Protein AF-0000000084469320 (afdb_homodimer)

Radius of gyration: 23.79 Å; Cα contacts (8 Å, |Δi|>4): 880; chains: 2; bounding box: 52×66×54 Å

InterPro domains:
  IPR006384 HAD hydrolase, subfamily IA, Pyridoxal phosphate phosphatase-like [TIGR01489] (4-195)
  IPR016965 Phosphatase PHOSPHO-type [PF06888] (5-237)
  IPR016965 Phosphatase PHOSPHO-type [PIRSF031051] (2-241)
  IPR016965 Phosphatase PHOSPHO-type [PTHR20889] (2-240)
  IPR023214 HAD superfamily [G3DSA:3.40.50.1000] (1-201)
  IPR036412 HAD-like superfamily [SSF56784] (1-196)

Nearest PDB structures (foldseek):
  2fea-assembly2_B  TM=7.533E-01  e=1.636E-08  Bacillus subtilis
  7zeh-assembly3_C  TM=5.915E-01  e=3.237E-07  Homo sapiens
  4nwi-assembly1_A  TM=4.544E-01  e=6.854E-08  Drosophila melanogaster
  1te2-assembly1_A  TM=5.282E-01  e=1.060E-04  Escherichia coli K-12
  2w43-assembly1_B  TM=5.064E-01  e=2.227E-03  Sulfurisphaera tokodaii

Secondary structure (DSSP, 8-state):
---EEEEE-TBTTTBSS-HHHHHHHHH-HHHHHHHHHHHHTT---HHHHHHHHHHHHHHTT--HHHHHHHHHTS---HHHHHHHHHHHHTS-EEEEEEEEEEHHHHHHHHHHTT-TTS-SEEEEE-EEEETTEEEE--SS-TTSPPP---SS--TT--HHHHHHHHHHHTT-GGG-SEEEEEE-SGGGHHHHHTS-TT-EEEEETTSHHHHHHHHHTTTTT---EEEEESSHHHHHHHHHT-/---EEEEE-TBTTTBSS-HHHHHHHHH-HHHHHHHHHHHHTT-S-HHHHHHHHHHHHHHTT--HHHHHHHHHTS---HHHHHHHHHHHHHS-EEEEEEEEEEHHHHHHHHHHTT-TTS-SEEEEE-EEEETTEEEE--SS-TTSPPP---SS--TT--HHHHHHHHHHHTT-GGG-SEEEEEE-SGGGHHHHHTS-TT-EEEEETTSHHHHHHHHHTTTTT---EEEEESSHHHHHHHHHT-

Structure (mmCIF, N/CA/C/O backbone):
data_AF-0000000084469320-model_v1
#
loop_
_entity.id
_entity.type
_entity.pdbx_description
1 polymer 'Phosphatase phospho-type'
#
loop_
_atom_site.group_PDB
_atom_site.id
_atom_site.type_symbol
_atom_site.label_atom_id
_atom_site.label_alt_id
_atom_site.label_comp_id
_atom_site.label_asym_id
_atom_site.label_entity_id
_atom_site.label_seq_id
_atom_site.pdbx_PDB_ins_code
_atom_site.Cartn_x
_atom_site.Cartn_y
_atom_site.Cartn_z
_atom_site.occupancy
_atom_site.B_iso_or_equiv
_atom_site.auth_seq_id
_atom_site.auth_comp_id
_atom_site.auth_asym_id
_atom_site.auth_atom_id
_atom_site.pdbx_PDB_model_num
ATOM 1 N N . MET A 1 1 ? -26.688 21.953 7.398 1 64.88 1 MET A N 1
ATOM 2 C CA . MET A 1 1 ? -25.906 20.719 7.359 1 64.88 1 MET A CA 1
ATOM 3 C C . MET A 1 1 ? -24.75 20.781 8.359 1 64.88 1 MET A C 1
ATOM 5 O O . MET A 1 1 ? -24.266 21.859 8.688 1 64.88 1 MET A O 1
ATOM 9 N N . PRO A 1 2 ? -24.391 19.562 8.953 1 75.88 2 PRO A N 1
ATOM 10 C CA . PRO A 1 2 ? -23.344 19.625 9.977 1 75.88 2 PRO A CA 1
ATOM 11 C C . PRO A 1 2 ? -22.031 20.188 9.438 1 75.88 2 PRO A C 1
ATOM 13 O O . PRO A 1 2 ? -21.656 19.938 8.281 1 75.88 2 PRO A O 1
ATOM 16 N N . LYS A 1 3 ? -21.547 21.062 10.164 1 92.69 3 LYS A N 1
ATOM 17 C CA . LYS A 1 3 ? -20.234 21.625 9.852 1 92.69 3 LYS A CA 1
ATOM 18 C C . LYS A 1 3 ? -19.109 20.734 10.398 1 92.69 3 LYS A C 1
ATOM 20 O O . LYS A 1 3 ? -18.828 20.75 11.594 1 92.69 3 LYS A O 1
ATOM 25 N N . ASN A 1 4 ? -18.484 19.938 9.469 1 95.88 4 ASN A N 1
ATOM 26 C CA . ASN A 1 4 ? -17.453 19 9.875 1 95.88 4 ASN A CA 1
ATOM 27 C C . ASN A 1 4 ? -16.047 19.516 9.555 1 95.88 4 ASN A C 1
ATOM 29 O O . ASN A 1 4 ? -15.867 20.234 8.57 1 95.88 4 ASN A O 1
ATOM 33 N N . LEU A 1 5 ? -15.141 19.234 10.406 1 98.19 5 LEU A N 1
ATOM 34 C CA . LEU A 1 5 ? -13.719 19.375 10.117 1 98.19 5 LEU A CA 1
ATOM 35 C C . LEU A 1 5 ? -13.047 18.016 10.016 1 98.19 5 LEU A C 1
ATOM 37 O O . LEU A 1 5 ? -13.148 17.203 10.938 1 98.19 5 LEU A O 1
ATOM 41 N N . VAL A 1 6 ? -12.484 17.719 8.875 1 98.69 6 VAL A N 1
ATOM 42 C CA . VAL A 1 6 ? -11.68 16.516 8.727 1 98.69 6 VAL A CA 1
ATOM 43 C C . VAL A 1 6 ? -10.203 16.891 8.672 1 98.69 6 VAL A C 1
ATOM 45 O O . VAL A 1 6 ? -9.773 17.641 7.793 1 98.69 6 VAL A O 1
ATOM 48 N N . VAL A 1 7 ? -9.414 16.375 9.617 1 98.88 7 VAL A N 1
ATOM 49 C CA . VAL A 1 7 ? -7.969 16.562 9.664 1 98.88 7 VAL A CA 1
ATOM 50 C C . VAL A 1 7 ? -7.258 15.297 9.195 1 98.88 7 VAL A C 1
ATOM 52 O O . VAL A 1 7 ? -7.449 14.227 9.773 1 98.88 7 VAL A O 1
ATOM 55 N N . PHE A 1 8 ? -6.418 15.438 8.164 1 98.75 8 PHE A N 1
ATOM 56 C CA . PHE A 1 8 ? -5.684 14.305 7.613 1 98.75 8 PHE A CA 1
ATOM 57 C C . PHE A 1 8 ? -4.191 14.43 7.914 1 98.75 8 PHE A C 1
ATOM 59 O O . PHE A 1 8 ? -3.574 15.445 7.605 1 98.75 8 PHE A O 1
ATOM 66 N N . ASP A 1 9 ? -3.676 13.359 8.594 1 98.69 9 ASP A N 1
ATOM 67 C CA . ASP A 1 9 ? -2.289 13.062 8.242 1 98.69 9 ASP A CA 1
ATOM 68 C C . ASP A 1 9 ? -2.162 12.672 6.777 1 98.69 9 ASP A C 1
ATOM 70 O O . ASP A 1 9 ? -3.158 12.359 6.121 1 98.69 9 ASP A O 1
ATOM 74 N N . PHE A 1 10 ? -0.907 12.844 6.16 1 98.88 10 PHE A N 1
ATOM 75 C CA . PHE A 1 10 ? -0.76 12.578 4.734 1 98.88 10 PHE A CA 1
ATOM 76 C C . PHE A 1 10 ? -0.228 11.172 4.492 1 98.88 10 PHE A C 1
ATOM 78 O O . PHE A 1 10 ? -0.891 10.359 3.854 1 98.88 10 PHE A O 1
ATOM 85 N N . ASP A 1 11 ? 0.967 10.852 5.031 1 98.62 11 ASP A N 1
ATOM 86 C CA . ASP A 1 11 ? 1.644 9.57 4.836 1 98.62 11 ASP A CA 1
ATOM 87 C C . ASP A 1 11 ? 0.939 8.453 5.605 1 98.62 11 ASP A C 1
ATOM 89 O O . ASP A 1 11 ? 0.73 8.562 6.816 1 98.62 11 ASP A O 1
ATOM 93 N N . TRP A 1 12 ? 0.538 7.355 4.863 1 98.12 12 TRP A N 1
ATOM 94 C CA . TRP A 1 12 ? -0.119 6.164 5.387 1 98.12 12 TRP A CA 1
ATOM 95 C C . TRP A 1 12 ? -1.502 6.496 5.934 1 98.12 12 TRP A C 1
ATOM 97 O O . TRP A 1 12 ? -2.156 5.648 6.543 1 98.12 12 TRP A O 1
ATOM 107 N N . SER A 1 13 ? -1.975 7.699 5.742 1 98.75 13 SER A N 1
ATOM 108 C CA . SER A 1 13 ? -3.314 8.148 6.109 1 98.75 13 SER A CA 1
ATOM 109 C C . SER A 1 13 ? -4.109 8.586 4.883 1 98.75 13 SER A C 1
ATOM 111 O O . SER A 1 13 ? -4.938 7.828 4.375 1 98.75 13 SER A O 1
ATOM 113 N N . PHE A 1 14 ? -3.656 9.656 4.281 1 98.88 14 PHE A N 1
ATOM 114 C CA . PHE A 1 14 ? -4.305 10.07 3.043 1 98.88 14 PHE A CA 1
ATOM 115 C C . PHE A 1 14 ? -3.828 9.219 1.872 1 98.88 14 PHE A C 1
ATOM 117 O O . PHE A 1 14 ? -4.621 8.859 1 1 98.88 14 PHE A O 1
ATOM 124 N N . VAL A 1 15 ? -2.523 8.984 1.85 1 98.56 15 VAL A N 1
ATOM 125 C CA . VAL A 1 15 ? -1.936 8.109 0.84 1 98.56 15 VAL A CA 1
ATOM 126 C C . VAL A 1 15 ? -1.373 6.855 1.506 1 98.56 15 VAL A C 1
ATOM 128 O O . VAL A 1 15 ? -1.073 6.859 2.703 1 98.56 15 VAL A O 1
ATOM 131 N N . ASP A 1 16 ? -1.188 5.754 0.749 1 96 16 ASP A N 1
ATOM 132 C CA . ASP A 1 16 ? -0.723 4.477 1.282 1 96 16 ASP A CA 1
ATOM 133 C C . ASP A 1 16 ? 0.782 4.316 1.084 1 96 16 ASP A C 1
ATOM 135 O O . ASP A 1 16 ? 1.244 3.264 0.638 1 96 16 ASP A O 1
ATOM 139 N N . GLN A 1 17 ? 1.515 5.355 1.229 1 97.88 17 GLN A N 1
ATOM 140 C CA . GLN A 1 17 ? 2.973 5.383 1.174 1 97.88 17 GLN A CA 1
ATOM 141 C C . GLN A 1 17 ? 3.541 6.422 2.135 1 97.88 17 GLN A C 1
ATOM 143 O O . GLN A 1 17 ? 2.812 7.289 2.621 1 97.88 17 GLN A O 1
ATOM 148 N N . ASP A 1 18 ? 4.801 6.262 2.508 1 97.94 18 ASP A N 1
ATOM 149 C CA . ASP A 1 18 ? 5.605 7.293 3.15 1 97.94 18 ASP A CA 1
ATOM 150 C C . ASP A 1 18 ? 6.355 8.133 2.113 1 97.94 18 ASP A C 1
ATOM 152 O O . ASP A 1 18 ? 7.293 7.645 1.48 1 97.94 18 ASP A O 1
ATOM 156 N N . THR A 1 19 ? 5.969 9.375 1.956 1 98.75 19 THR A N 1
ATOM 157 C CA . THR A 1 19 ? 6.48 10.203 0.867 1 98.75 19 THR A CA 1
ATOM 158 C C . THR A 1 19 ? 7.988 10.391 0.995 1 98.75 19 THR A C 1
ATOM 160 O O . THR A 1 19 ? 8.703 10.414 -0.009 1 98.75 19 THR A O 1
ATOM 163 N N . ASP A 1 20 ? 8.5 10.531 2.252 1 97.88 20 ASP A N 1
ATOM 164 C CA . ASP A 1 20 ? 9.922 10.695 2.51 1 97.88 20 ASP A CA 1
ATOM 165 C C . ASP A 1 20 ? 10.711 9.484 2.023 1 97.88 20 ASP A C 1
ATOM 167 O O . ASP A 1 20 ? 11.844 9.617 1.547 1 97.88 20 ASP A O 1
ATOM 171 N N . ARG A 1 21 ? 10.172 8.375 2.137 1 98.38 21 ARG A N 1
ATOM 172 C CA . ARG A 1 21 ? 10.82 7.137 1.729 1 98.38 21 ARG A CA 1
ATOM 173 C C . ARG A 1 21 ? 10.594 6.855 0.248 1 98.38 21 ARG A C 1
ATOM 175 O O . ARG A 1 21 ? 11.5 6.383 -0.447 1 98.38 21 ARG A O 1
ATOM 182 N N . TRP A 1 22 ? 9.406 7.168 -0.246 1 98.75 22 TRP A N 1
ATOM 183 C CA . TRP A 1 22 ? 8.93 6.828 -1.581 1 98.75 22 TRP A CA 1
ATOM 184 C C . TRP A 1 22 ? 9.883 7.352 -2.65 1 98.75 22 TRP A C 1
ATOM 186 O O . TRP A 1 22 ? 10.234 6.629 -3.586 1 98.75 22 TRP A O 1
ATOM 196 N N . VAL A 1 23 ? 10.32 8.578 -2.477 1 98.88 23 VAL A N 1
ATOM 197 C CA . VAL A 1 23 ? 11.156 9.203 -3.492 1 98.88 23 VAL A CA 1
ATOM 198 C C . VAL A 1 23 ? 12.422 8.375 -3.705 1 98.88 23 VAL A C 1
ATOM 200 O O . VAL A 1 23 ? 12.836 8.141 -4.844 1 98.88 23 VAL A O 1
ATOM 203 N N . PHE A 1 24 ? 12.938 7.906 -2.613 1 98.88 24 PHE A N 1
ATOM 204 C CA . PHE A 1 24 ? 14.18 7.137 -2.703 1 98.88 24 PHE A CA 1
ATOM 205 C C . PHE A 1 24 ? 13.898 5.711 -3.154 1 98.88 24 PHE A C 1
ATOM 207 O O . PHE A 1 24 ? 14.719 5.102 -3.846 1 98.88 24 PHE A O 1
ATOM 214 N N . GLU A 1 25 ? 12.742 5.191 -2.779 1 98.75 25 GLU A N 1
ATOM 215 C CA . GLU A 1 25 ? 12.367 3.861 -3.25 1 98.75 25 GLU A CA 1
ATOM 216 C C . GLU A 1 25 ? 12.242 3.828 -4.77 1 98.75 25 GLU A C 1
ATOM 218 O O . GLU A 1 25 ? 12.555 2.816 -5.402 1 98.75 25 GLU A O 1
ATOM 223 N N . VAL A 1 26 ? 11.766 4.898 -5.328 1 98.81 26 VAL A N 1
ATOM 224 C CA . VAL A 1 26 ? 11.578 4.988 -6.773 1 98.81 26 VAL A CA 1
ATOM 225 C C . VAL A 1 26 ? 12.922 5.227 -7.461 1 98.81 26 VAL A C 1
ATOM 227 O O . VAL A 1 26 ? 13.227 4.598 -8.477 1 98.81 26 VAL A O 1
ATOM 230 N N . LEU A 1 27 ? 13.766 6.07 -6.895 1 98.81 27 LEU A N 1
ATOM 231 C CA . LEU A 1 27 ? 14.875 6.613 -7.672 1 98.81 27 LEU A CA 1
ATOM 232 C C . LEU A 1 27 ? 16.156 5.844 -7.391 1 98.81 27 LEU A C 1
ATOM 234 O O . LEU A 1 27 ? 17.047 5.762 -8.25 1 98.81 27 LEU A O 1
ATOM 238 N N . SER A 1 28 ? 16.266 5.34 -6.098 1 98.69 28 SER A N 1
ATOM 239 C CA . SER A 1 28 ? 17.547 4.723 -5.758 1 98.69 28 SER A CA 1
ATOM 240 C C . SER A 1 28 ? 17.422 3.83 -4.527 1 98.69 28 SER A C 1
ATOM 242 O O . SER A 1 28 ? 17.375 4.324 -3.396 1 98.69 28 SER A O 1
ATOM 244 N N . THR A 1 29 ? 17.531 2.498 -4.73 1 98.56 29 THR A N 1
ATOM 245 C CA . THR A 1 29 ? 17.516 1.55 -3.621 1 98.56 29 THR A CA 1
ATOM 246 C C . THR A 1 29 ? 18.688 1.802 -2.678 1 98.56 29 THR A C 1
ATOM 248 O O . THR A 1 29 ? 18.547 1.705 -1.457 1 98.56 29 THR A O 1
ATOM 251 N N . LYS A 1 30 ? 19.828 2.141 -3.262 1 98.44 30 LYS A N 1
ATOM 252 C CA . LYS A 1 30 ? 21.016 2.453 -2.465 1 98.44 30 LYS A CA 1
ATOM 253 C C . LYS A 1 30 ? 20.734 3.611 -1.51 1 98.44 30 LYS A C 1
ATOM 255 O O . LYS A 1 30 ? 21.062 3.531 -0.322 1 98.44 30 LYS A O 1
ATOM 260 N N . LEU A 1 31 ? 20.141 4.672 -1.962 1 98.81 31 LEU A N 1
ATOM 261 C CA . LEU A 1 31 ? 19.859 5.84 -1.127 1 98.81 31 LEU A CA 1
ATOM 262 C C . LEU A 1 31 ? 18.719 5.562 -0.164 1 98.81 31 LEU A C 1
ATOM 264 O O . LEU A 1 31 ? 18.688 6.105 0.943 1 98.81 31 LEU A O 1
ATOM 268 N N . ARG A 1 32 ? 17.766 4.676 -0.592 1 98.75 32 ARG A N 1
ATOM 269 C CA . ARG A 1 32 ? 16.75 4.23 0.352 1 98.75 32 ARG A CA 1
ATOM 270 C C . ARG A 1 32 ? 17.375 3.533 1.551 1 98.75 32 ARG A C 1
ATOM 272 O O . ARG A 1 32 ? 16.969 3.752 2.691 1 98.75 32 ARG A O 1
ATOM 279 N N . ARG A 1 33 ? 18.359 2.693 1.33 1 98.31 33 ARG A N 1
ATOM 280 C CA . ARG A 1 33 ? 19.125 2.049 2.396 1 98.31 33 ARG A CA 1
ATOM 281 C C . ARG A 1 33 ? 19.844 3.078 3.25 1 98.31 33 ARG A C 1
ATOM 283 O O . ARG A 1 33 ? 19.828 3.006 4.48 1 98.31 33 ARG A O 1
ATOM 290 N N . THR A 1 34 ? 20.438 4.051 2.613 1 98.06 34 THR A N 1
ATOM 291 C CA . THR A 1 34 ? 21.125 5.117 3.326 1 98.06 34 THR A CA 1
ATOM 292 C C . THR A 1 34 ? 20.188 5.84 4.281 1 98.06 34 THR A C 1
ATOM 294 O O . THR A 1 34 ? 20.531 6.09 5.438 1 98.06 34 THR A O 1
ATOM 297 N N . LEU A 1 35 ? 19 6.168 3.775 1 97.5 35 LEU A N 1
ATOM 298 C CA . LEU A 1 35 ? 17.984 6.828 4.598 1 97.5 35 LEU A CA 1
ATOM 299 C C . LEU A 1 35 ? 17.656 5.988 5.832 1 97.5 35 LEU A C 1
ATOM 301 O O . LEU A 1 35 ? 17.594 6.516 6.945 1 97.5 35 LEU A O 1
ATOM 305 N N . GLN A 1 36 ? 17.484 4.672 5.609 1 96.12 36 GLN A N 1
ATOM 306 C CA . GLN A 1 36 ? 17.172 3.764 6.707 1 96.12 36 GLN A CA 1
ATOM 307 C C . GLN A 1 36 ? 18.297 3.711 7.727 1 96.12 36 GLN A C 1
ATOM 309 O O . GLN A 1 36 ? 18.047 3.721 8.938 1 96.12 36 GLN A O 1
ATOM 314 N N . ASP A 1 37 ? 19.516 3.623 7.246 1 96.12 37 ASP A N 1
ATOM 315 C CA . ASP A 1 37 ? 20.688 3.561 8.117 1 96.12 37 ASP A CA 1
ATOM 316 C C . ASP A 1 37 ? 20.828 4.84 8.938 1 96.12 37 ASP A C 1
ATOM 318 O O . ASP A 1 37 ? 21.141 4.785 10.133 1 96.12 37 ASP A O 1
ATOM 322 N N . ARG A 1 38 ? 20.594 5.988 8.398 1 95.06 38 ARG A N 1
ATOM 323 C CA . ARG A 1 38 ? 20.656 7.27 9.102 1 95.06 38 ARG A CA 1
ATOM 324 C C . ARG A 1 38 ? 19.594 7.344 10.195 1 95.06 38 ARG A C 1
ATOM 326 O O . ARG A 1 38 ? 19.875 7.777 11.312 1 95.06 38 ARG A O 1
ATOM 333 N N . LYS A 1 39 ? 18.406 6.91 9.82 1 91.12 39 LYS A N 1
ATOM 334 C CA . LYS A 1 39 ? 17.312 6.934 10.789 1 91.12 39 LYS A CA 1
ATOM 335 C C . LYS A 1 39 ? 17.625 6.035 11.984 1 91.12 39 LYS A C 1
ATOM 337 O O . LYS A 1 39 ? 17.344 6.402 13.133 1 91.12 39 LYS A O 1
ATOM 342 N N . SER A 1 40 ? 18.219 4.875 11.789 1 89.19 40 SER A N 1
ATOM 343 C CA . SER A 1 40 ? 18.484 3.879 12.82 1 89.19 40 SER A CA 1
ATOM 344 C C . SER A 1 40 ? 19.641 4.305 13.711 1 89.19 40 SER A C 1
ATOM 346 O O . SER A 1 40 ? 19.781 3.812 14.836 1 89.19 40 SER A O 1
ATOM 348 N N . ALA A 1 41 ? 20.656 4.953 13.352 1 84 41 ALA A N 1
ATOM 349 C CA . ALA A 1 41 ? 21.844 5.363 14.094 1 84 41 ALA A CA 1
ATOM 350 C C . ALA A 1 41 ? 21.516 6.445 15.117 1 84 41 ALA A C 1
ATOM 352 O O . ALA A 1 41 ? 22.359 6.844 15.914 1 84 41 ALA A O 1
ATOM 353 N N . GLY A 1 42 ? 20.188 6.578 15.617 1 69.19 42 GLY A N 1
ATOM 354 C CA . GLY A 1 42 ? 19.797 7.477 16.688 1 69.19 42 GLY A CA 1
ATOM 355 C C . GLY A 1 42 ? 19.594 8.906 16.219 1 69.19 42 GLY A C 1
ATOM 356 O O . GLY A 1 42 ? 19.469 9.82 17.047 1 69.19 42 GLY A O 1
ATOM 357 N N . SER A 1 43 ? 19.859 9.156 15.219 1 56.47 43 SER A N 1
ATOM 358 C CA . SER A 1 43 ? 20.047 10.555 14.875 1 56.47 43 SER A CA 1
ATOM 359 C C . SER A 1 43 ? 18.812 11.383 15.195 1 56.47 43 SER A C 1
ATOM 361 O O . SER A 1 43 ? 17.766 10.836 15.547 1 56.47 43 SER A O 1
ATOM 363 N N . GLN A 1 44 ? 18.156 12.18 14.117 1 68.06 44 GLN A N 1
ATOM 364 C CA . GLN A 1 44 ? 17.766 13.508 13.656 1 68.06 44 GLN A CA 1
ATOM 365 C C . GLN A 1 44 ? 16.266 13.586 13.375 1 68.06 44 GLN A C 1
ATOM 367 O O . GLN A 1 44 ? 15.594 12.555 13.281 1 68.06 44 GLN A O 1
ATOM 372 N N . CYS A 1 45 ? 15.836 14.57 13.727 1 88.19 45 CYS A N 1
ATOM 373 C CA . CYS A 1 45 ? 14.562 15.023 13.188 1 88.19 45 CYS A CA 1
ATOM 374 C C . CYS A 1 45 ? 14.398 14.602 11.734 1 88.19 45 CYS A C 1
ATOM 376 O O . CYS A 1 45 ? 15.281 14.844 10.906 1 88.19 45 CYS A O 1
ATOM 378 N N . MET A 1 46 ? 13.305 13.781 11.477 1 91.81 46 MET A N 1
ATOM 379 C CA . MET A 1 46 ? 13.117 13.125 10.188 1 91.81 46 MET A CA 1
ATOM 380 C C . MET A 1 46 ? 13.352 14.102 9.039 1 91.81 46 MET A C 1
ATOM 382 O O . MET A 1 46 ? 14.062 13.781 8.086 1 91.81 46 MET A O 1
ATOM 386 N N . PRO A 1 47 ? 12.812 15.359 9.117 1 95.75 47 PRO A N 1
ATOM 387 C CA . PRO A 1 47 ? 13.07 16.281 8.008 1 95.75 47 PRO A CA 1
ATOM 388 C C . PRO A 1 47 ? 14.555 16.516 7.766 1 95.75 47 PRO A C 1
ATOM 390 O O . PRO A 1 47 ? 14.984 16.703 6.625 1 95.75 47 PRO A O 1
ATOM 393 N N . AS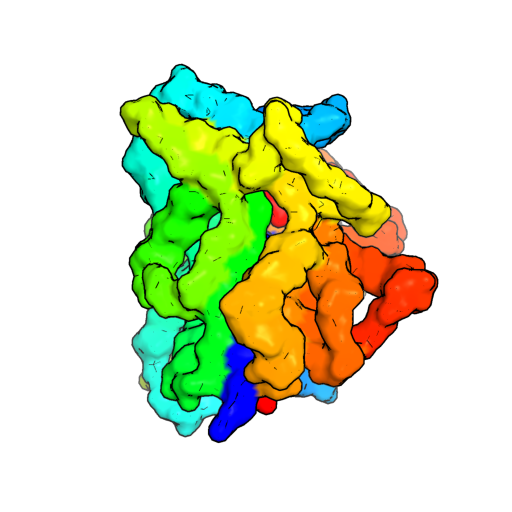P A 1 48 ? 15.367 16.5 8.828 1 95.62 48 ASP A N 1
ATOM 394 C CA . ASP A 1 48 ? 16.812 16.672 8.68 1 95.62 48 ASP A CA 1
ATOM 395 C C . ASP A 1 48 ? 17.438 15.492 7.941 1 95.62 48 ASP A C 1
ATOM 397 O O . ASP A 1 48 ? 18.281 15.68 7.062 1 95.62 48 ASP A O 1
ATOM 401 N N . VAL A 1 49 ? 17 14.336 8.32 1 96.19 49 VAL A N 1
ATOM 402 C CA . VAL A 1 49 ? 17.531 13.109 7.723 1 96.19 49 VAL A CA 1
ATOM 403 C C . VAL A 1 49 ? 17.156 13.055 6.242 1 96.19 49 VAL A C 1
ATOM 405 O O . VAL A 1 49 ? 17.984 12.695 5.402 1 96.19 49 VAL A O 1
ATOM 408 N N . VAL A 1 50 ? 15.945 13.398 5.898 1 97.81 50 VAL A N 1
ATOM 409 C CA . VAL A 1 50 ? 15.477 13.383 4.516 1 97.81 50 VAL A CA 1
ATOM 410 C C . VAL A 1 50 ? 16.234 14.445 3.709 1 97.81 50 VAL A C 1
ATOM 412 O O . VAL A 1 50 ? 16.641 14.195 2.574 1 97.81 50 VAL A O 1
ATOM 415 N N . ASP A 1 51 ? 16.422 15.625 4.328 1 97.62 51 ASP A N 1
ATOM 416 C CA . ASP A 1 51 ? 17.156 16.688 3.656 1 97.62 51 ASP A CA 1
ATOM 417 C C . ASP A 1 51 ? 18.578 16.25 3.305 1 97.62 51 ASP A C 1
ATOM 419 O O . ASP A 1 51 ? 19.047 16.469 2.188 1 97.62 51 ASP A O 1
ATOM 423 N N . GLN A 1 52 ? 19.25 15.648 4.25 1 97.5 52 GLN A N 1
ATOM 424 C CA . GLN A 1 52 ? 20.594 15.148 4.027 1 97.5 52 GLN A CA 1
ATOM 425 C C . GLN A 1 52 ? 20.625 14.102 2.912 1 97.5 52 GLN A C 1
ATOM 427 O O . GLN A 1 52 ? 21.516 14.117 2.062 1 97.5 52 GLN A O 1
ATOM 432 N N . THR A 1 53 ? 19.672 13.219 2.881 1 98.38 53 THR A N 1
ATOM 433 C CA . THR A 1 53 ? 19.609 12.172 1.869 1 98.38 53 THR A CA 1
ATOM 434 C C . THR A 1 53 ? 19.266 12.758 0.502 1 98.38 53 THR A C 1
ATOM 436 O O . THR A 1 53 ? 19.75 12.273 -0.525 1 98.38 53 THR A O 1
ATOM 439 N N . MET A 1 54 ? 18.469 13.844 0.47 1 98.81 54 MET A N 1
ATOM 440 C CA . MET A 1 54 ? 18.172 14.539 -0.777 1 98.81 54 MET A CA 1
ATOM 441 C C . MET A 1 54 ? 19.422 15.188 -1.36 1 98.81 54 MET A C 1
ATOM 443 O O . MET A 1 54 ? 19.578 15.266 -2.58 1 98.81 54 MET A O 1
ATOM 447 N N . GLU A 1 55 ? 20.281 15.648 -0.435 1 98.75 55 GLU A N 1
ATOM 448 C CA . GLU A 1 55 ? 21.578 16.141 -0.914 1 98.75 55 GLU A CA 1
ATOM 449 C C . GLU A 1 55 ? 22.359 15.031 -1.615 1 98.75 55 GLU A C 1
ATOM 451 O O . GLU A 1 55 ? 22.953 15.258 -2.67 1 98.75 55 GLU A O 1
ATOM 456 N N . ASP A 1 56 ? 22.375 13.852 -1.01 1 98.81 56 ASP A N 1
ATOM 457 C CA . ASP A 1 56 ? 23.031 12.711 -1.629 1 98.81 56 ASP A CA 1
ATOM 458 C C . ASP A 1 56 ? 22.438 12.398 -2.996 1 98.81 56 ASP A C 1
ATOM 460 O O . ASP A 1 56 ? 23.156 12.07 -3.939 1 98.81 56 ASP A O 1
ATOM 464 N N . LEU A 1 57 ? 21.125 12.477 -3.102 1 98.88 57 LEU A N 1
ATOM 465 C CA . LEU A 1 57 ? 20.422 12.227 -4.355 1 98.88 57 LEU A CA 1
ATOM 466 C C . LEU A 1 57 ? 20.875 13.211 -5.434 1 98.88 57 LEU A C 1
ATOM 468 O O . LEU A 1 57 ? 21.156 12.805 -6.566 1 98.88 57 LEU A O 1
ATOM 472 N N . PHE A 1 58 ? 20.953 14.516 -5.02 1 98.88 58 PHE A N 1
ATOM 473 C CA . PHE A 1 58 ? 21.422 15.562 -5.918 1 98.88 58 PHE A CA 1
ATOM 474 C C . PHE A 1 58 ? 22.859 15.281 -6.371 1 98.88 58 PHE A C 1
ATOM 476 O O . PHE A 1 58 ? 23.156 15.359 -7.566 1 98.88 58 PHE A O 1
ATOM 483 N N . ASN A 1 59 ? 23.688 14.898 -5.43 1 98.75 59 ASN A N 1
ATOM 484 C CA . ASN A 1 59 ? 25.094 14.641 -5.727 1 98.75 59 ASN A CA 1
ATOM 485 C C . ASN A 1 59 ? 25.266 13.414 -6.625 1 98.75 59 ASN A C 1
ATOM 487 O O . ASN A 1 59 ? 26.25 13.312 -7.367 1 98.75 59 ASN A O 1
ATOM 491 N N . ALA A 1 60 ? 24.328 12.516 -6.613 1 98.69 60 ALA A N 1
ATOM 492 C CA . ALA A 1 60 ? 24.359 11.312 -7.441 1 98.69 60 ALA A CA 1
ATOM 493 C C . ALA A 1 60 ? 23.922 11.625 -8.867 1 98.69 60 ALA A C 1
ATOM 495 O O . ALA A 1 60 ? 23.953 10.75 -9.742 1 98.69 60 ALA A O 1
ATOM 496 N N . GLY A 1 61 ? 23.375 12.836 -9.078 1 98.69 61 GLY A N 1
ATOM 497 C CA . GLY A 1 61 ? 23.125 13.281 -10.445 1 98.69 61 GLY A CA 1
ATOM 498 C C . GLY A 1 61 ? 21.656 13.352 -10.781 1 98.69 61 GLY A C 1
ATOM 499 O O . GLY A 1 61 ? 21.281 13.68 -11.914 1 98.69 61 GLY A O 1
ATOM 500 N N . TYR A 1 62 ? 20.797 13.078 -9.859 1 98.75 62 TYR A N 1
ATOM 501 C CA . TYR A 1 62 ? 19.359 13.109 -10.125 1 98.75 62 TYR A CA 1
ATOM 502 C C . TYR A 1 62 ? 18.875 14.547 -10.266 1 98.75 62 TYR A C 1
ATOM 504 O O . TYR A 1 62 ? 19.297 15.43 -9.523 1 98.75 62 TYR A O 1
ATOM 512 N N . LYS A 1 63 ? 17.922 14.781 -11.156 1 98.69 63 LYS A N 1
ATOM 513 C CA . LYS A 1 63 ? 17.375 16.094 -11.469 1 98.69 63 LYS A CA 1
ATOM 514 C C . LYS A 1 63 ? 16.031 16.312 -10.797 1 98.69 63 LYS A C 1
ATOM 516 O O . LYS A 1 63 ? 15.367 15.359 -10.406 1 98.69 63 LYS A O 1
ATOM 521 N N . LYS A 1 64 ? 15.68 17.594 -10.695 1 98.81 64 LYS A N 1
ATOM 522 C CA . LYS A 1 64 ? 14.391 18.031 -10.148 1 98.81 64 LYS A CA 1
ATOM 523 C C . LYS A 1 64 ? 13.242 17.266 -10.781 1 98.81 64 LYS A C 1
ATOM 525 O O . LYS A 1 64 ? 12.375 16.734 -10.07 1 98.81 64 LYS A O 1
ATOM 530 N N . GLU A 1 65 ? 13.242 17.125 -12.055 1 98.81 65 GLU A N 1
ATOM 531 C CA . GLU A 1 65 ? 12.125 16.516 -12.758 1 98.81 65 GLU A CA 1
ATOM 532 C C . GLU A 1 65 ? 11.992 15.039 -12.406 1 98.81 65 GLU A C 1
ATOM 534 O O . GLU A 1 65 ? 10.883 14.508 -12.352 1 98.81 65 GLU A O 1
ATOM 539 N N . GLN A 1 66 ? 13.078 14.328 -12.156 1 98.88 66 GLN A N 1
ATOM 540 C CA . GLN A 1 66 ? 13.016 12.922 -11.758 1 98.88 66 GLN A CA 1
ATOM 541 C C . GLN A 1 66 ? 12.359 12.773 -10.391 1 98.88 66 GLN A C 1
ATOM 543 O O . GLN A 1 66 ? 11.602 11.828 -10.156 1 98.88 66 GLN A O 1
ATOM 548 N N . VAL A 1 67 ? 12.68 13.695 -9.484 1 98.94 67 VAL A N 1
ATOM 549 C CA . VAL A 1 67 ? 12.062 13.688 -8.164 1 98.94 67 VAL A CA 1
ATOM 550 C C . VAL A 1 67 ? 10.562 13.945 -8.289 1 98.94 67 VAL A C 1
ATOM 552 O O . VAL A 1 67 ? 9.75 13.219 -7.715 1 98.94 67 VAL A O 1
ATOM 555 N N . LEU A 1 68 ? 10.211 14.977 -9.086 1 98.94 68 LEU A N 1
ATOM 556 C CA . LEU A 1 68 ? 8.805 15.305 -9.289 1 98.94 68 LEU A CA 1
ATOM 557 C C . LEU A 1 68 ? 8.062 14.148 -9.945 1 98.94 68 LEU A C 1
ATOM 559 O O . LEU A 1 68 ? 6.934 13.836 -9.57 1 98.94 68 LEU A O 1
ATOM 563 N N . ASP A 1 69 ? 8.695 13.5 -10.906 1 98.88 69 ASP A N 1
ATOM 564 C CA . ASP A 1 69 ? 8.086 12.359 -11.578 1 98.88 69 ASP A CA 1
ATOM 565 C C . ASP A 1 69 ? 7.859 11.203 -10.609 1 98.88 69 ASP A C 1
ATOM 567 O O . ASP A 1 69 ? 6.852 10.5 -10.688 1 98.88 69 ASP A O 1
ATOM 571 N N . ALA A 1 70 ? 8.836 10.961 -9.742 1 98.88 70 ALA A N 1
ATOM 572 C CA . ALA A 1 70 ? 8.664 9.945 -8.711 1 98.88 70 ALA A CA 1
ATOM 573 C C . ALA A 1 70 ? 7.438 10.234 -7.855 1 98.88 70 ALA A C 1
ATOM 575 O O . ALA A 1 70 ? 6.648 9.336 -7.566 1 98.88 70 ALA A O 1
ATOM 576 N N . LEU A 1 71 ? 7.258 11.469 -7.461 1 98.88 71 LEU A N 1
ATOM 577 C CA . LEU A 1 71 ? 6.133 11.867 -6.621 1 98.88 71 LEU A CA 1
ATOM 578 C C . LEU A 1 71 ? 4.816 11.703 -7.371 1 98.88 71 LEU A C 1
ATOM 580 O O . LEU A 1 71 ? 3.805 11.32 -6.781 1 98.88 71 LEU A O 1
ATOM 584 N N . ARG A 1 72 ? 4.812 12 -8.68 1 98.75 72 ARG A N 1
ATOM 585 C CA . ARG A 1 72 ? 3.604 11.859 -9.492 1 98.75 72 ARG A CA 1
ATOM 586 C C . ARG A 1 72 ? 3.186 10.398 -9.609 1 98.75 72 ARG A C 1
ATOM 588 O O . ARG A 1 72 ? 2.016 10.102 -9.859 1 98.75 72 ARG A O 1
ATOM 595 N N . GLN A 1 73 ? 4.113 9.484 -9.359 1 98.12 73 GLN A N 1
ATOM 596 C CA . GLN A 1 73 ? 3.822 8.062 -9.453 1 98.12 73 GLN A CA 1
ATOM 597 C C . GLN A 1 73 ? 3.215 7.531 -8.156 1 98.12 73 GLN A C 1
ATOM 599 O O . GLN A 1 73 ? 2.707 6.41 -8.109 1 98.12 73 GLN A O 1
ATOM 604 N N . LEU A 1 74 ? 3.326 8.297 -7.082 1 98.56 74 LEU A N 1
ATOM 605 C CA . LEU A 1 74 ? 2.771 7.859 -5.805 1 98.56 74 LEU A CA 1
ATOM 606 C C . LEU A 1 74 ? 1.255 7.73 -5.887 1 98.56 74 LEU A C 1
ATOM 608 O O . LEU A 1 74 ? 0.563 8.695 -6.227 1 98.56 74 LEU A O 1
ATOM 612 N N . PRO A 1 75 ? 0.723 6.551 -5.645 1 97.06 75 PRO A N 1
ATOM 613 C CA . PRO A 1 75 ? -0.713 6.34 -5.848 1 97.06 75 PRO A CA 1
ATOM 614 C C . PRO A 1 75 ? -1.562 6.945 -4.73 1 97.06 75 PRO A C 1
ATOM 616 O O . PRO A 1 75 ? -1.119 7.012 -3.582 1 97.06 75 PRO A O 1
ATOM 619 N N . VAL A 1 76 ? -2.654 7.453 -5.07 1 98.31 76 VAL A N 1
ATOM 620 C CA . VAL A 1 76 ? -3.771 7.707 -4.168 1 98.31 76 VAL A CA 1
ATOM 621 C C . VAL A 1 76 ? -4.891 6.699 -4.434 1 98.31 76 VAL A C 1
ATOM 623 O O . VAL A 1 76 ? -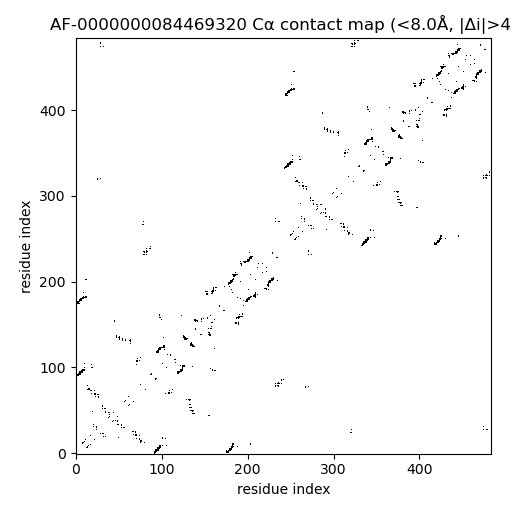5.367 6.582 -5.566 1 98.31 76 VAL A O 1
ATOM 626 N N . HIS A 1 77 ? -5.227 5.949 -3.439 1 98.62 77 HIS A N 1
ATOM 627 C CA . HIS A 1 77 ? -6.215 4.895 -3.623 1 98.62 77 HIS A CA 1
ATOM 628 C C . HIS A 1 77 ? -7.539 5.461 -4.133 1 98.62 77 HIS A C 1
ATOM 630 O O . HIS A 1 77 ? -8.039 6.449 -3.596 1 98.62 77 HIS A O 1
ATOM 636 N N . PRO A 1 78 ? -8.156 4.852 -5.105 1 98.31 78 PRO A N 1
ATOM 637 C CA . PRO A 1 78 ? -9.398 5.387 -5.68 1 98.31 78 PRO A CA 1
ATOM 638 C C . PRO A 1 78 ? -10.516 5.52 -4.648 1 98.31 78 PRO A C 1
ATOM 640 O O . PRO A 1 78 ? -11.312 6.453 -4.719 1 98.31 78 PRO A O 1
ATOM 643 N N . ALA A 1 79 ? -10.578 4.629 -3.701 1 98.69 79 ALA A N 1
ATOM 644 C CA . ALA A 1 79 ? -11.617 4.719 -2.676 1 98.69 79 ALA A CA 1
ATOM 645 C C . ALA A 1 79 ? -11.391 5.926 -1.771 1 98.69 79 ALA A C 1
ATOM 647 O O . ALA A 1 79 ? -12.344 6.52 -1.269 1 98.69 79 ALA A O 1
ATOM 648 N N . MET A 1 80 ? -10.125 6.25 -1.494 1 98.81 80 MET A N 1
ATOM 649 C CA . MET A 1 80 ? -9.82 7.457 -0.733 1 98.81 80 MET A CA 1
ATOM 650 C C . MET A 1 80 ? -10.242 8.703 -1.501 1 98.81 80 MET A C 1
ATOM 652 O O . MET A 1 80 ? -10.867 9.609 -0.935 1 98.81 80 MET A O 1
ATOM 656 N N . LYS A 1 81 ? -9.93 8.758 -2.785 1 98.5 81 LYS A N 1
ATOM 657 C CA . LYS A 1 81 ? -10.359 9.867 -3.627 1 98.5 81 LYS A CA 1
ATOM 658 C C . LYS A 1 81 ? -11.875 10.008 -3.617 1 98.5 81 LYS A C 1
ATOM 660 O O . LYS A 1 81 ? -12.398 11.117 -3.494 1 98.5 81 LYS A O 1
ATOM 665 N N . ARG A 1 82 ? -12.547 8.867 -3.746 1 98.38 82 ARG A N 1
ATOM 666 C CA . ARG A 1 82 ? -14.008 8.867 -3.707 1 98.38 82 ARG A CA 1
ATOM 667 C C . ARG A 1 82 ? -14.516 9.406 -2.379 1 98.38 82 ARG A C 1
ATOM 669 O O . ARG A 1 82 ? -15.445 10.219 -2.35 1 98.38 82 ARG A O 1
ATOM 676 N N . ALA A 1 83 ? -13.898 8.984 -1.297 1 98.5 83 ALA A N 1
ATOM 677 C CA . ALA A 1 83 ? -14.312 9.398 0.042 1 98.5 83 ALA A CA 1
ATOM 678 C C . ALA A 1 83 ? -14.203 10.906 0.21 1 98.5 83 ALA A C 1
ATOM 680 O O . ALA A 1 83 ? -15.172 11.57 0.6 1 98.5 83 ALA A O 1
ATOM 681 N N . VAL A 1 84 ? -13.078 11.477 -0.139 1 98.44 84 VAL A N 1
ATOM 682 C CA . VAL A 1 84 ? -12.812 12.883 0.169 1 98.44 84 VAL A CA 1
ATOM 683 C C . VAL A 1 84 ? -13.57 13.773 -0.808 1 98.44 84 VAL A C 1
ATOM 685 O O . VAL A 1 84 ? -14.094 14.82 -0.421 1 98.44 84 VAL A O 1
ATOM 688 N N . THR A 1 85 ? -13.633 13.383 -2.088 1 97.56 85 THR A N 1
ATOM 689 C CA . THR A 1 85 ? -14.352 14.211 -3.057 1 97.56 85 THR A CA 1
ATOM 690 C C . THR A 1 85 ? -15.852 14.156 -2.805 1 97.56 85 THR A C 1
ATOM 692 O O . THR A 1 85 ? -16.547 15.164 -2.928 1 97.56 85 THR A O 1
ATOM 695 N N . GLY A 1 86 ? -16.344 12.945 -2.447 1 96.56 86 GLY A N 1
ATOM 696 C CA . GLY A 1 86 ? -17.75 12.82 -2.092 1 96.56 86 GLY A CA 1
ATOM 697 C C . GLY A 1 86 ? -18.141 13.688 -0.915 1 96.56 86 GLY A C 1
ATOM 698 O O . GLY A 1 86 ? -19.156 14.391 -0.967 1 96.56 86 GLY A O 1
ATOM 699 N N . LEU A 1 87 ? -17.375 13.625 0.096 1 96.75 87 LEU A N 1
ATOM 700 C CA . LEU A 1 87 ? -17.672 14.406 1.292 1 96.75 87 LEU A CA 1
ATOM 701 C C . LEU A 1 87 ? -17.562 15.898 1.005 1 96.75 87 LEU A C 1
ATOM 703 O O . LEU A 1 87 ? -18.406 16.688 1.446 1 96.75 87 LEU A O 1
ATOM 707 N N . LYS A 1 88 ? -16.547 16.312 0.257 1 95.31 88 LYS A N 1
ATOM 708 C CA . LYS A 1 88 ? -16.344 17.719 -0.098 1 95.31 88 LYS A CA 1
ATOM 709 C C . LYS A 1 88 ? -17.531 18.25 -0.898 1 95.31 88 LYS A C 1
ATOM 711 O O . LYS A 1 88 ? -18 19.359 -0.665 1 95.31 88 LYS A O 1
ATOM 716 N N . ASN A 1 89 ? -18.062 17.5 -1.779 1 94.38 89 ASN A N 1
ATOM 717 C CA . ASN A 1 89 ? -19.141 17.906 -2.68 1 94.38 89 ASN A CA 1
ATOM 718 C C . ASN A 1 89 ? -20.453 18.078 -1.934 1 94.38 89 ASN A C 1
ATOM 720 O O . ASN A 1 89 ? -21.344 18.797 -2.396 1 94.38 89 ASN A O 1
ATOM 724 N N . ARG A 1 90 ? -20.562 17.531 -0.858 1 92.69 90 ARG A N 1
ATOM 725 C CA . ARG A 1 90 ? -21.781 17.688 -0.056 1 92.69 90 ARG A CA 1
ATOM 726 C C . ARG A 1 90 ? -21.812 19.047 0.63 1 92.69 90 ARG A C 1
ATOM 728 O O . ARG A 1 90 ? -22.875 19.516 1.062 1 92.69 90 ARG A O 1
ATOM 735 N N . GLY A 1 91 ? -20.703 19.984 0.676 1 83.81 91 GLY A N 1
ATOM 736 C CA . GLY A 1 91 ? -20.625 21.391 0.997 1 83.81 91 GLY A CA 1
ATOM 737 C C . GLY A 1 91 ? -20.531 21.672 2.486 1 83.81 91 GLY A C 1
ATOM 738 O O . GLY A 1 91 ? -20.469 22.828 2.912 1 83.81 91 GLY A O 1
ATOM 739 N N . ASP A 1 92 ? -20.219 20.906 3.428 1 87.56 92 ASP A N 1
ATOM 740 C CA . ASP A 1 92 ? -20.234 21.156 4.867 1 87.56 92 ASP A CA 1
ATOM 741 C C . ASP A 1 92 ? -19.016 20.578 5.551 1 87.56 92 ASP A C 1
ATOM 743 O O . ASP A 1 92 ? -19.016 20.344 6.762 1 87.56 92 ASP A O 1
ATOM 747 N N . THR A 1 93 ? -18.016 20.469 4.742 1 96.19 93 THR A N 1
ATOM 748 C CA . THR A 1 93 ? -16.844 19.844 5.344 1 96.19 93 THR A CA 1
ATOM 749 C C . THR A 1 93 ? -15.578 20.641 5.012 1 96.19 93 THR A C 1
ATOM 751 O O . THR A 1 93 ? -15.367 21.031 3.861 1 96.19 93 THR A O 1
ATOM 754 N N . THR A 1 94 ? -14.867 21.078 6.004 1 97.69 94 THR A N 1
ATOM 755 C CA . THR A 1 94 ? -13.531 21.641 5.875 1 97.69 94 THR A CA 1
ATOM 756 C C . THR A 1 94 ? -12.461 20.562 6.016 1 97.69 94 THR A C 1
ATOM 758 O O . THR A 1 94 ? -12.547 19.703 6.906 1 97.69 94 THR A O 1
ATOM 761 N N . PHE A 1 95 ? -11.508 20.562 5.047 1 98.56 95 PHE A N 1
ATOM 762 C CA . PHE A 1 95 ? -10.414 19.609 5.102 1 98.56 95 PHE A CA 1
ATOM 763 C C . PHE A 1 95 ? -9.109 20.297 5.48 1 98.56 95 PHE A C 1
ATOM 765 O O . PHE A 1 95 ? -8.727 21.281 4.863 1 98.56 95 PHE A O 1
ATOM 772 N N . LEU A 1 96 ? -8.477 19.812 6.508 1 98.81 96 LEU A N 1
ATOM 773 C CA . LEU A 1 96 ? -7.168 20.266 6.953 1 98.81 96 LEU A CA 1
ATOM 774 C C . LEU A 1 96 ? -6.133 19.156 6.84 1 98.81 96 LEU A C 1
ATOM 776 O O . LEU A 1 96 ? -6.367 18.031 7.301 1 98.81 96 LEU A O 1
ATOM 780 N N . CYS A 1 97 ? -5.02 19.391 6.129 1 98.88 97 CYS A N 1
ATOM 781 C CA . CYS A 1 97 ? -3.904 18.453 6.109 1 98.88 97 CYS A CA 1
ATOM 782 C C . CYS A 1 97 ? -2.84 18.844 7.125 1 98.88 97 CYS A C 1
ATOM 784 O O . CYS A 1 97 ? -2.338 19.969 7.098 1 98.88 97 CYS A O 1
ATOM 786 N N . LEU A 1 98 ? -2.572 18.031 8.039 1 98.56 98 LEU A N 1
ATOM 787 C CA . LEU A 1 98 ? -1.542 18.188 9.062 1 98.56 98 LEU A CA 1
ATOM 788 C C . LEU A 1 98 ? -0.503 17.078 8.977 1 98.56 98 LEU A C 1
ATOM 790 O O . LEU A 1 98 ? -0.729 15.977 9.469 1 98.56 98 LEU A O 1
ATOM 794 N N . SER A 1 99 ? 0.686 17.359 8.391 1 98.31 99 SER A N 1
ATOM 795 C CA . SER A 1 99 ? 1.593 16.297 7.996 1 98.31 99 SER A CA 1
ATOM 796 C C . SER A 1 99 ? 3.047 16.688 8.242 1 98.31 99 SER A C 1
ATOM 798 O O . SER A 1 99 ? 3.434 17.828 8.016 1 98.31 99 SER A O 1
ATOM 800 N N . ASN A 1 100 ? 3.875 15.727 8.648 1 97 100 ASN A N 1
ATOM 801 C CA . ASN A 1 100 ? 5.312 15.906 8.805 1 97 100 ASN A CA 1
ATOM 802 C C . ASN A 1 100 ? 6.055 15.703 7.488 1 97 100 ASN A C 1
ATOM 804 O O . ASN A 1 100 ? 7.285 15.664 7.461 1 97 100 ASN A O 1
ATOM 808 N N . SER A 1 101 ? 5.312 15.508 6.387 1 98.19 101 SER A N 1
ATOM 809 C CA . SER A 1 101 ? 5.941 15.547 5.07 1 98.19 101 SER A CA 1
ATOM 810 C C . SER A 1 101 ? 6.41 16.953 4.715 1 98.19 101 SER A C 1
ATOM 812 O O . SER A 1 101 ? 6.949 17.656 5.566 1 98.19 101 SER A O 1
ATOM 814 N N . ASN A 1 102 ? 6.297 17.359 3.492 1 98.81 102 ASN A N 1
ATOM 815 C CA . ASN A 1 102 ? 6.699 18.719 3.148 1 98.81 102 ASN A CA 1
ATOM 816 C C . ASN A 1 102 ? 5.863 19.266 1.998 1 98.81 102 ASN A C 1
ATOM 81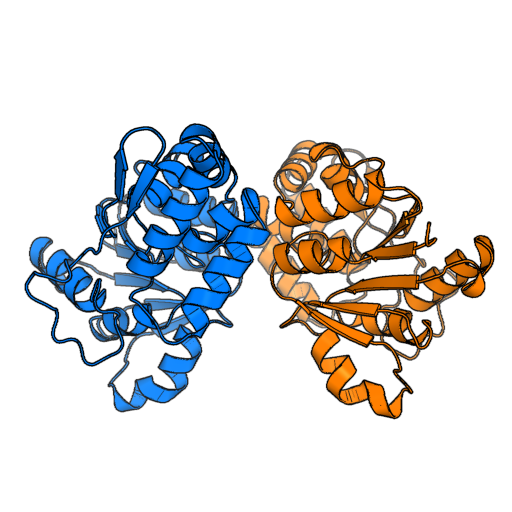8 O O . ASN A 1 102 ? 5.133 18.531 1.34 1 98.81 102 ASN A O 1
ATOM 822 N N . GLU A 1 103 ? 5.992 20.516 1.784 1 98.69 103 GLU A N 1
ATOM 823 C CA . GLU A 1 103 ? 5.105 21.25 0.888 1 98.69 103 GLU A CA 1
ATOM 824 C C . GLU A 1 103 ? 5.285 20.812 -0.559 1 98.69 103 GLU A C 1
ATOM 826 O O . GLU A 1 103 ? 4.32 20.734 -1.319 1 98.69 103 GLU A O 1
ATOM 831 N N . VAL A 1 104 ? 6.492 20.5 -0.97 1 98.88 104 VAL A N 1
ATOM 832 C CA . VAL A 1 104 ? 6.754 20.109 -2.354 1 98.88 104 VAL A CA 1
ATOM 833 C C . VAL A 1 104 ? 6.16 18.734 -2.631 1 98.88 104 VAL A C 1
ATOM 835 O O . VAL A 1 104 ? 5.492 18.531 -3.648 1 98.88 104 VAL A O 1
ATOM 838 N N . TYR A 1 105 ? 6.391 17.75 -1.743 1 98.94 105 TYR A N 1
ATOM 839 C CA . TYR A 1 105 ? 5.863 16.406 -1.908 1 98.94 105 TYR A CA 1
ATOM 840 C C . TYR A 1 105 ? 4.34 16.422 -1.992 1 98.94 105 TYR A C 1
ATOM 842 O O . TYR A 1 105 ? 3.764 15.984 -2.99 1 98.94 105 TYR A O 1
ATOM 850 N N . ILE A 1 106 ? 3.709 17.062 -0.984 1 98.94 106 ILE A N 1
ATOM 851 C CA . ILE A 1 106 ? 2.256 17.047 -0.868 1 98.94 106 ILE A CA 1
ATOM 852 C C . ILE A 1 106 ? 1.635 17.797 -2.043 1 98.94 106 ILE A C 1
ATOM 854 O O . ILE A 1 106 ? 0.707 17.297 -2.686 1 98.94 106 ILE A O 1
ATOM 858 N N . GLY A 1 107 ? 2.184 18.969 -2.322 1 98.88 107 GLY A N 1
ATOM 859 C CA . GLY A 1 107 ? 1.654 19.766 -3.422 1 98.88 107 GLY A CA 1
ATOM 860 C C . GLY A 1 107 ? 1.715 19.047 -4.758 1 98.88 107 GLY A C 1
ATOM 861 O O . GLY A 1 107 ? 0.743 19.047 -5.516 1 98.88 107 GLY A O 1
ATOM 862 N N . THR A 1 108 ? 2.865 18.391 -5.062 1 98.94 108 THR A N 1
ATOM 863 C CA . THR A 1 108 ? 3.064 17.672 -6.32 1 98.94 108 THR A CA 1
ATOM 864 C C . THR A 1 108 ? 2.084 16.516 -6.449 1 98.94 108 THR A C 1
ATOM 866 O O . THR A 1 108 ? 1.468 16.328 -7.5 1 98.94 108 THR A O 1
ATOM 869 N N . ILE A 1 109 ? 1.879 15.75 -5.395 1 98.88 109 ILE A N 1
ATOM 870 C CA . ILE A 1 109 ? 1.018 14.57 -5.398 1 98.88 109 ILE A CA 1
ATOM 871 C C . ILE A 1 109 ? -0.439 15 -5.562 1 98.88 109 ILE A C 1
ATOM 873 O O . ILE A 1 109 ? -1.163 14.453 -6.398 1 98.88 109 ILE A O 1
ATOM 877 N N . LEU A 1 110 ? -0.844 16.047 -4.789 1 98.88 110 LEU A N 1
ATOM 878 C CA . LEU A 1 110 ? -2.223 16.516 -4.871 1 98.88 110 LEU A CA 1
ATOM 879 C C . LEU A 1 110 ? -2.531 17.062 -6.262 1 98.88 110 LEU A C 1
ATOM 881 O O . LEU A 1 110 ? -3.586 16.766 -6.828 1 98.88 110 LEU A O 1
ATOM 885 N N . GLU A 1 111 ? -1.614 17.828 -6.785 1 98.88 111 GLU A N 1
ATOM 886 C CA . GLU A 1 111 ? -1.814 18.406 -8.117 1 98.88 111 GLU A CA 1
ATOM 887 C C . GLU A 1 111 ? -1.968 17.297 -9.164 1 98.88 111 GLU A C 1
ATOM 889 O O . GLU A 1 111 ? -2.889 17.344 -9.984 1 98.88 111 GLU A O 1
ATOM 894 N N . HIS A 1 112 ? -1.095 16.328 -9.125 1 98.75 112 HIS A N 1
ATOM 895 C CA . HIS A 1 112 ? -1.113 15.25 -10.109 1 98.75 112 HIS A CA 1
ATOM 896 C C . HIS A 1 112 ? -2.443 14.508 -10.078 1 98.75 112 HIS A C 1
ATOM 898 O O . HIS A 1 112 ? -2.945 14.086 -11.125 1 98.75 112 HIS A O 1
ATOM 904 N N . HIS A 1 113 ? -3.01 14.359 -8.922 1 98.44 113 HIS A N 1
ATOM 905 C CA . HIS A 1 113 ? -4.219 13.555 -8.773 1 98.44 113 HIS A CA 1
ATOM 906 C C . HIS A 1 113 ? -5.469 14.422 -8.875 1 98.44 113 HIS A C 1
ATOM 908 O O . HIS A 1 113 ? -6.578 13.961 -8.594 1 98.44 113 HIS A O 1
ATOM 914 N N . GLY A 1 114 ? -5.32 15.734 -9.242 1 98.25 114 GLY A N 1
ATOM 915 C CA . GLY A 1 114 ? -6.457 16.625 -9.414 1 98.25 114 GLY A CA 1
ATOM 916 C C . GLY A 1 114 ? -7.109 17.016 -8.102 1 98.25 114 GLY A C 1
ATOM 917 O O . GLY A 1 114 ? -8.32 17.219 -8.039 1 98.25 114 GLY A O 1
ATOM 918 N N . LEU A 1 115 ? -6.305 17.047 -7.027 1 98.56 115 LEU A N 1
ATOM 919 C CA . LEU A 1 115 ? -6.848 17.312 -5.699 1 98.56 115 LEU A CA 1
ATOM 920 C C . LEU A 1 115 ? -6.23 18.562 -5.09 1 98.56 115 LEU A C 1
ATOM 922 O O . LEU A 1 115 ? -6.156 18.688 -3.867 1 98.56 115 LEU A O 1
ATOM 926 N N . THR A 1 116 ? -5.781 19.469 -5.898 1 97.94 116 THR A N 1
ATOM 927 C CA . THR A 1 116 ? -5.082 20.672 -5.477 1 97.94 116 THR A CA 1
ATOM 928 C C . THR A 1 116 ? -5.922 21.469 -4.48 1 97.94 116 THR A C 1
ATOM 930 O O . THR A 1 116 ? -5.387 22.062 -3.539 1 97.94 116 THR A O 1
ATOM 933 N N . HIS A 1 117 ? -7.219 21.453 -4.66 1 96.69 117 HIS A N 1
ATOM 934 C CA . HIS A 1 117 ? -8.078 22.328 -3.873 1 96.69 117 HIS A CA 1
ATOM 935 C C . HIS A 1 117 ? -8.852 21.547 -2.82 1 96.69 117 HIS A C 1
ATOM 937 O O . HIS A 1 117 ? -9.836 22.031 -2.271 1 96.69 117 HIS A O 1
ATOM 943 N N . LEU A 1 118 ? -8.445 20.359 -2.58 1 98.19 118 LEU A N 1
ATOM 944 C CA . LEU A 1 118 ? -9.148 19.516 -1.612 1 98.19 118 LEU A CA 1
ATOM 945 C C . LEU A 1 118 ? -9.016 20.094 -0.205 1 98.19 118 LEU A C 1
ATOM 947 O O . LEU A 1 118 ? -10.023 20.266 0.49 1 98.19 118 LEU A O 1
ATOM 951 N N . PHE A 1 119 ? -7.773 20.391 0.156 1 98.56 119 PHE A N 1
ATOM 952 C CA . PHE A 1 119 ? -7.512 20.859 1.509 1 98.56 119 PHE A CA 1
ATOM 953 C C . PHE A 1 119 ? -7.641 22.375 1.582 1 98.56 119 PHE A C 1
ATOM 955 O O . PHE A 1 119 ? -7.078 23.094 0.751 1 98.56 119 PHE A O 1
ATOM 962 N N . ASP A 1 120 ? -8.344 22.797 2.555 1 97.69 120 ASP A N 1
ATOM 963 C CA . ASP A 1 120 ? -8.438 24.234 2.803 1 97.69 120 ASP A CA 1
ATOM 964 C C . ASP A 1 120 ? -7.098 24.797 3.266 1 97.69 120 ASP A C 1
ATOM 966 O O . ASP A 1 120 ? -6.777 25.953 2.996 1 97.69 120 ASP A O 1
ATOM 970 N N . LYS A 1 121 ? -6.402 23.984 3.975 1 98.56 121 LYS A N 1
ATOM 971 C CA . LYS A 1 121 ? -5.051 24.312 4.426 1 98.56 121 LYS A CA 1
ATOM 972 C C . LYS A 1 121 ? -4.191 23.062 4.551 1 98.56 121 LYS A C 1
ATOM 974 O O . LYS A 1 121 ? -4.676 22.016 4.992 1 98.56 121 LYS A O 1
ATOM 979 N N . VAL A 1 122 ? -2.99 23.172 4.074 1 98.81 122 VAL A N 1
ATOM 980 C CA . VAL A 1 122 ? -1.968 22.172 4.32 1 98.81 122 VAL A CA 1
ATOM 981 C C . VAL A 1 122 ? -0.911 22.719 5.273 1 98.81 122 VAL A C 1
ATOM 983 O O . VAL A 1 122 ? -0.232 23.703 4.957 1 98.81 122 VAL A O 1
ATOM 986 N N . ILE A 1 123 ? -0.829 22.156 6.465 1 98.88 123 ILE A N 1
ATOM 987 C CA . ILE A 1 123 ? 0.193 22.5 7.445 1 98.88 123 ILE A CA 1
ATOM 988 C C . ILE A 1 123 ? 1.285 21.422 7.449 1 98.88 123 ILE A C 1
ATOM 990 O O . ILE A 1 123 ? 1.042 20.281 7.844 1 98.88 123 ILE A O 1
ATOM 994 N N . THR A 1 124 ? 2.445 21.734 6.953 1 98.75 124 THR A N 1
ATOM 995 C CA . THR A 1 124 ? 3.523 20.781 6.773 1 98.75 124 THR A CA 1
ATOM 996 C C . THR A 1 124 ? 4.883 21.469 6.785 1 98.75 124 THR A C 1
ATOM 998 O O . THR A 1 124 ? 4.961 22.688 7.012 1 98.75 124 THR A O 1
ATOM 1001 N N . ASN A 1 125 ? 6.008 20.703 6.684 1 98.69 125 ASN A N 1
ATOM 1002 C CA . ASN A 1 125 ? 7.352 21.266 6.637 1 98.69 125 ASN A CA 1
ATOM 1003 C C . ASN A 1 125 ? 7.594 22.031 5.34 1 98.69 125 ASN A C 1
ATOM 1005 O O . ASN A 1 125 ? 7.117 21.641 4.277 1 98.69 125 ASN A O 1
ATOM 1009 N N . PRO A 1 126 ? 8.336 23.125 5.43 1 98.62 126 PRO A N 1
ATOM 1010 C CA . PRO A 1 126 ? 8.688 23.844 4.203 1 98.62 126 PRO A CA 1
ATOM 1011 C C . PRO A 1 126 ? 9.703 23.094 3.348 1 98.62 126 PRO A C 1
ATOM 1013 O O . PRO A 1 126 ? 10.453 22.25 3.863 1 98.62 126 PRO A O 1
ATOM 1016 N N . ALA A 1 127 ? 9.695 23.297 2.049 1 98.81 127 ALA A N 1
ATOM 1017 C CA . ALA A 1 127 ? 10.672 22.766 1.105 1 98.81 127 ALA A CA 1
ATOM 1018 C C . ALA A 1 127 ? 10.859 23.703 -0.084 1 98.81 127 ALA A C 1
ATOM 1020 O O . ALA A 1 127 ? 9.898 24.344 -0.531 1 98.81 127 ALA A O 1
ATOM 1021 N N . ARG A 1 128 ? 12.109 23.75 -0.612 1 98.5 128 ARG A N 1
ATOM 1022 C CA . ARG A 1 128 ? 12.375 24.641 -1.737 1 98.5 128 ARG A CA 1
ATOM 1023 C C . ARG A 1 128 ? 13.469 24.078 -2.637 1 98.5 128 ARG A C 1
ATOM 1025 O O . ARG A 1 128 ? 14.398 23.422 -2.158 1 98.5 128 ARG A O 1
ATOM 1032 N N . TRP A 1 129 ? 13.391 24.453 -3.881 1 98.75 129 TRP A N 1
ATOM 1033 C CA . TRP A 1 129 ? 14.375 24.016 -4.867 1 98.75 129 TRP A CA 1
ATOM 1034 C C . TRP A 1 129 ? 15.508 25.047 -4.984 1 98.75 129 TRP A C 1
ATOM 1036 O O . TRP A 1 129 ? 15.266 26.25 -4.98 1 98.75 129 TRP A O 1
ATOM 1046 N N . ASP A 1 130 ? 16.672 24.688 -4.961 1 98.62 130 ASP A N 1
ATOM 1047 C CA . ASP A 1 130 ? 17.859 25.375 -5.465 1 98.62 130 ASP A CA 1
ATOM 1048 C C . ASP A 1 130 ? 18.438 24.641 -6.668 1 98.62 130 ASP A C 1
ATOM 1050 O O . ASP A 1 130 ? 19.281 23.75 -6.516 1 98.62 130 ASP A O 1
ATOM 1054 N N . GLY A 1 131 ? 18 25.094 -7.883 1 98.19 131 GLY A N 1
ATOM 1055 C CA . GLY A 1 131 ? 18.266 24.266 -9.047 1 98.19 131 GLY A CA 1
ATOM 1056 C C . GLY A 1 131 ? 17.641 22.875 -8.945 1 98.19 131 GLY A C 1
ATOM 1057 O O . GLY A 1 131 ? 16.438 22.75 -8.734 1 98.19 131 GLY A O 1
ATOM 1058 N N . ASP A 1 132 ? 18.531 21.812 -9.016 1 98.56 132 ASP A N 1
ATOM 1059 C CA . ASP A 1 132 ? 18.047 20.438 -8.969 1 98.56 132 ASP A CA 1
ATOM 1060 C C . ASP A 1 132 ? 18.062 19.891 -7.539 1 98.56 132 ASP A C 1
ATOM 1062 O O . ASP A 1 132 ? 17.625 18.766 -7.285 1 98.56 132 ASP A O 1
ATOM 1066 N N . ARG A 1 133 ? 18.531 20.719 -6.621 1 98.69 133 ARG A N 1
ATOM 1067 C CA . ARG A 1 133 ? 18.625 20.312 -5.227 1 98.69 133 ARG A CA 1
ATOM 1068 C C . ARG A 1 133 ? 17.391 20.734 -4.438 1 98.69 133 ARG A C 1
ATOM 1070 O O . ARG A 1 133 ? 17.062 21.922 -4.371 1 98.69 133 ARG A O 1
ATOM 1077 N N . LEU A 1 134 ? 16.688 19.75 -3.84 1 98.88 134 LEU A N 1
ATOM 1078 C CA . LEU A 1 134 ? 15.562 20.047 -2.957 1 98.88 134 LEU A CA 1
ATOM 1079 C C . LEU A 1 134 ? 16.031 20.203 -1.515 1 98.88 134 LEU A C 1
ATOM 1081 O O . LEU A 1 134 ? 16.688 19.312 -0.974 1 98.88 134 LEU A O 1
ATOM 1085 N N . HIS A 1 135 ? 15.711 21.344 -0.899 1 98.81 135 HIS A N 1
ATOM 1086 C CA . HIS A 1 135 ? 15.961 21.594 0.517 1 98.81 135 HIS A CA 1
ATOM 1087 C C . HIS A 1 135 ? 14.68 21.422 1.338 1 98.81 135 HIS A C 1
ATOM 1089 O O . HIS A 1 135 ? 13.656 22.031 1.028 1 98.81 135 HIS A O 1
ATOM 1095 N N . ILE A 1 136 ? 14.75 20.594 2.32 1 98.5 136 ILE A N 1
ATOM 1096 C CA . ILE A 1 136 ? 13.633 20.344 3.223 1 98.5 136 ILE A CA 1
ATOM 1097 C C . ILE A 1 136 ? 13.953 20.906 4.605 1 98.5 136 ILE A C 1
ATOM 1099 O O . ILE A 1 136 ? 15.023 20.641 5.16 1 98.5 136 ILE A O 1
ATOM 1103 N N . GLY A 1 137 ? 13.07 21.75 5.125 1 97.25 137 GLY A N 1
ATOM 1104 C CA . GLY A 1 137 ? 13.258 22.344 6.438 1 97.25 137 GLY A CA 1
ATOM 1105 C C . GLY A 1 137 ? 12.266 21.844 7.469 1 97.25 137 GLY A C 1
ATOM 1106 O O . GLY A 1 137 ? 11.391 21.031 7.148 1 97.25 137 GLY A O 1
ATOM 1107 N N . ARG A 1 138 ? 12.438 22.359 8.688 1 97 138 ARG A N 1
ATOM 1108 C CA . ARG A 1 138 ? 11.516 22.094 9.789 1 97 138 ARG A CA 1
ATOM 1109 C C . ARG A 1 138 ? 10.414 23.141 9.836 1 97 138 ARG A C 1
ATOM 1111 O O . ARG A 1 138 ? 10.664 24.328 9.602 1 97 138 ARG A O 1
ATOM 1118 N N . ARG A 1 139 ? 9.234 22.672 10.141 1 97.75 139 ARG A N 1
ATOM 1119 C CA . ARG A 1 139 ? 8.172 23.641 10.398 1 97.75 139 ARG A CA 1
ATOM 1120 C C . ARG A 1 139 ? 8.578 24.609 11.5 1 97.75 139 ARG A C 1
ATOM 1122 O O . ARG A 1 139 ? 8.367 25.828 11.383 1 97.75 139 ARG A O 1
ATOM 1129 N N . LEU A 1 140 ? 9.094 24.047 12.562 1 97.19 140 LEU A N 1
ATOM 1130 C CA . LEU A 1 140 ? 9.758 24.828 13.602 1 97.19 140 LEU A CA 1
ATOM 1131 C C . LEU A 1 140 ? 11.273 24.75 13.461 1 97.19 140 LEU A C 1
ATOM 1133 O O . LEU A 1 140 ? 11.883 23.734 13.82 1 97.19 140 LEU A O 1
ATOM 1137 N N . PRO A 1 141 ? 11.844 25.828 12.977 1 95.81 141 PRO A N 1
ATOM 1138 C CA . PRO A 1 141 ? 13.289 25.781 12.75 1 95.81 141 PRO A CA 1
ATOM 1139 C C . PRO A 1 141 ? 14.07 25.453 14.023 1 95.81 141 PRO A C 1
ATOM 1141 O O . PRO A 1 141 ? 13.688 25.875 15.117 1 95.81 141 PRO A O 1
ATOM 1144 N N . ALA A 1 142 ? 15.188 24.766 13.797 1 91.81 142 ALA A N 1
ATOM 1145 C CA . ALA A 1 142 ? 15.992 24.312 14.922 1 91.81 142 ALA A CA 1
ATOM 1146 C C . ALA A 1 142 ? 16.531 25.484 15.727 1 91.81 142 ALA A C 1
ATOM 1148 O O . ALA A 1 142 ? 16.75 25.375 16.938 1 91.81 142 ALA A O 1
ATOM 1149 N N . ASP A 1 143 ? 16.766 26.609 15.07 1 94.12 143 ASP A N 1
ATOM 1150 C CA . ASP A 1 143 ? 17.359 27.766 15.719 1 94.12 143 ASP A CA 1
ATOM 1151 C C . ASP A 1 143 ? 16.281 28.734 16.219 1 94.12 143 ASP A C 1
ATOM 1153 O O . ASP A 1 143 ? 16.594 29.844 16.656 1 94.12 143 ASP A O 1
ATOM 1157 N N . GLY A 1 144 ? 15.016 28.391 16.078 1 94.75 144 GLY A N 1
ATOM 1158 C CA . GLY A 1 144 ? 13.906 29.188 16.562 1 94.75 144 GLY A CA 1
ATOM 1159 C C . GLY A 1 144 ? 13.297 28.656 17.844 1 94.75 144 GLY A C 1
ATOM 1160 O O . GLY A 1 144 ? 13.812 27.688 18.422 1 94.75 144 GLY A O 1
ATOM 1161 N N . PRO A 1 145 ? 12.266 29.328 18.312 1 95 145 PRO A N 1
ATOM 1162 C CA . PRO A 1 145 ? 11.562 28.797 19.484 1 95 145 PRO A CA 1
ATOM 1163 C C . PRO A 1 145 ? 11.031 27.391 19.281 1 95 145 PRO A C 1
ATOM 1165 O O . PRO A 1 145 ? 10.469 27.078 18.234 1 95 145 PRO A O 1
ATOM 1168 N N . GLN A 1 146 ? 11.273 26.516 20.188 1 94.69 146 GLN A N 1
ATOM 1169 C CA . GLN A 1 146 ? 10.844 25.125 20.141 1 94.69 146 GLN A CA 1
ATOM 1170 C C . GLN A 1 146 ? 9.484 24.938 20.812 1 94.69 146 GLN A C 1
ATOM 1172 O O . GLN A 1 146 ? 9.094 25.75 21.656 1 94.69 146 GLN A O 1
ATOM 1177 N N . HIS A 1 147 ? 8.828 23.906 20.344 1 94.75 147 HIS A N 1
ATOM 1178 C CA . HIS A 1 147 ? 7.59 23.609 21.047 1 94.75 147 HIS A CA 1
ATOM 1179 C C . HIS A 1 147 ? 7.867 22.844 22.344 1 94.75 147 HIS A C 1
ATOM 1181 O O . HIS A 1 147 ? 8.961 22.312 22.531 1 94.75 147 HIS A O 1
ATOM 1187 N N . GLY A 1 148 ? 7.059 22.922 23.391 1 93.62 148 GLY A N 1
ATOM 1188 C CA . GLY A 1 148 ? 7.238 22.297 24.688 1 93.62 148 GLY A CA 1
ATOM 1189 C C . GLY A 1 148 ? 6.441 21.016 24.859 1 93.62 148 GLY A C 1
ATOM 1190 O O . GLY A 1 148 ? 6.211 20.562 25.984 1 93.62 148 GLY A O 1
ATOM 1191 N N . CYS A 1 149 ? 6.145 20.375 23.703 1 95.56 149 CYS A N 1
ATOM 1192 C CA . CYS A 1 149 ? 5.309 19.172 23.75 1 95.56 149 CYS A CA 1
ATOM 1193 C C . CYS A 1 149 ? 6.016 18.047 24.5 1 95.56 149 CYS A C 1
ATOM 1195 O O . CYS A 1 149 ? 7.195 17.781 24.25 1 95.56 149 CYS A O 1
ATOM 1197 N N . THR A 1 150 ? 5.262 17.406 25.406 1 93.5 150 THR A N 1
ATOM 1198 C CA . THR A 1 150 ? 5.805 16.266 26.156 1 93.5 150 THR A CA 1
ATOM 1199 C C . THR A 1 150 ? 5.078 14.984 25.781 1 93.5 150 THR A C 1
ATOM 1201 O O . THR A 1 150 ? 5.273 13.945 26.422 1 93.5 150 THR A O 1
ATOM 1204 N N . VAL A 1 151 ? 4.234 15.07 24.812 1 93.94 151 VAL A N 1
ATOM 1205 C CA . VAL A 1 151 ? 3.379 13.945 24.438 1 93.94 151 VAL A CA 1
ATOM 1206 C C . VAL A 1 151 ? 4.133 13.008 23.5 1 93.94 151 VAL A C 1
ATOM 1208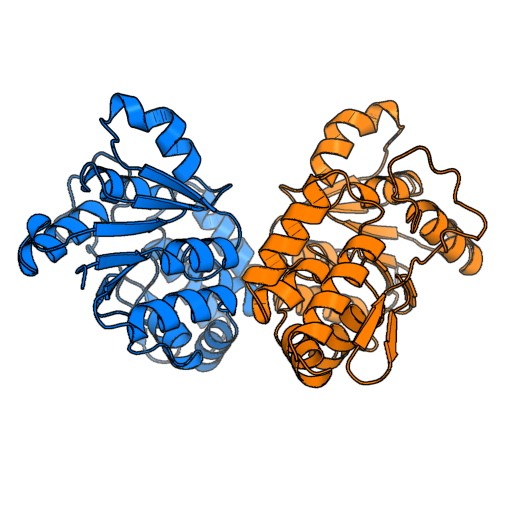 O O . VAL A 1 151 ? 3.99 11.781 23.594 1 93.94 151 VAL A O 1
ATOM 1211 N N . GLY A 1 152 ? 4.98 13.523 22.578 1 87.44 152 GLY A N 1
ATOM 1212 C CA . GLY A 1 152 ? 5.73 12.633 21.703 1 87.44 152 GLY A CA 1
ATOM 1213 C C . GLY A 1 152 ? 5.914 13.18 20.297 1 87.44 152 GLY A C 1
ATOM 1214 O O . GLY A 1 152 ? 6.309 12.445 19.391 1 87.44 152 GLY A O 1
ATOM 1215 N N . CYS A 1 153 ? 5.672 14.438 20.109 1 92.5 153 CYS A N 1
ATOM 1216 C CA . CYS A 1 153 ? 5.91 15.039 18.812 1 92.5 153 CYS A CA 1
ATOM 1217 C C . CYS A 1 153 ? 7.398 15.281 18.578 1 92.5 153 CYS A C 1
ATOM 1219 O O . CYS A 1 153 ? 8.156 15.438 19.547 1 92.5 153 CYS A O 1
ATOM 1221 N N . LEU A 1 154 ? 7.762 15.273 17.328 1 89 154 LEU A N 1
ATOM 1222 C CA . LEU A 1 154 ? 9.141 15.57 16.953 1 89 154 LEU A CA 1
ATOM 1223 C C . LEU A 1 154 ? 9.406 17.062 17.016 1 89 154 LEU A C 1
ATOM 1225 O O . LEU A 1 154 ? 8.477 17.875 16.984 1 89 154 LEU A O 1
ATOM 1229 N N . PRO A 1 155 ? 10.703 17.438 17.125 1 93.06 155 PRO A N 1
ATOM 1230 C CA . PRO A 1 155 ? 11.039 18.844 17.312 1 93.06 155 PRO A CA 1
ATOM 1231 C C . PRO A 1 155 ? 10.562 19.719 16.156 1 93.06 155 PRO A C 1
ATOM 1233 O O . PRO A 1 155 ? 10.273 20.906 16.344 1 93.06 155 PRO A O 1
ATOM 1236 N N . ASN A 1 156 ? 10.438 19.141 15.047 1 95.81 156 ASN A N 1
ATOM 1237 C CA . ASN A 1 156 ? 10.141 19.938 13.859 1 95.81 156 ASN A CA 1
ATOM 1238 C C . ASN A 1 156 ? 8.711 20.469 13.891 1 95.81 156 ASN A C 1
ATOM 1240 O O . ASN A 1 156 ? 8.383 21.438 13.188 1 95.81 156 ASN A O 1
ATOM 1244 N N . MET A 1 157 ? 7.844 19.844 14.664 1 97.12 157 MET A N 1
ATOM 1245 C CA . MET A 1 157 ? 6.438 20.234 14.648 1 97.12 157 MET A CA 1
ATOM 1246 C C . MET A 1 157 ? 5.66 19.531 15.758 1 97.12 157 MET A C 1
ATOM 1248 O O . MET A 1 157 ? 5.812 18.328 15.961 1 97.12 157 MET A O 1
ATOM 1252 N N . CYS A 1 158 ? 4.934 20.219 16.5 1 97.56 158 CYS A N 1
ATOM 1253 C CA . CYS A 1 158 ? 3.898 19.641 17.359 1 97.56 158 CYS A CA 1
ATOM 1254 C C . CYS A 1 158 ? 2.537 19.703 16.672 1 97.56 158 CYS A C 1
ATOM 1256 O O . CYS A 1 158 ? 1.909 20.766 16.625 1 97.56 158 CYS A O 1
ATOM 1258 N N . LYS A 1 159 ? 2.025 18.578 16.141 1 98.12 159 LYS A N 1
ATOM 1259 C CA . LYS A 1 159 ? 0.77 18.562 15.391 1 98.12 159 LYS A CA 1
ATOM 1260 C C . LYS A 1 159 ? -0.397 19 16.266 1 98.12 159 LYS A C 1
ATOM 1262 O O . LYS A 1 159 ? -1.362 19.594 15.773 1 98.12 159 LYS A O 1
ATOM 1267 N N . GLY A 1 160 ? -0.275 18.75 17.594 1 98.25 160 GLY A N 1
ATOM 1268 C CA . GLY A 1 160 ? -1.283 19.25 18.516 1 98.25 160 GLY A CA 1
ATOM 1269 C C . GLY A 1 160 ? -1.324 20.766 18.562 1 98.25 160 GLY A C 1
ATOM 1270 O O . GLY A 1 160 ? -2.398 21.375 18.484 1 98.25 160 GLY A O 1
ATOM 1271 N N . ASP A 1 161 ? -0.181 21.391 18.672 1 98.38 161 ASP A N 1
ATOM 1272 C CA . ASP A 1 161 ? -0.099 22.844 18.688 1 98.38 161 ASP A CA 1
ATOM 1273 C C . ASP A 1 161 ? -0.659 23.438 17.406 1 98.38 161 ASP A C 1
ATOM 1275 O O . ASP A 1 161 ? -1.36 24.453 17.422 1 98.38 161 ASP A O 1
ATOM 1279 N N . GLU A 1 162 ? -0.293 22.812 16.312 1 98.5 162 GLU A N 1
ATOM 1280 C CA . GLU A 1 162 ? -0.767 23.281 15.016 1 98.5 162 GLU A CA 1
ATOM 1281 C C . GLU A 1 162 ? -2.287 23.203 14.922 1 98.5 162 GLU A C 1
ATOM 1283 O O . GLU A 1 162 ? -2.934 24.125 14.422 1 98.5 162 GLU A O 1
ATOM 1288 N N . LEU A 1 163 ? -2.859 22.078 15.367 1 98.69 163 LEU A N 1
ATOM 1289 C CA . LEU A 1 163 ? -4.309 21.922 15.336 1 98.69 163 LEU A CA 1
ATOM 1290 C C . LEU A 1 163 ? -4.988 22.969 16.219 1 98.69 163 LEU A C 1
ATOM 1292 O O . LEU A 1 163 ? -5.949 23.609 15.797 1 98.69 163 LEU A O 1
ATOM 1296 N N . ASP A 1 164 ? -4.457 23.156 17.438 1 98.25 164 ASP A N 1
ATOM 1297 C CA . ASP A 1 164 ? -5.012 24.141 18.359 1 98.25 164 ASP A CA 1
ATOM 1298 C C . ASP A 1 164 ? -5.012 25.531 17.719 1 98.25 164 ASP A C 1
ATOM 1300 O O . ASP A 1 164 ? -6.023 26.234 17.75 1 98.25 164 ASP A O 1
ATOM 1304 N N . ALA A 1 165 ? -3.863 25.875 17.188 1 98.25 165 ALA A N 1
ATOM 1305 C CA . ALA A 1 165 ? -3.725 27.203 16.594 1 98.25 165 ALA A CA 1
ATOM 1306 C C . ALA A 1 165 ? -4.715 27.391 15.445 1 98.25 165 ALA A C 1
ATOM 1308 O O . ALA A 1 165 ? -5.324 28.453 15.312 1 98.25 165 ALA A O 1
ATOM 1309 N N . TRP A 1 166 ? -4.848 26.391 14.617 1 98.31 166 TRP A N 1
ATOM 1310 C CA . TRP A 1 166 ? -5.766 26.469 13.484 1 98.31 166 TRP A CA 1
ATOM 1311 C C . TRP A 1 166 ? -7.207 26.594 13.961 1 98.31 166 TRP A C 1
ATOM 1313 O O . TRP A 1 166 ? -7.98 27.391 13.43 1 98.31 166 TRP A O 1
ATOM 1323 N N . LEU A 1 167 ? -7.586 25.812 14.953 1 98.06 167 LEU A N 1
ATOM 1324 C CA . LEU A 1 167 ? -8.945 25.859 15.484 1 98.06 167 LEU A CA 1
ATOM 1325 C C . LEU A 1 167 ? -9.258 27.219 16.094 1 98.06 167 LEU A C 1
ATOM 1327 O O . LEU A 1 167 ? -10.328 27.781 15.859 1 98.06 167 LEU A O 1
ATOM 1331 N N . VAL A 1 168 ? -8.305 27.75 16.859 1 98.06 168 VAL A N 1
ATOM 1332 C CA . VAL A 1 168 ? -8.484 29.062 17.469 1 98.06 168 VAL A CA 1
ATOM 1333 C C . VAL A 1 168 ? -8.727 30.109 16.375 1 98.06 168 VAL A C 1
ATOM 1335 O O . VAL A 1 168 ? -9.641 30.922 16.484 1 98.06 168 VAL A O 1
ATOM 1338 N N . ALA A 1 169 ? -7.965 30.031 15.328 1 98 169 ALA A N 1
ATOM 1339 C CA . ALA A 1 169 ? -8.047 30.984 14.234 1 98 169 ALA A CA 1
ATOM 1340 C C . ALA A 1 169 ? -9.344 30.828 13.453 1 98 169 ALA A C 1
ATOM 1342 O O . ALA A 1 169 ? -9.727 31.703 12.672 1 98 169 ALA A O 1
ATOM 1343 N N . HIS A 1 170 ? -10.039 29.734 13.625 1 97.31 170 HIS A N 1
ATOM 1344 C CA . HIS A 1 170 ? -11.234 29.453 12.836 1 97.31 170 HIS A CA 1
ATOM 1345 C C . HIS A 1 170 ? -12.453 29.266 13.727 1 97.31 170 HIS A C 1
ATOM 1347 O O . HIS A 1 170 ? -13.305 28.422 13.453 1 97.31 170 HIS A O 1
ATOM 1353 N N . GLY A 1 171 ? -12.5 29.938 14.867 1 96.25 171 GLY A N 1
ATOM 1354 C CA . GLY A 1 171 ? -13.703 30.031 15.68 1 96.25 171 GLY A CA 1
ATOM 1355 C C . GLY A 1 171 ? -13.727 29.031 16.828 1 96.25 171 GLY A C 1
ATOM 1356 O O . GLY A 1 171 ? -14.727 28.938 17.547 1 96.25 171 GLY A O 1
ATOM 1357 N N . GLY A 1 172 ? -12.625 28.297 16.984 1 96.44 172 GLY A N 1
ATOM 1358 C CA . GLY A 1 172 ? -12.555 27.344 18.078 1 96.44 172 GLY A CA 1
ATOM 1359 C C . GLY A 1 172 ? -13.219 26.016 17.766 1 96.44 172 GLY A C 1
ATOM 1360 O O . GLY A 1 172 ? -13.82 25.859 16.703 1 96.44 172 GLY A O 1
ATOM 1361 N N . LYS A 1 173 ? -13.094 25.047 18.672 1 95.75 173 LYS A N 1
ATOM 1362 C CA . LYS A 1 173 ? -13.648 23.703 18.5 1 95.75 173 LYS A CA 1
ATOM 1363 C C . LYS A 1 173 ? -15.172 23.75 18.406 1 95.75 173 LYS A C 1
ATOM 1365 O O . LYS A 1 173 ? -15.773 22.953 17.688 1 95.75 173 LYS A O 1
ATOM 1370 N N . GLU A 1 174 ? -15.695 24.703 19.047 1 94.44 174 GLU A N 1
ATOM 1371 C CA . GLU A 1 174 ? -17.156 24.797 19.141 1 94.44 174 GLU A CA 1
ATOM 1372 C C . GLU A 1 174 ? -17.766 25.219 17.812 1 94.44 174 GLU A C 1
ATOM 1374 O O . GLU A 1 174 ? -18.984 25.094 17.625 1 94.44 174 GLU A O 1
ATOM 1379 N N . SER A 1 175 ? -16.938 25.625 16.953 1 95.19 175 SER A N 1
ATOM 1380 C CA . SER A 1 175 ? -17.422 26.047 15.648 1 95.19 175 SER A CA 1
ATOM 1381 C C . SER A 1 175 ? -17.719 24.844 14.75 1 95.19 175 SER A C 1
ATOM 1383 O O . SER A 1 175 ? -18.312 24.984 13.68 1 95.19 175 SER A O 1
ATOM 1385 N N . TRP A 1 176 ? -17.422 23.672 15.141 1 96.06 176 TRP A N 1
ATOM 1386 C CA . TRP A 1 176 ? -17.594 22.453 14.367 1 96.06 176 TRP A CA 1
ATOM 1387 C C . TRP A 1 176 ? -18.547 21.484 15.07 1 96.06 176 TRP A C 1
ATOM 1389 O O . TRP A 1 176 ? -18.453 21.297 16.297 1 96.06 176 TRP A O 1
ATOM 1399 N N . ASP A 1 177 ? -19.422 20.938 14.328 1 95.38 177 ASP A N 1
ATOM 1400 C CA . ASP A 1 177 ? -20.281 19.906 14.883 1 95.38 177 ASP A CA 1
ATOM 1401 C C . ASP A 1 177 ? -19.5 18.625 15.188 1 95.38 177 ASP A C 1
ATOM 1403 O O . ASP A 1 177 ? -19.766 17.953 16.188 1 95.38 177 ASP A O 1
ATOM 1407 N N . LYS A 1 178 ? -18.594 18.344 14.297 1 95.81 178 LYS A N 1
ATOM 1408 C CA . LYS A 1 178 ? -17.766 17.141 14.438 1 95.81 178 LYS A CA 1
ATOM 1409 C C . LYS A 1 178 ? -16.359 17.375 13.883 1 95.81 178 LYS A C 1
ATOM 1411 O O . LYS A 1 178 ? -16.203 18 12.828 1 95.81 178 LYS A O 1
ATOM 1416 N N . ILE A 1 179 ? -15.391 16.906 14.562 1 97.94 179 ILE A N 1
ATOM 1417 C CA . ILE A 1 179 ? -14.016 16.859 14.078 1 97.94 179 ILE A CA 1
ATOM 1418 C C . ILE A 1 179 ? -13.578 15.398 13.906 1 97.94 179 ILE A C 1
ATOM 1420 O O . ILE A 1 179 ? -13.734 14.586 14.828 1 97.94 179 ILE A O 1
ATOM 1424 N N . VAL A 1 180 ? -13.133 15.07 12.719 1 98.56 180 VAL A N 1
ATOM 1425 C CA . VAL A 1 180 ? -12.617 13.742 12.398 1 98.56 180 VAL A CA 1
ATOM 1426 C C . VAL A 1 180 ? -11.125 13.828 12.094 1 98.56 180 VAL A C 1
ATOM 1428 O O . VAL A 1 180 ? -10.695 14.672 11.305 1 98.56 180 VAL A O 1
ATOM 1431 N N . TYR A 1 181 ? -10.336 13.031 12.789 1 98.88 181 TYR A N 1
ATOM 1432 C CA . TYR A 1 181 ? -8.898 12.969 12.547 1 98.88 181 TYR A CA 1
ATOM 1433 C C . TYR A 1 181 ? -8.5 11.617 11.969 1 98.88 181 TYR A C 1
ATOM 1435 O O . TYR A 1 181 ? -8.836 10.57 12.531 1 98.88 181 TYR A O 1
ATOM 1443 N N . VAL A 1 182 ? -7.82 11.648 10.781 1 98.94 182 VAL A N 1
ATOM 1444 C CA . VAL A 1 182 ? -7.312 10.43 10.156 1 98.94 182 VAL A CA 1
ATOM 1445 C C . VAL A 1 182 ? -5.793 10.375 10.289 1 98.94 182 VAL A C 1
ATOM 1447 O O . VAL A 1 182 ? -5.082 11.203 9.711 1 98.94 182 VAL A O 1
ATOM 1450 N N . GLY A 1 183 ? -5.293 9.414 11.078 1 98.75 183 GLY A N 1
ATOM 1451 C CA . GLY A 1 183 ? -3.861 9.359 11.336 1 98.75 183 GLY A CA 1
ATOM 1452 C C . GLY A 1 183 ? -3.338 7.941 11.484 1 98.75 183 GLY A C 1
ATOM 1453 O O . GLY A 1 183 ? -4.117 6.996 11.602 1 98.75 183 GLY A O 1
ATOM 1454 N N . ASP A 1 184 ? -1.955 7.793 11.508 1 98.31 184 ASP A N 1
ATOM 1455 C CA . ASP A 1 184 ? -1.342 6.469 11.578 1 98.31 184 ASP A CA 1
ATOM 1456 C C . ASP A 1 184 ? -0.197 6.449 12.586 1 98.31 184 ASP A C 1
ATOM 1458 O O . ASP A 1 184 ? -0.013 5.465 13.305 1 98.31 184 ASP A O 1
ATOM 1462 N N . GLY A 1 185 ? 0.546 7.457 12.609 1 96.31 185 GLY A N 1
ATOM 1463 C CA . GLY A 1 185 ? 1.819 7.441 13.312 1 96.31 185 GLY A CA 1
ATOM 1464 C C . GLY A 1 185 ? 1.724 7.969 14.734 1 96.31 185 GLY A C 1
ATOM 1465 O O . GLY A 1 185 ? 0.722 8.586 15.109 1 96.31 185 GLY A O 1
ATOM 1466 N N . GLY A 1 186 ? 2.83 7.762 15.469 1 95.25 186 GLY A N 1
ATOM 1467 C CA . GLY A 1 186 ? 2.885 8.234 16.844 1 95.25 186 GLY A CA 1
ATOM 1468 C C . GLY A 1 186 ? 2.713 9.734 16.969 1 95.25 186 GLY A C 1
ATOM 1469 O O . GLY A 1 186 ? 2.143 10.219 17.953 1 95.25 186 GLY A O 1
ATOM 1470 N N . ASN A 1 187 ? 3.174 10.484 16.016 1 94.75 187 ASN A N 1
ATOM 1471 C CA . ASN A 1 187 ? 3.096 11.938 16.062 1 94.75 187 ASN A CA 1
ATOM 1472 C C . ASN A 1 187 ? 1.669 12.43 15.836 1 94.75 187 ASN A C 1
ATOM 1474 O O . ASN A 1 187 ? 1.4 13.633 15.922 1 94.75 187 ASN A O 1
ATOM 1478 N N . ASP A 1 188 ? 0.728 11.516 15.547 1 98 188 ASP A N 1
ATOM 1479 C CA . ASP A 1 188 ? -0.681 11.867 15.406 1 98 188 ASP A CA 1
ATOM 1480 C C . ASP A 1 188 ? -1.413 11.75 16.734 1 98 188 ASP A C 1
ATOM 1482 O O . ASP A 1 188 ? -2.58 12.133 16.859 1 98 188 ASP A O 1
ATOM 1486 N N . TYR A 1 189 ? -0.728 11.242 17.734 1 98.5 189 TYR A N 1
ATOM 1487 C CA . TYR A 1 189 ? -1.341 11.023 19.047 1 98.5 189 TYR A CA 1
ATOM 1488 C C . TYR A 1 189 ? -1.63 12.352 19.734 1 98.5 189 TYR A C 1
ATOM 1490 O O . TYR A 1 189 ? -2.705 12.539 20.312 1 98.5 189 TYR A O 1
ATOM 1498 N N . CYS A 1 190 ? -0.741 13.266 19.625 1 97.94 190 CYS A N 1
ATOM 1499 C CA . CYS A 1 190 ? -0.81 14.555 20.312 1 97.94 190 CYS A CA 1
ATOM 1500 C C . CYS A 1 190 ? -2.045 15.336 19.891 1 97.94 190 CYS A C 1
ATOM 1502 O O . CYS A 1 190 ? -2.807 15.812 20.734 1 97.94 190 CYS A O 1
ATOM 1504 N N . PRO A 1 191 ? -2.344 15.469 18.625 1 98.25 191 PRO A N 1
ATOM 1505 C CA . PRO A 1 191 ? -3.553 16.203 18.234 1 98.25 191 PRO A CA 1
ATOM 1506 C C . PRO A 1 191 ? -4.836 15.508 18.688 1 98.25 191 PRO A C 1
ATOM 1508 O O . PRO A 1 191 ? -5.84 16.156 18.953 1 98.25 191 PRO A O 1
ATOM 1511 N N . LEU A 1 192 ? -4.84 14.234 18.719 1 98.44 192 LEU A N 1
ATOM 1512 C CA . LEU A 1 192 ? -6.023 13.523 19.203 1 98.44 192 LEU A CA 1
ATOM 1513 C C . LEU A 1 192 ? -6.359 13.93 20.625 1 98.44 192 LEU A C 1
ATOM 1515 O O . LEU A 1 192 ? -7.531 14.07 20.984 1 98.44 192 LEU A O 1
ATOM 1519 N N . LEU A 1 193 ? -5.316 14.172 21.438 1 97.44 193 LEU A N 1
ATOM 1520 C CA . LEU A 1 193 ? -5.512 14.562 22.828 1 97.44 193 LEU A CA 1
ATOM 1521 C C . LEU A 1 193 ? -6.094 15.969 22.922 1 97.44 193 LEU A C 1
ATOM 1523 O O . LEU A 1 193 ? -6.578 16.375 23.984 1 97.44 193 LEU A O 1
ATOM 1527 N N . ARG A 1 194 ? -6.008 16.703 21.781 1 96.31 194 ARG A N 1
ATOM 1528 C CA . ARG A 1 194 ? -6.496 18.078 21.766 1 96.31 194 ARG A CA 1
ATOM 1529 C C . ARG A 1 194 ? -7.957 18.141 21.328 1 96.31 194 ARG A C 1
ATOM 1531 O O . ARG A 1 194 ? -8.57 19.203 21.344 1 96.31 194 ARG A O 1
ATOM 1538 N N . MET A 1 195 ? -8.562 17.062 20.938 1 97.19 195 MET A N 1
ATOM 1539 C CA . MET A 1 195 ? -9.938 17 20.453 1 97.19 195 MET A CA 1
ATOM 1540 C C . MET A 1 195 ? -10.906 16.734 21.609 1 97.19 195 MET A C 1
ATOM 1542 O O . MET A 1 195 ? -10.516 16.766 22.766 1 97.19 195 MET A O 1
ATOM 1546 N N . ARG A 1 196 ? -12.203 16.672 21.328 1 94.44 196 ARG A N 1
ATOM 1547 C CA . ARG A 1 196 ? -13.211 16.609 22.375 1 94.44 196 ARG A CA 1
ATOM 1548 C C . ARG A 1 196 ? -13.977 15.297 22.328 1 94.44 196 ARG A C 1
ATOM 1550 O O . ARG A 1 196 ? -13.969 14.602 21.312 1 94.44 196 ARG A O 1
ATOM 1557 N N . LYS A 1 197 ? -14.578 15.047 23.469 1 94.88 197 LYS A N 1
ATOM 1558 C CA . LYS A 1 197 ? -15.539 13.945 23.484 1 94.88 197 LYS A CA 1
ATOM 1559 C C . LYS A 1 197 ? -16.594 14.117 22.391 1 94.88 197 LYS A C 1
ATOM 1561 O O . LYS A 1 197 ? -17.094 15.227 22.172 1 94.88 197 LYS A O 1
ATOM 1566 N N . GLY A 1 198 ? -16.891 13.062 21.656 1 95.31 198 GLY A N 1
ATOM 1567 C CA . GLY A 1 198 ? -17.844 13.141 20.562 1 95.31 198 GLY A CA 1
ATOM 1568 C C . GLY A 1 198 ? -17.172 13.227 19.203 1 95.31 198 GLY A C 1
ATOM 1569 O O . GLY A 1 198 ? -17.797 12.961 18.172 1 95.31 198 GLY A O 1
ATOM 1570 N N . ASP A 1 199 ? -15.922 13.648 19.172 1 97.69 199 ASP A N 1
ATOM 1571 C CA . ASP A 1 199 ? -15.141 13.633 17.938 1 97.69 199 ASP A CA 1
ATOM 1572 C C . ASP A 1 199 ? -14.688 12.219 17.594 1 97.69 199 ASP A C 1
ATOM 1574 O O . ASP A 1 199 ? -14.922 11.281 18.359 1 97.69 199 ASP A O 1
ATOM 1578 N N . LEU A 1 200 ? -14.133 12.094 16.344 1 98.56 200 LEU A N 1
ATOM 1579 C CA . LEU A 1 200 ? -13.82 10.766 15.844 1 98.56 200 LEU A CA 1
ATOM 1580 C C . LEU A 1 200 ? -12.359 10.68 15.391 1 98.56 200 LEU A C 1
ATOM 1582 O O . LEU A 1 200 ? -11.891 11.547 14.648 1 98.56 200 LEU A O 1
ATOM 1586 N N . ALA A 1 201 ? -11.68 9.695 15.906 1 98.81 201 ALA A N 1
ATOM 1587 C CA . ALA A 1 201 ? -10.352 9.352 15.406 1 98.81 201 ALA A CA 1
ATOM 1588 C C . ALA A 1 201 ? -10.414 8.141 14.477 1 98.81 201 ALA A C 1
ATOM 1590 O O . ALA A 1 201 ? -10.852 7.059 14.891 1 98.81 201 ALA A O 1
ATOM 1591 N N . CYS A 1 202 ? -10.047 8.281 13.219 1 98.94 202 CYS A N 1
ATOM 1592 C CA . CYS A 1 202 ? -9.82 7.168 12.297 1 98.94 202 CYS A CA 1
ATOM 1593 C C . CYS A 1 202 ? -8.359 6.742 12.305 1 98.94 202 CYS A C 1
ATOM 1595 O O . CYS A 1 202 ? -7.504 7.434 11.75 1 98.94 202 CYS A O 1
ATOM 1597 N N . VAL A 1 203 ? -8.094 5.582 12.875 1 98.88 203 VAL A N 1
ATOM 1598 C CA . VAL A 1 203 ? -6.738 5.156 13.195 1 98.88 203 VAL A CA 1
ATOM 1599 C C . VAL A 1 203 ? -6.328 3.998 12.289 1 98.88 203 VAL A C 1
ATOM 1601 O O . VAL A 1 203 ? -6.988 2.959 12.258 1 98.88 203 VAL A O 1
ATOM 1604 N N . ARG A 1 204 ? -5.262 4.199 11.547 1 98.5 204 ARG A N 1
ATOM 1605 C CA . ARG A 1 204 ? -4.777 3.148 10.656 1 98.5 204 ARG A CA 1
ATOM 1606 C C . ARG A 1 204 ? -4.277 1.945 11.445 1 98.5 204 ARG A C 1
ATOM 1608 O O . ARG A 1 204 ? -3.416 2.082 12.32 1 98.5 204 ARG A O 1
ATOM 1615 N N . LYS A 1 205 ? -4.77 0.793 11.086 1 97.25 205 LYS A N 1
ATOM 1616 C CA . LYS A 1 205 ? -4.387 -0.436 11.773 1 97.25 205 LYS A CA 1
ATOM 1617 C C . LYS A 1 205 ? -2.941 -0.812 11.461 1 97.25 205 LYS A C 1
ATOM 1619 O O . LYS A 1 205 ? -2.49 -0.679 10.32 1 97.25 205 LYS A O 1
ATOM 1624 N N . GLY A 1 206 ? -2.295 -1.273 12.461 1 95.12 206 GLY A N 1
ATOM 1625 C CA . GLY A 1 206 ? -0.969 -1.834 12.258 1 95.12 206 GLY A CA 1
ATOM 1626 C C . GLY A 1 206 ? 0.139 -0.804 12.375 1 95.12 206 GLY A C 1
ATOM 1627 O O . GLY A 1 206 ? 1.314 -1.125 12.188 1 95.12 206 GLY A O 1
ATOM 1628 N N . TYR A 1 207 ? -0.154 0.432 12.656 1 96.88 207 TYR A N 1
ATOM 1629 C CA . TYR A 1 207 ? 0.835 1.489 12.836 1 96.88 207 TYR A CA 1
ATOM 1630 C C . TYR A 1 207 ? 0.881 1.955 14.289 1 96.88 207 TYR A C 1
ATOM 1632 O O . TYR A 1 207 ? 0.146 1.441 15.133 1 96.88 207 TYR A O 1
ATOM 1640 N N . GLU A 1 208 ? 1.725 2.83 14.539 1 96.75 208 GLU A N 1
ATOM 1641 C CA . GLU A 1 208 ? 2.104 3.131 15.922 1 96.75 208 GLU A CA 1
ATOM 1642 C C . GLU A 1 208 ? 0.954 3.791 16.672 1 96.75 208 GLU A C 1
ATOM 1644 O O . GLU A 1 208 ? 0.811 3.604 17.891 1 96.75 208 GLU A O 1
ATOM 1649 N N . LEU A 1 209 ? 0.144 4.547 16 1 98.25 209 LEU A N 1
ATOM 1650 C CA . LEU A 1 209 ? -0.882 5.355 16.656 1 98.25 209 LEU A CA 1
ATOM 1651 C C . LEU A 1 209 ? -1.84 4.477 17.453 1 98.25 209 LEU A C 1
ATOM 1653 O O . LEU A 1 209 ? -2.154 4.781 18.609 1 98.25 209 LEU A O 1
ATOM 1657 N N . GLY A 1 210 ? -2.309 3.389 16.828 1 98.06 210 GLY A N 1
ATOM 1658 C CA . GLY A 1 210 ? -3.203 2.479 17.531 1 98.06 210 GLY A CA 1
ATOM 1659 C C . GLY A 1 210 ? -2.615 1.942 18.812 1 98.06 210 GLY A C 1
ATOM 1660 O O . GLY A 1 210 ? -3.291 1.916 19.844 1 98.06 210 GLY A O 1
ATOM 1661 N N . GLY A 1 211 ? -1.357 1.508 18.75 1 97.62 211 GLY A N 1
ATOM 1662 C CA . GLY A 1 211 ? -0.68 1.005 19.938 1 97.62 211 GLY A CA 1
ATOM 1663 C C . GLY A 1 211 ? -0.555 2.041 21.031 1 97.62 211 GLY A C 1
ATOM 1664 O O . GLY A 1 211 ? -0.72 1.725 22.219 1 97.62 211 GLY A O 1
ATOM 1665 N N . ARG A 1 212 ? -0.294 3.26 20.672 1 97.38 212 ARG A N 1
ATOM 1666 C CA . ARG A 1 212 ? -0.161 4.332 21.656 1 97.38 212 ARG A CA 1
ATOM 1667 C C . ARG A 1 212 ? -1.486 4.59 22.359 1 97.38 212 ARG A C 1
ATOM 1669 O O . ARG A 1 212 ? -1.521 4.762 23.578 1 97.38 212 ARG A O 1
ATOM 1676 N N . ILE A 1 213 ? -2.559 4.648 21.594 1 98.06 213 ILE A N 1
ATOM 1677 C CA . ILE A 1 213 ? -3.877 4.875 22.172 1 98.06 213 ILE A CA 1
ATOM 1678 C C . ILE A 1 213 ? -4.195 3.771 23.172 1 98.06 213 ILE A C 1
ATOM 1680 O O . ILE A 1 213 ? -4.691 4.047 24.266 1 98.06 213 ILE A O 1
ATOM 1684 N N . GLU A 1 214 ? -3.916 2.541 22.812 1 97.69 214 GLU A N 1
ATOM 1685 C CA . GLU A 1 214 ? -4.176 1.397 23.672 1 97.69 214 GLU A CA 1
ATOM 1686 C C . GLU A 1 214 ? -3.361 1.481 24.953 1 97.69 214 GLU A C 1
ATOM 1688 O O . GLU A 1 214 ? -3.875 1.212 26.047 1 97.69 214 GLU A O 1
ATOM 1693 N N . ARG A 1 215 ? -2.145 1.847 24.859 1 97.56 215 ARG A N 1
ATOM 1694 C CA . ARG A 1 215 ? -1.218 1.804 25.984 1 97.56 215 ARG A CA 1
ATOM 1695 C C . ARG A 1 215 ? -1.378 3.033 26.859 1 97.56 215 ARG A C 1
ATOM 1697 O O . ARG A 1 215 ? -1.266 2.939 28.094 1 97.56 215 ARG A O 1
ATOM 1704 N N . GLU A 1 216 ? -1.614 4.195 26.188 1 97.62 216 GLU A N 1
ATOM 1705 C CA . GLU A 1 216 ? -1.463 5.453 26.906 1 97.62 216 GLU A CA 1
ATOM 1706 C C . GLU A 1 216 ? -2.797 6.188 27.031 1 97.62 216 GLU A C 1
ATOM 1708 O O . GLU A 1 216 ? -2.938 7.105 27.844 1 97.62 216 GLU A O 1
ATOM 1713 N N . GLY A 1 217 ? -3.742 5.859 26.281 1 96.88 217 GLY A N 1
ATOM 1714 C CA . GLY A 1 217 ? -4.973 6.621 26.141 1 96.88 217 GLY A CA 1
ATOM 1715 C C . GLY A 1 217 ? -5.684 6.863 27.453 1 96.88 217 GLY A C 1
ATOM 1716 O O . GLY A 1 217 ? -6.074 7.992 27.766 1 96.88 217 GLY A O 1
ATOM 1717 N N . GLU A 1 218 ? -5.906 5.801 28.219 1 95.38 218 GLU A N 1
ATOM 1718 C CA . GLU A 1 218 ? -6.625 5.914 29.484 1 95.38 218 GLU A CA 1
ATOM 1719 C C . GLU A 1 218 ? -5.93 6.887 30.438 1 95.38 218 GLU A C 1
ATOM 1721 O O . GLU A 1 218 ? -6.562 7.797 30.969 1 95.38 218 GLU A O 1
ATOM 1726 N N . LYS A 1 219 ? -4.668 6.684 30.562 1 96.38 219 LYS A N 1
ATOM 1727 C CA . LYS A 1 219 ? -3.891 7.523 31.469 1 96.38 219 LYS A CA 1
ATOM 1728 C C . LYS A 1 219 ? -3.92 8.984 31.031 1 96.38 219 LYS A C 1
ATOM 1730 O O . LYS A 1 219 ? -3.938 9.891 31.859 1 96.38 219 LYS A O 1
ATOM 1735 N N . ASP A 1 220 ? -4.008 9.203 29.688 1 96.44 220 ASP A N 1
ATOM 1736 C CA . ASP A 1 220 ? -3.9 10.555 29.141 1 96.44 220 ASP A CA 1
ATOM 1737 C C . ASP A 1 220 ? -5.277 11.188 28.969 1 96.44 220 ASP A C 1
ATOM 1739 O O . ASP A 1 220 ? -5.395 12.297 28.438 1 96.44 220 ASP A O 1
ATOM 1743 N N . GLY A 1 221 ? -6.297 10.516 29.359 1 94 221 GLY A N 1
ATOM 1744 C CA . GLY A 1 221 ? -7.645 11.055 29.266 1 94 221 GLY A CA 1
ATOM 1745 C C . GLY A 1 221 ? -8.195 11.07 27.859 1 94 221 GLY A C 1
ATOM 1746 O O . GLY A 1 221 ? -8.969 11.961 27.5 1 94 221 GLY A O 1
ATOM 1747 N N . PHE A 1 222 ? -7.684 10.164 27.047 1 94.44 222 PHE A N 1
ATOM 1748 C CA . PHE A 1 222 ? -8.188 10 25.688 1 94.44 222 PHE A CA 1
ATOM 1749 C C . PHE A 1 222 ? -9.672 9.68 25.703 1 94.44 222 PHE A C 1
ATOM 1751 O O . PHE A 1 222 ? -10.102 8.719 26.344 1 94.44 222 PHE A O 1
ATOM 1758 N N . ALA A 1 223 ? -10.539 10.508 24.969 1 90.94 223 ALA A N 1
ATOM 1759 C CA . ALA A 1 223 ? -11.977 10.352 25.125 1 90.94 223 ALA A CA 1
ATOM 1760 C C . ALA A 1 223 ? -12.68 10.281 23.766 1 90.94 223 ALA A C 1
ATOM 1762 O O . ALA A 1 223 ? -13.906 10.328 23.703 1 90.94 223 ALA A O 1
ATOM 1763 N N . LEU A 1 224 ? -11.93 10.148 22.734 1 96.69 224 LEU A N 1
ATOM 1764 C CA . LEU A 1 224 ? -12.516 10.156 21.391 1 96.69 224 LEU A CA 1
ATOM 1765 C C . LEU A 1 224 ? -13.094 8.789 21.047 1 96.69 224 LEU A C 1
ATOM 1767 O O . LEU A 1 224 ? -12.617 7.762 21.547 1 96.69 224 LEU A O 1
ATOM 1771 N N . ASP A 1 225 ? -14.141 8.836 20.203 1 96.94 225 ASP A N 1
ATOM 1772 C CA . ASP A 1 225 ? -14.484 7.613 19.484 1 96.94 225 ASP A CA 1
ATOM 1773 C C . ASP A 1 225 ? -13.375 7.211 18.516 1 96.94 225 ASP A C 1
ATOM 1775 O O . ASP A 1 225 ? -12.758 8.07 17.875 1 96.94 225 ASP A O 1
ATOM 1779 N N . VAL A 1 226 ? -13.102 5.906 18.5 1 98.38 226 VAL A N 1
ATOM 1780 C CA . VAL A 1 226 ? -12.039 5.426 17.625 1 98.38 226 VAL A CA 1
ATOM 1781 C C . VAL A 1 226 ? -12.609 4.438 16.609 1 98.38 226 VAL A C 1
ATOM 1783 O O . VAL A 1 226 ? -13.344 3.518 16.969 1 98.38 226 VAL A O 1
ATOM 1786 N N . GLU A 1 227 ? -12.367 4.648 15.352 1 98.5 227 GLU A N 1
ATOM 1787 C CA . GLU A 1 227 ? -12.586 3.67 14.289 1 98.5 227 GLU A CA 1
ATOM 1788 C C . GLU A 1 227 ? -11.266 3.23 13.664 1 98.5 227 GLU A C 1
ATOM 1790 O O . GLU A 1 227 ? -10.547 4.043 13.078 1 98.5 227 GLU A O 1
ATOM 1795 N N . MET A 1 228 ? -10.977 2.002 13.844 1 98.25 228 MET A N 1
ATOM 1796 C CA . MET A 1 228 ? -9.781 1.434 13.219 1 98.25 228 MET A CA 1
ATOM 1797 C C . MET A 1 228 ? -10.039 1.1 11.75 1 98.25 228 MET A C 1
ATOM 1799 O O . MET A 1 228 ? -11.117 0.616 11.398 1 98.25 228 MET A O 1
ATOM 1803 N N . TRP A 1 229 ? -9.047 1.371 10.914 1 98.44 229 TRP A N 1
ATOM 1804 C CA . TRP A 1 229 ? -9.203 1.041 9.5 1 98.44 229 TRP A CA 1
ATOM 1805 C C . TRP A 1 229 ? -7.883 0.562 8.906 1 98.44 229 TRP A C 1
ATOM 1807 O O . TRP A 1 229 ? -6.809 0.843 9.445 1 98.44 229 TRP A O 1
ATOM 1817 N N . ASP A 1 230 ? -7.926 -0.228 7.812 1 96.81 230 ASP A N 1
ATOM 1818 C CA . ASP A 1 230 ? -6.711 -0.722 7.172 1 96.81 230 ASP A CA 1
ATOM 1819 C C . ASP A 1 230 ? -6.75 -0.475 5.664 1 96.81 230 ASP A C 1
ATOM 1821 O O . ASP A 1 230 ? -5.719 -0.557 4.992 1 96.81 230 ASP A O 1
ATOM 1825 N N . GLN A 1 231 ? -7.949 -0.245 5.168 1 97.44 231 GLN A N 1
ATOM 1826 C CA . GLN A 1 231 ? -8.102 -0.014 3.734 1 97.44 231 GLN A CA 1
ATOM 1827 C C . GLN A 1 231 ? -9 1.187 3.465 1 97.44 231 GLN A C 1
ATOM 1829 O O . GLN A 1 231 ? -9.977 1.413 4.188 1 97.44 231 GLN A O 1
ATOM 1834 N N . ALA A 1 232 ? -8.781 1.859 2.346 1 98.5 232 ALA A N 1
ATOM 1835 C CA . ALA A 1 232 ? -9.375 3.166 2.057 1 98.5 232 ALA A CA 1
ATOM 1836 C C . ALA A 1 232 ? -10.891 3.07 1.939 1 98.5 232 ALA A C 1
ATOM 1838 O O . ALA A 1 232 ? -11.602 4.035 2.219 1 98.5 232 ALA A O 1
ATOM 1839 N N . TRP A 1 233 ? -11.391 1.908 1.544 1 98.62 233 TRP A N 1
ATOM 1840 C CA . TRP A 1 233 ? -12.836 1.787 1.367 1 98.62 233 TRP A CA 1
ATOM 1841 C C . TRP A 1 233 ? -13.562 1.932 2.701 1 98.62 233 TRP A C 1
ATOM 1843 O O . TRP A 1 233 ? -14.719 2.35 2.742 1 98.62 233 TRP A O 1
ATOM 1853 N N . ILE A 1 234 ? -12.891 1.632 3.803 1 98.75 234 ILE A N 1
ATOM 1854 C CA . ILE A 1 234 ? -13.477 1.797 5.129 1 98.75 234 ILE A CA 1
ATOM 1855 C C . ILE A 1 234 ? -13.641 3.283 5.441 1 98.75 234 ILE A C 1
ATOM 1857 O O . ILE A 1 234 ? -14.648 3.697 6.012 1 98.75 234 ILE A O 1
ATOM 1861 N N . ILE A 1 235 ? -12.664 4.117 5.059 1 98.81 235 ILE A N 1
ATOM 1862 C CA . ILE A 1 235 ? -12.773 5.562 5.203 1 98.81 235 ILE A CA 1
ATOM 1863 C C . ILE A 1 235 ? -13.953 6.078 4.371 1 98.81 235 ILE A C 1
ATOM 1865 O O . ILE A 1 235 ? -14.695 6.953 4.816 1 98.81 235 ILE A O 1
ATOM 1869 N N . ASP A 1 236 ? -14.07 5.52 3.154 1 98.75 236 ASP A N 1
ATOM 1870 C CA . ASP A 1 236 ? -15.203 5.887 2.303 1 98.75 236 ASP A CA 1
ATOM 1871 C C . ASP A 1 236 ? -16.531 5.602 3 1 98.75 236 ASP A C 1
ATOM 1873 O O . ASP A 1 236 ? -17.453 6.422 2.947 1 98.75 236 ASP A O 1
ATOM 1877 N N . GLU A 1 237 ? -16.594 4.469 3.715 1 98.44 237 GLU A N 1
ATOM 1878 C CA . GLU A 1 237 ? -17.797 4.141 4.48 1 98.44 237 GLU A CA 1
ATOM 1879 C C . GLU A 1 237 ? -18.016 5.121 5.629 1 98.44 237 GLU A C 1
ATOM 1881 O O . GLU A 1 237 ? -19.125 5.594 5.855 1 98.44 237 GLU A O 1
ATOM 1886 N N . ILE A 1 238 ? -16.969 5.402 6.348 1 98.06 238 ILE A N 1
ATOM 1887 C CA . ILE A 1 238 ? -17.047 6.309 7.488 1 98.06 238 ILE A CA 1
ATOM 1888 C C . ILE A 1 238 ? -17.516 7.684 7.027 1 98.06 238 ILE A C 1
ATOM 1890 O O . ILE A 1 238 ? -18.422 8.273 7.629 1 98.06 238 ILE A O 1
ATOM 1894 N N . PHE A 1 239 ? -16.938 8.203 5.918 1 97.81 239 PHE A N 1
ATOM 1895 C CA . PHE A 1 239 ? -17.234 9.547 5.43 1 97.81 239 PHE A CA 1
ATOM 1896 C C . PHE A 1 239 ? -18.656 9.609 4.891 1 97.81 239 PHE A C 1
ATOM 1898 O O . PHE A 1 239 ? -19.297 10.664 4.938 1 97.81 239 PHE A O 1
ATOM 1905 N N . SER A 1 240 ? -19.203 8.453 4.414 1 95.69 240 SER A N 1
ATOM 1906 C CA . SER A 1 240 ? -20.562 8.43 3.885 1 95.69 240 SER A CA 1
ATOM 1907 C C . SER A 1 240 ? -21.594 8.656 4.988 1 95.69 240 SER A C 1
ATOM 1909 O O . SER A 1 240 ? -22.734 9.023 4.711 1 95.69 240 SER A O 1
ATOM 1911 N N . LYS A 1 241 ? -21.188 8.523 6.262 1 93.5 241 LYS A N 1
ATOM 1912 C CA . LYS A 1 241 ? -22.094 8.648 7.398 1 93.5 241 LYS A CA 1
ATOM 1913 C C . LYS A 1 241 ? -21.953 10.016 8.07 1 93.5 241 LYS A C 1
ATOM 1915 O O . LYS A 1 241 ? -22.656 10.312 9.031 1 93.5 241 LYS A O 1
ATOM 1920 N N . LEU A 1 242 ? -21 10.75 7.645 1 92.5 242 LEU A N 1
ATOM 1921 C CA . LEU A 1 242 ? -20.797 12.07 8.227 1 92.5 242 LEU A CA 1
ATOM 1922 C C . LEU A 1 242 ? -21.828 13.062 7.688 1 92.5 242 LEU A C 1
ATOM 1924 O O . LEU A 1 242 ? -22.219 12.977 6.523 1 92.5 242 LEU A O 1
ATOM 1928 N N . MET B 1 1 ? 26.234 -18.656 -15.547 1 64.25 1 MET B N 1
ATOM 1929 C CA . MET B 1 1 ? 25.516 -17.906 -14.523 1 64.25 1 MET B CA 1
ATOM 1930 C C . MET B 1 1 ? 24.5 -18.797 -13.812 1 64.25 1 MET B C 1
ATOM 1932 O O . MET B 1 1 ? 24 -19.766 -14.391 1 64.25 1 MET B O 1
ATOM 1936 N N . PRO B 1 2 ? 24.266 -18.516 -12.453 1 75.75 2 PRO B N 1
ATOM 1937 C CA . PRO B 1 2 ? 23.359 -19.422 -11.75 1 75.75 2 PRO B CA 1
ATOM 1938 C C . PRO B 1 2 ? 21.953 -19.438 -12.359 1 75.75 2 PRO B C 1
ATOM 1940 O O . PRO B 1 2 ? 21.469 -18.406 -12.828 1 75.75 2 PRO B O 1
ATOM 1943 N N . LYS B 1 3 ? 21.531 -20.578 -12.516 1 92.81 3 LYS B N 1
ATOM 1944 C CA . LYS B 1 3 ? 20.156 -20.781 -12.984 1 92.81 3 LYS B CA 1
ATOM 1945 C C . LYS B 1 3 ? 19.156 -20.688 -11.828 1 92.81 3 LYS B C 1
ATOM 1947 O O . LYS B 1 3 ? 19.031 -21.625 -11.039 1 92.81 3 LYS B O 1
ATOM 1952 N N . ASN B 1 4 ? 18.469 -19.5 -11.734 1 95.94 4 ASN B N 1
ATOM 1953 C CA . ASN B 1 4 ? 17.547 -19.25 -10.625 1 95.94 4 ASN B CA 1
ATOM 1954 C C . ASN B 1 4 ? 16.094 -19.422 -11.055 1 95.94 4 ASN B C 1
ATOM 1956 O O . ASN B 1 4 ? 15.75 -19.125 -12.203 1 95.94 4 ASN B O 1
ATOM 1960 N N . LEU B 1 5 ? 15.32 -19.938 -10.195 1 98.25 5 LEU B N 1
ATOM 1961 C CA . LEU B 1 5 ? 13.867 -19.891 -10.312 1 98.25 5 LEU B CA 1
ATOM 1962 C C . LEU B 1 5 ? 13.273 -18.984 -9.242 1 98.25 5 LEU B C 1
ATOM 1964 O O . LEU B 1 5 ? 13.531 -19.156 -8.055 1 98.25 5 LEU B O 1
ATOM 1968 N N . VAL B 1 6 ? 12.594 -17.953 -9.68 1 98.69 6 VAL B N 1
ATOM 1969 C CA . VAL B 1 6 ? 11.844 -17.109 -8.75 1 98.69 6 VAL B CA 1
ATOM 1970 C C . VAL B 1 6 ? 10.352 -17.391 -8.898 1 98.69 6 VAL B C 1
ATOM 1972 O O . VAL B 1 6 ? 9.781 -17.219 -9.977 1 98.69 6 VAL B O 1
ATOM 1975 N N . VAL B 1 7 ? 9.719 -17.828 -7.809 1 98.88 7 VAL B N 1
ATOM 1976 C CA . VAL B 1 7 ? 8.281 -18.062 -7.75 1 98.88 7 VAL B CA 1
ATOM 1977 C C . VAL B 1 7 ? 7.594 -16.938 -6.988 1 98.88 7 VAL B C 1
ATOM 1979 O O . VAL B 1 7 ? 7.91 -16.688 -5.824 1 98.88 7 VAL B O 1
ATOM 1982 N N . PHE B 1 8 ? 6.633 -16.281 -7.645 1 98.75 8 PHE B N 1
ATOM 1983 C CA . PHE B 1 8 ? 5.91 -15.164 -7.035 1 98.75 8 PHE B CA 1
ATOM 1984 C C . PHE B 1 8 ? 4.461 -15.547 -6.762 1 98.75 8 PHE B C 1
ATOM 1986 O O . PHE B 1 8 ? 3.748 -15.992 -7.664 1 98.75 8 PHE B O 1
ATOM 1993 N N . ASP B 1 9 ? 4.082 -15.406 -5.461 1 98.69 9 ASP B N 1
ATOM 1994 C CA . ASP B 1 9 ? 2.684 -15.031 -5.285 1 98.69 9 ASP B CA 1
ATOM 1995 C C . ASP B 1 9 ? 2.404 -13.656 -5.891 1 98.69 9 ASP B C 1
ATOM 1997 O O . ASP B 1 9 ? 3.332 -12.898 -6.172 1 98.69 9 ASP B O 1
ATOM 2001 N N . PHE B 1 10 ? 1.079 -13.367 -6.254 1 98.88 10 PHE B N 1
ATOM 2002 C CA . PHE B 1 10 ? 0.777 -12.117 -6.941 1 98.88 10 PHE B CA 1
ATOM 2003 C C . PHE B 1 10 ? 0.299 -11.055 -5.953 1 98.88 10 PHE B C 1
ATOM 2005 O O . PHE B 1 10 ? 0.928 -10.008 -5.809 1 98.88 10 PHE B O 1
ATOM 2012 N N . ASP B 1 11 ? -0.803 -11.328 -5.219 1 98.62 11 ASP B N 1
ATOM 2013 C CA . ASP B 1 11 ? -1.423 -10.398 -4.281 1 98.62 11 ASP B CA 1
ATOM 2014 C C . ASP B 1 11 ? -0.57 -10.227 -3.027 1 98.62 11 ASP B C 1
ATOM 2016 O O . ASP B 1 11 ? -0.221 -11.219 -2.373 1 98.62 11 ASP B O 1
ATOM 2020 N N . TRP B 1 12 ? -0.196 -8.938 -2.699 1 98.12 12 TRP B N 1
ATOM 2021 C CA . TRP B 1 12 ? 0.583 -8.539 -1.531 1 98.12 12 TRP B CA 1
ATOM 2022 C C . TRP B 1 12 ? 2 -9.102 -1.606 1 98.12 12 TRP B C 1
ATOM 2024 O O . TRP B 1 12 ? 2.77 -8.992 -0.649 1 98.12 12 TRP B O 1
ATOM 2034 N N . SER B 1 13 ? 2.377 -9.695 -2.707 1 98.75 13 SER B N 1
ATOM 2035 C CA . SER B 1 13 ? 3.723 -10.188 -2.977 1 98.75 13 SER B CA 1
ATOM 2036 C C . SER B 1 13 ? 4.34 -9.484 -4.18 1 98.75 13 SER B C 1
ATOM 2038 O O . SER B 1 13 ? 5.148 -8.57 -4.023 1 98.75 13 SER B O 1
ATOM 2040 N N . PHE B 1 14 ? 3.762 -9.734 -5.336 1 98.81 14 PHE B N 1
ATOM 2041 C CA . PHE B 1 14 ? 4.234 -9.016 -6.512 1 98.81 14 PHE B CA 1
ATOM 2042 C C . PHE B 1 14 ? 3.668 -7.602 -6.547 1 98.81 14 PHE B C 1
ATOM 2044 O O . PHE B 1 14 ? 4.367 -6.656 -6.914 1 98.81 14 PHE B O 1
ATOM 2051 N N . VAL B 1 15 ? 2.389 -7.5 -6.203 1 98.5 15 VAL B N 1
ATOM 2052 C CA . VAL B 1 15 ? 1.732 -6.203 -6.105 1 98.5 15 VAL B CA 1
ATOM 2053 C C . VAL B 1 15 ? 1.324 -5.938 -4.656 1 98.5 15 VAL B C 1
ATOM 2055 O O . VAL B 1 15 ? 1.184 -6.871 -3.865 1 98.5 15 VAL B O 1
ATOM 2058 N N . ASP B 1 16 ? 1.097 -4.664 -4.27 1 95.94 16 ASP B N 1
ATOM 2059 C CA . ASP B 1 16 ? 0.773 -4.281 -2.898 1 95.94 16 ASP B CA 1
ATOM 2060 C C . ASP B 1 16 ? -0.733 -4.113 -2.717 1 95.94 16 ASP B C 1
ATOM 2062 O O . ASP B 1 16 ? -1.186 -3.135 -2.119 1 95.94 16 ASP B O 1
ATOM 2066 N N . GLN B 1 17 ? -1.508 -4.91 -3.361 1 97.88 17 GLN B N 1
ATOM 2067 C CA . GLN B 1 17 ? -2.961 -4.969 -3.238 1 97.88 17 GLN B CA 1
ATOM 2068 C C . GLN B 1 17 ? -3.465 -6.406 -3.367 1 97.88 17 GLN B C 1
ATOM 2070 O O . GLN B 1 17 ? -2.734 -7.285 -3.83 1 97.88 17 GLN B O 1
ATOM 2075 N N . ASP B 1 18 ? -4.648 -6.672 -2.846 1 97.94 18 ASP B N 1
ATOM 2076 C CA . ASP B 1 18 ? -5.426 -7.871 -3.141 1 97.94 18 ASP B CA 1
ATOM 2077 C C . ASP B 1 18 ? -6.336 -7.656 -4.348 1 97.94 18 ASP B C 1
ATOM 2079 O O . ASP B 1 18 ? -7.312 -6.91 -4.273 1 97.94 18 ASP B O 1
ATOM 2083 N N . THR B 1 19 ? -6.039 -8.312 -5.445 1 98.75 19 THR B N 1
ATOM 2084 C CA . THR B 1 19 ? -6.715 -8.039 -6.703 1 98.75 19 THR B CA 1
ATOM 2085 C C . THR B 1 19 ? -8.211 -8.328 -6.594 1 98.75 19 THR B C 1
ATOM 2087 O O . THR B 1 19 ? -9.031 -7.613 -7.164 1 98.75 19 THR B O 1
ATOM 2090 N N . ASP B 1 20 ? -8.578 -9.406 -5.84 1 97.94 20 ASP B N 1
ATOM 2091 C CA . ASP B 1 20 ? -9.969 -9.789 -5.641 1 97.94 20 ASP B CA 1
ATOM 2092 C C . ASP B 1 20 ? -10.742 -8.68 -4.922 1 97.94 20 ASP B C 1
ATOM 2094 O O . ASP B 1 20 ? -11.922 -8.461 -5.199 1 97.94 20 ASP B O 1
ATOM 2098 N N . ARG B 1 21 ? -10.133 -8.023 -4.066 1 98.38 21 ARG B N 1
ATOM 2099 C CA . ARG B 1 21 ? -10.766 -6.953 -3.297 1 98.38 21 ARG B CA 1
ATOM 2100 C C . ARG B 1 21 ? -10.695 -5.629 -4.047 1 98.38 21 ARG B C 1
ATOM 2102 O O . ARG B 1 21 ? -11.641 -4.844 -4.02 1 98.38 21 ARG B O 1
ATOM 2109 N N . TRP B 1 22 ? -9.586 -5.391 -4.742 1 98.75 22 TRP B N 1
ATOM 2110 C CA . TRP B 1 22 ? -9.25 -4.125 -5.383 1 98.75 22 TRP B CA 1
ATOM 2111 C C . TRP B 1 22 ? -10.352 -3.697 -6.352 1 98.75 22 TRP B C 1
ATOM 2113 O O . TRP B 1 22 ? -10.773 -2.537 -6.348 1 98.75 22 TRP B O 1
ATOM 2123 N N . VAL B 1 23 ? -10.836 -4.641 -7.125 1 98.88 23 VAL B N 1
ATOM 2124 C CA . VAL B 1 23 ? -11.82 -4.312 -8.148 1 98.88 23 VAL B CA 1
ATOM 2125 C C . VAL B 1 23 ? -13.055 -3.684 -7.496 1 98.88 23 VAL B C 1
ATOM 2127 O O . VAL B 1 23 ? -13.586 -2.688 -7.996 1 98.88 23 VAL B O 1
ATOM 2130 N N . PHE B 1 24 ? -13.406 -4.25 -6.391 1 98.88 24 PHE B N 1
ATOM 2131 C CA . PHE B 1 24 ? -14.602 -3.76 -5.715 1 98.88 24 PHE B CA 1
ATOM 2132 C C . PHE B 1 24 ? -14.297 -2.484 -4.934 1 98.88 24 PHE B C 1
ATOM 2134 O O . PHE B 1 24 ? -15.156 -1.608 -4.809 1 98.88 24 PHE B O 1
ATOM 2141 N N . GLU B 1 25 ? -13.086 -2.379 -4.441 1 98.75 25 GLU B N 1
ATOM 2142 C CA . GLU B 1 25 ? -12.695 -1.146 -3.762 1 98.75 25 GLU B CA 1
ATOM 2143 C C . GLU B 1 25 ? -12.75 0.047 -4.711 1 98.75 25 GLU B C 1
ATOM 2145 O O . GLU B 1 25 ? -13.07 1.163 -4.301 1 98.75 25 GLU B O 1
ATOM 2150 N N . VAL B 1 26 ? -12.398 -0.184 -5.945 1 98.81 26 VAL B N 1
ATOM 2151 C CA . VAL B 1 26 ? -12.383 0.877 -6.945 1 98.81 26 VAL B CA 1
ATOM 2152 C C . VAL B 1 26 ? -13.805 1.177 -7.406 1 98.81 26 VAL B C 1
ATOM 2154 O O . VAL B 1 26 ? -14.195 2.34 -7.531 1 98.81 26 VAL B O 1
ATOM 2157 N N . LEU B 1 27 ? -14.633 0.164 -7.602 1 98.81 27 LEU B N 1
ATOM 2158 C CA . LEU B 1 27 ? -15.852 0.351 -8.375 1 98.81 27 LEU B CA 1
ATOM 2159 C C . LEU B 1 27 ? -17.047 0.556 -7.461 1 98.81 27 LEU B C 1
ATOM 2161 O O . LEU B 1 27 ? -18.031 1.214 -7.844 1 98.81 27 LEU B O 1
ATOM 2165 N N . SER B 1 28 ? -16.984 -0.117 -6.242 1 98.69 28 SER B N 1
ATOM 2166 C CA . SER B 1 28 ? -18.172 -0.051 -5.402 1 98.69 28 SER B CA 1
ATOM 2167 C C . SER B 1 28 ? -17.859 -0.416 -3.957 1 98.69 28 SER B C 1
ATOM 2169 O O . SER B 1 28 ? -17.703 -1.594 -3.629 1 98.69 28 SER B O 1
ATOM 2171 N N . THR B 1 29 ? -17.906 0.587 -3.057 1 98.56 29 THR B N 1
ATOM 2172 C CA . THR B 1 29 ? -17.719 0.346 -1.632 1 98.56 29 THR B CA 1
ATOM 2173 C C . THR B 1 29 ? -18.781 -0.604 -1.093 1 98.56 29 THR B C 1
ATOM 2175 O O . THR B 1 29 ? -18.484 -1.469 -0.264 1 98.56 29 THR B O 1
ATOM 2178 N N . LYS B 1 30 ? -20 -0.433 -1.591 1 98.44 30 LYS B N 1
ATOM 2179 C CA . LYS B 1 30 ? -21.094 -1.308 -1.189 1 98.44 30 LYS B CA 1
ATOM 2180 C C . LYS B 1 30 ? -20.781 -2.768 -1.504 1 98.44 30 LYS B C 1
ATOM 2182 O O . LYS B 1 30 ? -20.969 -3.643 -0.656 1 98.44 30 LYS B O 1
ATOM 2187 N N . LEU B 1 31 ? -20.297 -3.07 -2.666 1 98.81 31 LEU B N 1
ATOM 2188 C CA . LEU B 1 31 ? -20 -4.441 -3.062 1 98.81 31 LEU B CA 1
ATOM 2189 C C . LEU B 1 31 ? -18.734 -4.941 -2.375 1 98.81 31 LEU B C 1
ATOM 2191 O O . LEU B 1 31 ? -18.594 -6.137 -2.096 1 98.81 31 LEU B O 1
ATOM 2195 N N . ARG B 1 32 ? -17.781 -3.996 -2.082 1 98.75 32 ARG B N 1
ATOM 2196 C CA . ARG B 1 32 ? -16.641 -4.379 -1.26 1 98.75 32 ARG B CA 1
ATOM 2197 C C . ARG B 1 32 ? -17.094 -4.887 0.105 1 98.75 32 ARG B C 1
ATOM 2199 O O . ARG B 1 32 ? -16.562 -5.879 0.609 1 98.75 32 ARG B O 1
ATOM 2206 N N . ARG B 1 33 ? -18.047 -4.227 0.723 1 98.38 33 ARG B N 1
ATOM 2207 C CA . ARG B 1 33 ? -18.641 -4.672 1.979 1 98.38 33 ARG B CA 1
ATOM 2208 C C . ARG B 1 33 ? -19.328 -6.027 1.813 1 98.38 33 ARG B C 1
ATOM 2210 O O . ARG B 1 33 ? -19.156 -6.918 2.645 1 98.38 33 ARG B O 1
ATOM 2217 N N . THR B 1 34 ? -20.031 -6.195 0.733 1 98.06 34 THR B N 1
ATOM 2218 C CA . THR B 1 34 ? -20.703 -7.461 0.45 1 98.06 34 THR B CA 1
ATOM 2219 C C . THR B 1 34 ? -19.688 -8.602 0.392 1 98.06 34 THR B C 1
ATOM 2221 O O . THR B 1 34 ? -19.922 -9.664 0.971 1 98.06 34 THR B O 1
ATOM 2224 N N . LEU B 1 35 ? -18.578 -8.367 -0.319 1 97.75 35 LEU B N 1
ATOM 2225 C CA . LEU B 1 35 ? -17.516 -9.359 -0.42 1 97.75 35 LEU B CA 1
ATOM 2226 C C . LEU B 1 35 ? -17.016 -9.75 0.962 1 97.75 35 LEU B C 1
ATOM 2228 O O . LEU B 1 35 ? -16.844 -10.938 1.257 1 97.75 35 LEU B O 1
ATOM 2232 N N . GLN B 1 36 ? -16.781 -8.727 1.804 1 96.25 36 GLN B N 1
ATOM 2233 C CA . GLN B 1 36 ? -16.281 -8.969 3.154 1 96.25 36 GLN B CA 1
ATOM 2234 C C . GLN B 1 36 ? -17.297 -9.773 3.973 1 96.25 36 GLN B C 1
ATOM 2236 O O . GLN B 1 36 ? -16.906 -10.695 4.699 1 96.25 36 GLN B O 1
ATOM 2241 N N . ASP B 1 37 ? -18.547 -9.406 3.873 1 96.31 37 ASP B N 1
ATOM 2242 C CA . ASP B 1 37 ? -19.609 -10.102 4.605 1 96.31 37 ASP B CA 1
ATOM 2243 C C . ASP B 1 37 ? -19.719 -11.555 4.164 1 96.31 37 ASP B C 1
ATOM 2245 O O . ASP B 1 37 ? -19.891 -12.453 4.996 1 96.31 37 ASP B O 1
ATOM 2249 N N . ARG B 1 38 ? -19.609 -11.867 2.914 1 95.44 38 ARG B N 1
ATOM 2250 C CA . ARG B 1 38 ? -19.656 -13.227 2.385 1 95.44 38 ARG B CA 1
ATOM 2251 C C . ARG B 1 38 ? -18.484 -14.055 2.9 1 95.44 38 ARG B C 1
ATOM 2253 O O . ARG B 1 38 ? -18.672 -15.203 3.311 1 95.44 38 ARG B O 1
ATOM 2260 N N . LYS B 1 39 ? -17.344 -13.422 2.859 1 91.31 39 LYS B N 1
ATOM 2261 C CA . LYS B 1 39 ? -16.141 -14.117 3.336 1 91.31 39 LYS B CA 1
ATOM 2262 C C . LYS B 1 39 ? -16.266 -14.469 4.816 1 91.31 39 LYS B C 1
ATOM 2264 O O . LYS B 1 39 ? -15.883 -15.57 5.23 1 91.31 39 LYS B O 1
ATOM 2269 N N . SER B 1 40 ? -16.859 -13.578 5.605 1 89.5 40 SER B N 1
ATOM 2270 C CA . SER B 1 40 ? -16.953 -13.75 7.055 1 89.5 40 SER B CA 1
ATOM 2271 C C . SER B 1 40 ? -18.047 -14.75 7.422 1 89.5 40 SER B C 1
ATOM 2273 O O . SER B 1 40 ? -18.031 -15.312 8.516 1 89.5 40 SER B O 1
ATOM 2275 N N . ALA B 1 41 ? -19.125 -14.906 6.719 1 86.69 41 ALA B N 1
ATOM 2276 C CA . ALA B 1 41 ? -20.266 -15.781 7.004 1 86.69 41 ALA B CA 1
ATOM 2277 C C . ALA B 1 41 ? -19.906 -17.234 6.738 1 86.69 41 ALA B C 1
ATOM 2279 O O . ALA B 1 41 ? -20.719 -18.141 6.996 1 86.69 41 ALA B O 1
ATOM 2280 N N . GLY B 1 42 ? -18.703 -17.484 6.625 1 72.62 42 GLY B N 1
ATOM 2281 C CA . GLY B 1 42 ? -18.297 -18.875 6.465 1 72.62 42 GLY B CA 1
ATOM 2282 C C . GLY B 1 42 ? -18.297 -19.328 5.016 1 72.62 42 GLY B C 1
ATOM 2283 O 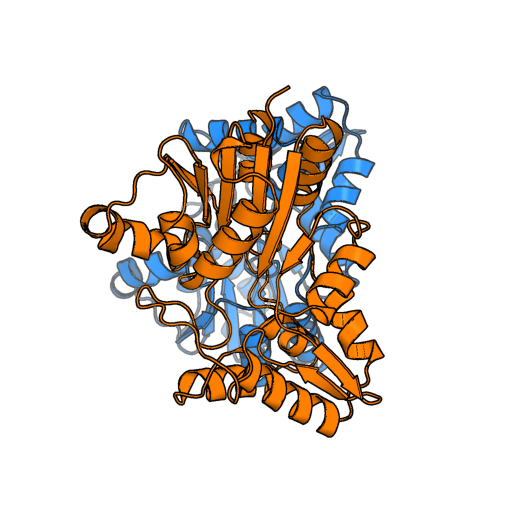O . GLY B 1 42 ? -18.281 -20.531 4.738 1 72.62 42 GLY B O 1
ATOM 2284 N N . SER B 1 43 ? -18.641 -18.328 4.195 1 60.06 43 SER B N 1
ATOM 2285 C CA . SER B 1 43 ? -18.641 -18.797 2.816 1 60.06 43 SER B CA 1
ATOM 2286 C C . SER B 1 43 ? -17.359 -19.547 2.484 1 60.06 43 SER B C 1
ATOM 2288 O O . SER B 1 43 ? -16.375 -19.469 3.223 1 60.06 43 SER B O 1
ATOM 2290 N N . GLN B 1 44 ? -17.25 -20.297 1.114 1 70.5 44 GLN B N 1
ATOM 2291 C CA . GLN B 1 44 ? -16.562 -21.266 0.271 1 70.5 44 GLN B CA 1
ATOM 2292 C C . GLN B 1 44 ? -15.195 -20.75 -0.169 1 70.5 44 GLN B C 1
ATOM 2294 O O . GLN B 1 44 ? -14.773 -19.672 0.247 1 70.5 44 GLN B O 1
ATOM 2299 N N . CYS B 1 45 ? -14.641 -21.312 -0.824 1 88.12 45 CYS B N 1
ATOM 2300 C CA . CYS B 1 45 ? -13.461 -21.094 -1.66 1 88.12 45 CYS B CA 1
ATOM 2301 C C . CYS B 1 45 ? -13.461 -19.703 -2.264 1 88.12 45 CYS B C 1
ATOM 2303 O O . CYS B 1 45 ? -14.461 -19.281 -2.859 1 88.12 45 CYS B O 1
ATOM 2305 N N . MET B 1 46 ? -12.422 -18.859 -1.938 1 91.94 46 MET B N 1
ATOM 2306 C CA . MET B 1 46 ? -12.352 -17.438 -2.266 1 91.94 46 MET B CA 1
ATOM 2307 C C . MET B 1 46 ? -12.773 -17.188 -3.711 1 91.94 46 MET B C 1
ATOM 2309 O O . MET B 1 46 ? -13.57 -16.297 -3.988 1 91.94 46 MET B O 1
ATOM 2313 N N . PRO B 1 47 ? -12.305 -18.016 -4.699 1 95.94 47 PRO B N 1
ATOM 2314 C CA . PRO B 1 47 ? -12.742 -17.766 -6.074 1 95.94 47 PRO B CA 1
ATOM 2315 C C . PRO B 1 47 ? -14.258 -17.812 -6.234 1 95.94 47 PRO B C 1
ATOM 2317 O O . PRO B 1 47 ? -14.82 -17.062 -7.047 1 95.94 47 PRO B O 1
ATOM 2320 N N . ASP B 1 48 ? -14.938 -18.656 -5.449 1 95.81 48 ASP B N 1
ATOM 2321 C CA . ASP B 1 48 ? -16.391 -18.734 -5.512 1 95.81 48 ASP B CA 1
ATOM 2322 C C . ASP B 1 48 ? -17.031 -17.438 -5 1 95.81 48 ASP B C 1
ATOM 23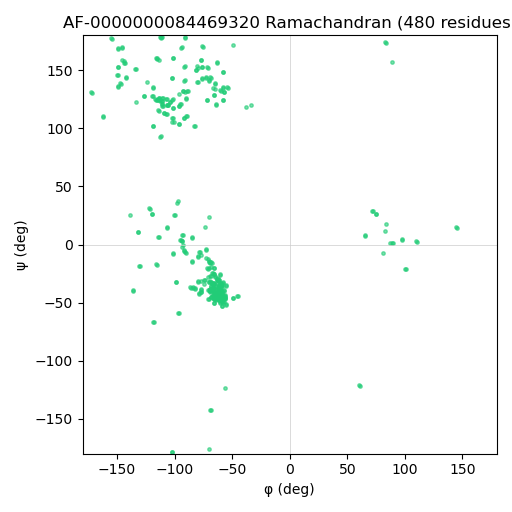24 O O . ASP B 1 48 ? -17.984 -16.938 -5.602 1 95.81 48 ASP B O 1
ATOM 2328 N N . VAL B 1 49 ? -16.516 -16.969 -3.924 1 96.44 49 VAL B N 1
ATOM 2329 C CA . VAL B 1 49 ? -17.031 -15.75 -3.299 1 96.44 49 VAL B CA 1
ATOM 2330 C C . VAL B 1 49 ? -16.828 -14.562 -4.238 1 96.44 49 VAL B C 1
ATOM 2332 O O . VAL B 1 49 ? -17.734 -13.734 -4.391 1 96.44 49 VAL B O 1
ATOM 2335 N N . VAL B 1 50 ? -15.688 -14.453 -4.863 1 98 50 VAL B N 1
ATOM 2336 C CA . VAL B 1 50 ? -15.391 -13.367 -5.785 1 98 50 VAL B CA 1
ATOM 2337 C C . VAL B 1 50 ? -16.281 -13.461 -7.012 1 98 50 VAL B C 1
ATOM 2339 O O . VAL B 1 50 ? -16.828 -12.453 -7.484 1 98 50 VAL B O 1
ATOM 2342 N N . ASP B 1 51 ? -16.484 -14.703 -7.496 1 97.88 51 ASP B N 1
ATOM 2343 C CA . ASP B 1 51 ? -17.344 -14.914 -8.656 1 97.88 51 ASP B CA 1
ATOM 2344 C C . ASP B 1 51 ? -18.766 -14.43 -8.367 1 97.88 51 ASP B C 1
ATOM 2346 O O . ASP B 1 51 ? -19.375 -13.742 -9.188 1 97.88 51 ASP B O 1
ATOM 2350 N N . GLN B 1 52 ? -19.281 -14.812 -7.238 1 97.69 52 GLN B N 1
ATOM 2351 C CA . GLN B 1 52 ? -20.625 -14.391 -6.836 1 97.69 52 GLN B CA 1
ATOM 2352 C C . GLN B 1 52 ? -20.719 -12.875 -6.742 1 97.69 52 GLN B C 1
ATOM 2354 O O . GLN B 1 52 ? -21.703 -12.281 -7.184 1 97.69 52 GLN B O 1
ATOM 2359 N N . THR B 1 53 ? -19.734 -12.227 -6.191 1 98.5 53 THR B N 1
ATOM 2360 C CA . THR B 1 53 ? -19.734 -10.781 -6.035 1 98.5 53 THR B CA 1
ATOM 2361 C C . THR B 1 53 ? -19.594 -10.086 -7.391 1 98.5 53 THR B C 1
ATOM 2363 O O . THR B 1 53 ? -20.156 -9.016 -7.613 1 98.5 53 THR B O 1
ATOM 2366 N N . MET B 1 54 ? -18.859 -10.727 -8.344 1 98.81 54 MET B N 1
ATOM 2367 C CA . MET B 1 54 ? -18.75 -10.195 -9.703 1 98.81 54 MET B CA 1
ATOM 2368 C C . MET B 1 54 ? -20.094 -10.234 -10.414 1 98.81 54 MET B C 1
ATOM 2370 O O . MET B 1 54 ? -20.391 -9.359 -11.234 1 98.81 54 MET B O 1
ATOM 2374 N N . GLU B 1 55 ? -20.859 -11.273 -10.078 1 98.75 55 GLU B N 1
ATOM 2375 C CA . GLU B 1 55 ? -22.219 -11.297 -10.602 1 98.75 55 GLU B CA 1
ATOM 2376 C C . GLU B 1 55 ? -23.031 -10.094 -10.109 1 98.75 55 GLU B C 1
ATOM 2378 O O . GLU B 1 55 ? -23.75 -9.461 -10.875 1 98.75 55 GLU B O 1
ATOM 2383 N N . ASP B 1 56 ? -22.906 -9.805 -8.828 1 98.81 56 ASP B N 1
ATOM 2384 C CA . ASP B 1 56 ? -23.578 -8.633 -8.266 1 98.81 56 ASP B CA 1
ATOM 2385 C C . ASP B 1 56 ? -23.109 -7.355 -8.961 1 98.81 56 ASP B C 1
ATOM 2387 O O . ASP B 1 56 ? -23.922 -6.465 -9.219 1 98.81 56 ASP B O 1
ATOM 2391 N N . LEU B 1 57 ? -21.844 -7.262 -9.242 1 98.88 57 LEU B N 1
ATOM 2392 C CA . LEU B 1 57 ? -21.281 -6.098 -9.93 1 98.88 57 LEU B CA 1
ATOM 2393 C C . LEU B 1 57 ? -21.906 -5.926 -11.312 1 98.88 57 LEU B C 1
ATOM 2395 O O . LEU B 1 57 ? -22.297 -4.82 -11.68 1 98.88 57 LEU B O 1
ATOM 2399 N N . PHE B 1 58 ? -22 -7.066 -12.039 1 98.81 58 PHE B N 1
ATOM 2400 C CA . PHE B 1 58 ? -22.625 -7.078 -13.352 1 98.81 58 PHE B CA 1
ATOM 2401 C C . PHE B 1 58 ? -24.078 -6.629 -13.258 1 98.81 58 PHE B C 1
ATOM 2403 O O . PHE B 1 58 ? -24.516 -5.777 -14.031 1 98.81 58 PHE B O 1
ATOM 2410 N N . ASN B 1 59 ? -24.797 -7.16 -12.273 1 98.75 59 ASN B N 1
ATOM 2411 C CA . ASN B 1 59 ? -26.203 -6.844 -12.094 1 98.75 59 ASN B CA 1
ATOM 2412 C C . ASN B 1 59 ? -26.406 -5.379 -11.711 1 98.75 59 ASN B C 1
ATOM 2414 O O . ASN B 1 59 ? -27.453 -4.801 -11.984 1 98.75 59 ASN B O 1
ATOM 2418 N N . ALA B 1 60 ? -25.438 -4.758 -11.117 1 98.69 60 ALA B N 1
ATOM 2419 C CA . ALA B 1 60 ? -25.5 -3.355 -10.719 1 98.69 60 ALA B CA 1
ATOM 2420 C C . ALA B 1 60 ? -25.234 -2.436 -11.914 1 98.69 60 ALA B C 1
ATOM 2422 O O . ALA B 1 60 ? -25.328 -1.212 -11.789 1 98.69 60 ALA B O 1
ATOM 2423 N N . GLY B 1 61 ? -24.797 -3.025 -13.039 1 98.69 61 GLY B N 1
ATOM 2424 C CA . GLY B 1 61 ? -24.734 -2.256 -14.273 1 98.69 61 GLY B CA 1
ATOM 2425 C C . GLY B 1 61 ? -23.312 -1.952 -14.711 1 98.69 61 GLY B C 1
ATOM 2426 O O . GLY B 1 61 ? -23.109 -1.275 -15.719 1 98.69 61 GLY B O 1
ATOM 2427 N N . TYR B 1 62 ? -22.344 -2.443 -14.016 1 98.75 62 TYR B N 1
ATOM 2428 C CA . TYR B 1 62 ? -20.953 -2.182 -14.375 1 98.75 62 TYR B CA 1
ATOM 2429 C C . TYR B 1 62 ? -20.562 -2.965 -15.625 1 98.75 62 TYR B C 1
ATOM 2431 O O . TYR B 1 62 ? -20.953 -4.121 -15.789 1 98.75 62 TYR B O 1
ATOM 2439 N N . LYS B 1 63 ? -19.734 -2.369 -16.484 1 98.69 63 LYS B N 1
ATOM 2440 C CA . LYS B 1 63 ? -19.312 -2.945 -17.75 1 98.69 63 LYS B CA 1
ATOM 2441 C C . LYS B 1 63 ? -17.906 -3.533 -17.656 1 98.69 63 LYS B C 1
ATOM 2443 O O . LYS B 1 63 ? -17.156 -3.189 -16.75 1 98.69 63 LYS B O 1
ATOM 2448 N N . LYS B 1 64 ? -17.609 -4.422 -18.609 1 98.81 64 LYS B N 1
ATOM 2449 C CA . LYS B 1 64 ? -16.297 -5.051 -18.734 1 98.81 64 LYS B CA 1
ATOM 2450 C C . LYS B 1 64 ? -15.188 -4.012 -18.688 1 98.81 64 LYS B C 1
ATOM 2452 O O . LYS B 1 64 ? -14.219 -4.172 -17.938 1 98.81 64 LYS B O 1
ATOM 2457 N N . GLU B 1 65 ? -15.32 -2.947 -19.391 1 98.81 65 GLU B N 1
ATOM 2458 C CA . GLU B 1 65 ? -14.258 -1.955 -19.5 1 98.81 65 GLU B CA 1
ATOM 2459 C C . GLU B 1 65 ? -14.008 -1.269 -18.156 1 98.81 65 GLU B C 1
ATOM 2461 O O . GLU B 1 65 ? -12.867 -0.907 -17.844 1 98.81 65 GLU B O 1
ATOM 2466 N N . GLN B 1 66 ? -15.023 -1.057 -17.328 1 98.88 66 GLN B N 1
ATOM 2467 C CA . GLN B 1 66 ? -14.828 -0.461 -16.016 1 98.88 66 GLN B CA 1
ATOM 2468 C C . GLN B 1 66 ? -14.016 -1.379 -15.102 1 98.88 66 GLN B C 1
ATOM 2470 O O . GLN B 1 66 ? -13.18 -0.911 -14.328 1 98.88 66 GLN B O 1
ATOM 2475 N N . VAL B 1 67 ? -14.281 -2.686 -15.195 1 98.94 67 VAL B N 1
ATOM 2476 C CA . VAL B 1 67 ? -13.508 -3.66 -14.43 1 98.94 67 VAL B CA 1
ATOM 2477 C C . VAL B 1 67 ? -12.055 -3.641 -14.883 1 98.94 67 VAL B C 1
ATOM 2479 O O . VAL B 1 67 ? -11.141 -3.576 -14.062 1 98.94 67 VAL B O 1
ATOM 2482 N N . LEU B 1 68 ? -11.859 -3.672 -16.219 1 98.94 68 LEU B N 1
ATOM 2483 C CA . LEU B 1 68 ? -10.508 -3.654 -16.766 1 98.94 68 LEU B CA 1
ATOM 2484 C C . LEU B 1 68 ? -9.781 -2.367 -16.391 1 98.94 68 LEU B C 1
ATOM 2486 O O . LEU B 1 68 ? -8.602 -2.395 -16.047 1 98.94 68 LEU B O 1
ATOM 2490 N N . ASP B 1 69 ? -10.477 -1.249 -16.422 1 98.88 69 ASP B N 1
ATOM 2491 C CA . ASP B 1 69 ? -9.883 0.031 -16.047 1 98.88 69 ASP B CA 1
ATOM 2492 C C . ASP B 1 69 ? -9.484 0.039 -14.57 1 98.88 69 ASP B C 1
ATOM 2494 O O . ASP B 1 69 ? -8.461 0.608 -14.203 1 98.88 69 ASP B O 1
ATOM 2498 N N . ALA B 1 70 ? -10.344 -0.519 -13.727 1 98.88 70 ALA B N 1
ATOM 2499 C CA . ALA B 1 70 ? -10 -0.646 -12.312 1 98.88 70 ALA B CA 1
ATOM 2500 C C . ALA B 1 70 ? -8.695 -1.422 -12.141 1 98.88 70 ALA B C 1
ATOM 2502 O O . ALA B 1 70 ? -7.828 -1.019 -11.359 1 98.88 70 ALA B O 1
ATOM 2503 N N . LEU B 1 71 ? -8.547 -2.502 -12.844 1 98.88 71 LEU B N 1
ATOM 2504 C CA . LEU B 1 71 ? -7.355 -3.342 -12.75 1 98.88 71 LEU B CA 1
ATOM 2505 C C . LEU B 1 71 ? -6.121 -2.598 -13.258 1 98.88 71 LEU B C 1
ATOM 2507 O O . LEU B 1 71 ? -5.031 -2.744 -12.703 1 98.88 71 LEU B O 1
ATOM 2511 N N . ARG B 1 72 ? -6.289 -1.783 -14.32 1 98.75 72 ARG B N 1
ATOM 2512 C CA . ARG B 1 72 ? -5.176 -1.014 -14.867 1 98.75 72 ARG B CA 1
ATOM 2513 C C . ARG B 1 72 ? -4.691 0.036 -13.875 1 98.75 72 ARG B C 1
ATOM 2515 O O . ARG B 1 72 ? -3.547 0.483 -13.945 1 98.75 72 ARG B O 1
ATOM 2522 N N . GLN B 1 73 ? -5.527 0.388 -12.906 1 98.12 73 GLN B N 1
ATOM 2523 C CA . GLN B 1 73 ? -5.172 1.393 -11.906 1 98.12 73 GLN B CA 1
ATOM 2524 C C . GLN B 1 73 ? -4.395 0.768 -10.75 1 98.12 73 GLN B C 1
ATOM 2526 O O . GLN B 1 73 ? -3.836 1.481 -9.914 1 98.12 73 GLN B O 1
ATOM 2531 N N . LEU B 1 74 ? -4.418 -0.557 -10.656 1 98.56 74 LEU B N 1
ATOM 2532 C CA . LEU B 1 74 ? -3.697 -1.223 -9.57 1 98.56 74 LEU B CA 1
ATOM 2533 C C . LEU B 1 74 ? -2.195 -0.994 -9.695 1 98.56 74 LEU B C 1
ATOM 2535 O O . LEU B 1 74 ? -1.598 -1.313 -10.727 1 98.56 74 LEU B O 1
ATOM 2539 N N . PRO B 1 75 ? -1.568 -0.394 -8.695 1 96.94 75 PRO B N 1
ATOM 2540 C CA . PRO B 1 75 ? -0.157 -0.022 -8.828 1 96.94 75 PRO B CA 1
ATOM 2541 C C . PRO B 1 75 ? 0.783 -1.217 -8.688 1 96.94 75 PRO B C 1
ATOM 2543 O O . PRO B 1 75 ? 0.483 -2.16 -7.949 1 96.94 75 PRO B O 1
ATOM 2546 N N . VAL B 1 76 ? 1.786 -1.222 -9.43 1 98.31 76 VAL B N 1
ATOM 2547 C CA . VAL B 1 76 ? 2.988 -2.014 -9.188 1 98.31 76 VAL B CA 1
ATOM 2548 C C . VAL B 1 76 ? 4.121 -1.103 -8.719 1 98.31 76 VAL B C 1
ATOM 2550 O O . VAL B 1 76 ? 4.465 -0.132 -9.398 1 98.31 76 VAL B O 1
ATOM 2553 N N . HIS B 1 77 ? 4.613 -1.364 -7.559 1 98.62 77 HIS B N 1
ATOM 2554 C CA . HIS B 1 77 ? 5.629 -0.491 -6.984 1 98.62 77 HIS B CA 1
ATOM 2555 C C . HIS B 1 77 ? 6.848 -0.39 -7.895 1 98.62 77 HIS B C 1
ATOM 2557 O O . HIS B 1 77 ? 7.359 -1.406 -8.375 1 98.62 77 HIS B O 1
ATOM 2563 N N . PRO B 1 78 ? 7.375 0.785 -8.117 1 98.25 78 PRO B N 1
ATOM 2564 C CA . PRO B 1 78 ? 8.508 0.952 -9.039 1 98.25 78 PRO B CA 1
ATOM 2565 C C . PRO B 1 78 ? 9.727 0.141 -8.617 1 98.25 78 PRO B C 1
ATOM 2567 O O . PRO B 1 78 ? 10.469 -0.36 -9.477 1 98.25 78 PRO B O 1
ATOM 2570 N N . ALA B 1 79 ? 9.961 -0.008 -7.352 1 98.69 79 ALA B N 1
ATOM 2571 C CA . ALA B 1 79 ? 11.102 -0.792 -6.895 1 98.69 79 ALA B CA 1
ATOM 2572 C C . ALA B 1 79 ? 10.914 -2.271 -7.219 1 98.69 79 ALA B C 1
ATOM 2574 O O . ALA B 1 79 ? 11.891 -2.984 -7.473 1 98.69 79 ALA B O 1
ATOM 2575 N N . MET B 1 80 ? 9.68 -2.773 -7.141 1 98.81 80 MET B N 1
ATOM 2576 C CA . MET B 1 80 ? 9.406 -4.148 -7.547 1 98.81 80 MET B CA 1
ATOM 2577 C C . MET B 1 80 ? 9.664 -4.336 -9.039 1 98.81 80 MET B C 1
ATOM 2579 O O . MET B 1 80 ? 10.297 -5.312 -9.445 1 98.81 80 MET B O 1
ATOM 2583 N N . LYS B 1 81 ? 9.1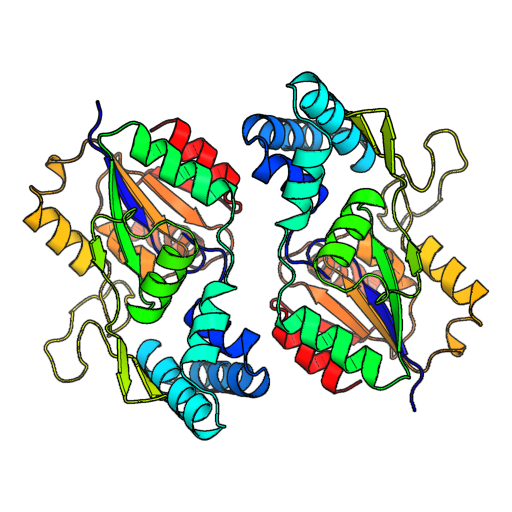88 -3.404 -9.844 1 98.5 81 LYS B N 1
ATOM 2584 C CA . LYS B 1 81 ? 9.445 -3.449 -11.273 1 98.5 81 LYS B CA 1
ATOM 2585 C C . LYS B 1 81 ? 10.945 -3.463 -11.562 1 98.5 81 LYS B C 1
ATOM 2587 O O . LYS B 1 81 ? 11.414 -4.242 -12.391 1 98.5 81 LYS B O 1
ATOM 2592 N N . ARG B 1 82 ? 11.656 -2.584 -10.844 1 98.38 82 ARG B N 1
ATOM 2593 C CA . ARG B 1 82 ? 13.102 -2.531 -11 1 98.38 82 ARG B CA 1
ATOM 2594 C C . ARG B 1 82 ? 13.742 -3.869 -10.633 1 98.38 82 ARG B C 1
ATOM 2596 O O . ARG B 1 82 ? 14.617 -4.359 -11.344 1 98.38 82 ARG B O 1
ATOM 2603 N N . ALA B 1 83 ? 13.289 -4.469 -9.562 1 98.5 83 ALA B N 1
ATOM 2604 C CA . ALA B 1 83 ? 13.836 -5.73 -9.078 1 98.5 83 ALA B CA 1
ATOM 2605 C C . ALA B 1 83 ? 13.672 -6.836 -10.117 1 98.5 83 ALA B C 1
ATOM 2607 O O . ALA B 1 83 ? 14.641 -7.5 -10.484 1 98.5 83 ALA B O 1
ATOM 2608 N N . VAL B 1 84 ? 12.469 -7 -10.641 1 98.5 84 VAL B N 1
ATOM 2609 C CA . VAL B 1 84 ? 12.172 -8.148 -11.492 1 98.5 84 VAL B CA 1
ATOM 2610 C C . VAL B 1 84 ? 12.758 -7.93 -12.883 1 98.5 84 VAL B C 1
ATOM 2612 O O . VAL B 1 84 ? 13.266 -8.867 -13.5 1 98.5 84 VAL B O 1
ATOM 2615 N N . THR B 1 85 ? 12.695 -6.691 -13.391 1 97.56 85 THR B N 1
ATOM 2616 C CA . THR B 1 85 ? 13.242 -6.434 -14.719 1 97.56 85 THR B CA 1
ATOM 2617 C C . THR B 1 85 ? 14.773 -6.504 -14.695 1 97.56 85 THR B C 1
ATOM 2619 O O . THR B 1 85 ? 15.391 -7.02 -15.625 1 97.56 85 THR B O 1
ATOM 2622 N N . GLY B 1 86 ? 15.359 -5.977 -13.602 1 96.56 86 GLY B N 1
ATOM 2623 C CA . GLY B 1 86 ? 16.797 -6.086 -13.445 1 96.56 86 GLY B CA 1
ATOM 2624 C C . GLY B 1 86 ? 17.297 -7.523 -13.414 1 96.56 86 GLY B C 1
ATOM 2625 O O . GLY B 1 86 ? 18.25 -7.875 -14.109 1 96.56 86 GLY B O 1
ATOM 2626 N N . LEU B 1 87 ? 16.641 -8.297 -12.633 1 96.81 87 LEU B N 1
ATOM 2627 C CA . LEU B 1 87 ? 17.031 -9.695 -12.508 1 96.81 87 LEU B CA 1
ATOM 2628 C C . LEU B 1 87 ? 16.828 -10.438 -13.828 1 96.81 87 LEU B C 1
ATOM 2630 O O . LEU B 1 87 ? 17.672 -11.227 -14.242 1 96.81 87 LEU B O 1
ATOM 2634 N N . LYS B 1 88 ? 15.703 -10.188 -14.484 1 95.38 88 LYS B N 1
ATOM 2635 C CA . LYS B 1 88 ? 15.398 -10.82 -15.766 1 95.38 88 LYS B CA 1
ATOM 2636 C C . LYS B 1 88 ? 16.453 -10.477 -16.812 1 95.38 88 LYS B C 1
ATOM 2638 O O . LYS B 1 88 ? 16.891 -11.344 -17.578 1 95.38 88 LYS B O 1
ATOM 2643 N N . ASN B 1 89 ? 16.906 -9.273 -16.844 1 94.38 89 ASN B N 1
ATOM 2644 C CA . ASN B 1 89 ? 17.844 -8.781 -17.844 1 94.38 89 ASN B CA 1
ATOM 2645 C C . ASN B 1 89 ? 19.234 -9.375 -17.641 1 94.38 89 ASN B C 1
ATOM 2647 O O . ASN B 1 89 ? 20.031 -9.43 -18.594 1 94.38 89 ASN B O 1
ATOM 2651 N N . ARG B 1 90 ? 19.562 -9.719 -16.453 1 92.75 90 ARG B N 1
ATOM 2652 C CA . ARG B 1 90 ? 20.859 -10.352 -16.188 1 92.75 90 ARG B CA 1
ATOM 2653 C C . ARG B 1 90 ? 20.922 -11.75 -16.797 1 92.75 90 ARG B C 1
ATOM 2655 O O . ARG B 1 90 ? 22 -12.297 -17 1 92.75 90 ARG B O 1
ATOM 2662 N N . GLY B 1 91 ? 19.797 -12.281 -17.078 1 84.62 91 GLY B N 1
ATOM 2663 C CA . GLY B 1 91 ? 19.75 -13.594 -17.703 1 84.62 91 GLY B CA 1
ATOM 2664 C C . GLY B 1 91 ? 19.734 -14.734 -16.688 1 84.62 91 GLY B C 1
ATOM 2665 O O . GLY B 1 91 ? 19.766 -14.5 -15.484 1 84.62 91 GLY B O 1
ATOM 2666 N N . ASP B 1 92 ? 19.266 -15.906 -16.969 1 87.5 92 ASP B N 1
ATOM 2667 C CA . ASP B 1 92 ? 19.375 -17.156 -16.234 1 87.5 92 ASP B CA 1
ATOM 2668 C C . ASP B 1 92 ? 18.328 -17.25 -15.125 1 87.5 92 ASP B C 1
ATOM 2670 O O . ASP B 1 92 ? 18.531 -17.938 -14.125 1 87.5 92 ASP B O 1
ATOM 2674 N N . THR B 1 93 ? 17.422 -16.375 -15.172 1 96.19 93 THR B N 1
ATOM 2675 C CA . THR B 1 93 ? 16.375 -16.453 -14.164 1 96.19 93 THR B CA 1
ATOM 2676 C C . THR B 1 93 ? 15.023 -16.781 -14.812 1 96.19 93 THR B C 1
ATOM 2678 O O . THR B 1 93 ? 14.656 -16.156 -15.812 1 96.19 93 THR B O 1
ATOM 2681 N N . THR B 1 94 ? 14.414 -17.781 -14.367 1 97.69 94 THR B N 1
ATOM 2682 C CA . THR B 1 94 ? 13.039 -18.125 -14.719 1 97.69 94 THR B CA 1
ATOM 2683 C C . THR B 1 94 ? 12.062 -17.594 -13.672 1 97.69 94 THR B C 1
ATOM 2685 O O . THR B 1 94 ? 12.305 -17.734 -12.469 1 97.69 94 THR B O 1
ATOM 2688 N N . PHE B 1 95 ? 11.016 -16.891 -14.148 1 98.56 95 PHE B N 1
ATOM 2689 C CA . PHE B 1 95 ? 9.984 -16.375 -13.25 1 98.56 95 PHE B CA 1
ATOM 2690 C C . PHE B 1 95 ? 8.703 -17.188 -13.383 1 98.56 95 PHE B C 1
ATOM 2692 O O . PHE B 1 95 ? 8.195 -17.375 -14.492 1 98.56 95 PHE B O 1
ATOM 2699 N N . LEU B 1 96 ? 8.234 -17.688 -12.289 1 98.81 96 LEU B N 1
ATOM 2700 C CA . LEU B 1 96 ? 6.961 -18.406 -12.211 1 98.81 96 LEU B CA 1
ATOM 2701 C C . LEU B 1 96 ? 5.984 -17.656 -11.297 1 98.81 96 LEU B C 1
ATOM 2703 O O . LEU B 1 96 ? 6.336 -17.281 -10.18 1 98.81 96 LEU B O 1
ATOM 2707 N N . CYS B 1 97 ? 4.789 -17.328 -11.789 1 98.88 97 CYS B N 1
ATOM 2708 C CA . CYS B 1 97 ? 3.734 -16.766 -10.953 1 98.88 97 CYS B CA 1
ATOM 2709 C C . CYS B 1 97 ? 2.775 -17.859 -10.484 1 98.88 97 CYS B C 1
ATOM 2711 O O . CYS B 1 97 ? 2.211 -18.578 -11.305 1 98.88 97 CYS B O 1
ATOM 2713 N N . LEU B 1 98 ? 2.664 -18.047 -9.25 1 98.62 98 LEU B N 1
ATOM 2714 C CA . LEU B 1 98 ? 1.753 -18.984 -8.609 1 98.62 98 LEU B CA 1
ATOM 2715 C C . LEU B 1 98 ? 0.775 -18.266 -7.688 1 98.62 98 LEU B C 1
ATOM 2717 O O . LEU B 1 98 ? 1.122 -17.922 -6.559 1 98.62 98 LEU B O 1
ATOM 2721 N N . SER B 1 99 ? -0.489 -18.062 -8.133 1 98.31 99 SER B N 1
ATOM 2722 C CA . SER B 1 99 ? -1.376 -17.125 -7.453 1 98.31 99 SER B CA 1
ATOM 2723 C C . SER B 1 99 ? -2.811 -17.641 -7.422 1 98.31 99 SER B C 1
ATOM 2725 O O . SER B 1 99 ? -3.283 -18.234 -8.391 1 98.31 99 SER B O 1
ATOM 2727 N N . ASN B 1 100 ? -3.52 -17.375 -6.32 1 97.06 100 ASN B N 1
ATOM 2728 C CA . ASN B 1 100 ? -4.938 -17.703 -6.188 1 97.06 100 ASN B CA 1
ATOM 2729 C C . ASN B 1 100 ? -5.82 -16.609 -6.77 1 97.06 100 ASN B C 1
ATOM 2731 O O . ASN B 1 100 ? -7.043 -16.641 -6.605 1 97.06 100 ASN B O 1
ATOM 2735 N N . SER B 1 101 ? -5.223 -15.602 -7.422 1 98.19 101 SER B N 1
ATOM 2736 C CA . SER B 1 101 ? -6.008 -14.648 -8.203 1 98.19 101 SER B CA 1
ATOM 2737 C C . SER B 1 101 ? -6.594 -15.305 -9.445 1 98.19 101 SER B C 1
ATOM 2739 O O . SER B 1 101 ? -7.078 -16.438 -9.391 1 98.19 101 SER B O 1
ATOM 2741 N N . ASN B 1 102 ? -6.641 -14.609 -10.547 1 98.81 102 ASN B N 1
ATOM 2742 C CA . ASN B 1 102 ? -7.156 -15.242 -11.758 1 98.81 102 ASN B CA 1
ATOM 2743 C C . ASN B 1 102 ? -6.496 -14.664 -13.008 1 98.81 102 ASN B C 1
ATOM 2745 O O . ASN B 1 102 ? -5.812 -13.648 -12.945 1 98.81 102 ASN B O 1
ATOM 2749 N N . GLU B 1 103 ? -6.715 -15.312 -14.086 1 98.69 103 GLU B N 1
ATOM 2750 C CA . GLU B 1 103 ? -5.984 -15.047 -15.32 1 98.69 103 GLU B CA 1
ATOM 2751 C C . GLU B 1 103 ? -6.305 -13.664 -15.875 1 98.69 103 GLU B C 1
ATOM 2753 O O . GLU B 1 103 ? -5.43 -12.984 -16.422 1 98.69 103 GLU B O 1
ATOM 2758 N N . VAL B 1 104 ? -7.531 -13.219 -15.75 1 98.88 104 VAL B N 1
ATOM 2759 C CA . VAL B 1 104 ? -7.93 -11.93 -16.312 1 98.88 104 VAL B CA 1
ATOM 2760 C C . VAL B 1 104 ? -7.297 -10.805 -15.492 1 98.88 104 VAL B C 1
ATOM 2762 O O . VAL B 1 104 ? -6.746 -9.859 -16.062 1 98.88 104 VAL B O 1
ATOM 2765 N N . TYR B 1 105 ? -7.367 -10.867 -14.148 1 98.94 105 TYR B N 1
ATOM 2766 C CA . TYR B 1 105 ? -6.785 -9.844 -13.281 1 98.94 105 TYR B CA 1
ATOM 2767 C C . TYR B 1 105 ? -5.289 -9.711 -13.531 1 98.94 105 TYR B C 1
ATOM 2769 O O . TYR B 1 105 ? -4.809 -8.633 -13.898 1 98.94 105 TYR B O 1
ATOM 2777 N N . ILE B 1 106 ? -4.578 -10.859 -13.461 1 98.94 106 ILE B N 1
ATOM 2778 C CA . ILE B 1 106 ? -3.123 -10.859 -13.547 1 98.94 106 ILE B CA 1
ATOM 2779 C C . ILE B 1 106 ? -2.686 -10.406 -14.938 1 98.94 106 ILE B C 1
ATOM 2781 O O . ILE B 1 106 ? -1.813 -9.547 -15.07 1 98.94 106 ILE B O 1
ATOM 2785 N N . GLY B 1 107 ? -3.326 -10.969 -15.945 1 98.88 107 GLY B N 1
ATOM 2786 C CA . GLY B 1 107 ? -2.973 -10.609 -17.312 1 98.88 107 GLY B CA 1
ATOM 2787 C C . GLY B 1 107 ? -3.152 -9.133 -17.594 1 98.88 107 GLY B C 1
ATOM 2788 O O . GLY B 1 107 ? -2.277 -8.5 -18.203 1 98.88 107 GLY B O 1
ATOM 2789 N N . THR B 1 108 ? -4.293 -8.539 -17.156 1 98.94 108 THR B N 1
ATOM 2790 C CA . THR B 1 108 ? -4.598 -7.133 -17.375 1 98.94 108 THR B CA 1
ATOM 2791 C C . THR B 1 108 ? -3.576 -6.238 -16.688 1 98.94 108 THR B C 1
ATOM 2793 O O . THR B 1 108 ? -3.078 -5.277 -17.281 1 98.94 108 THR B O 1
ATOM 2796 N N . ILE B 1 109 ? -3.205 -6.547 -15.461 1 98.88 109 ILE B N 1
ATOM 2797 C CA . ILE B 1 109 ? -2.285 -5.742 -14.664 1 98.88 109 ILE B CA 1
ATOM 2798 C C . ILE B 1 109 ? -0.884 -5.812 -15.266 1 98.88 109 ILE B C 1
ATOM 2800 O O . ILE B 1 109 ? -0.236 -4.781 -15.469 1 98.88 109 ILE B O 1
ATOM 2804 N N . LEU B 1 110 ? -0.452 -7.051 -15.633 1 98.88 110 LEU B N 1
ATOM 2805 C CA . LEU B 1 110 ? 0.88 -7.211 -16.203 1 98.88 110 LEU B CA 1
ATOM 2806 C C . LEU B 1 110 ? 0.991 -6.484 -17.547 1 98.88 110 LEU B C 1
ATOM 2808 O O . LEU B 1 110 ? 1.985 -5.805 -17.797 1 98.88 110 LEU B O 1
ATOM 2812 N N . GLU B 1 111 ? -0.02 -6.633 -18.344 1 98.88 111 GLU B N 1
ATOM 2813 C CA . GLU B 1 111 ? -0.009 -5.969 -19.656 1 98.88 111 GLU B CA 1
ATOM 2814 C C . GLU B 1 111 ? 0.08 -4.453 -19.5 1 98.88 111 GLU B C 1
ATOM 2816 O O . GLU B 1 111 ? 0.894 -3.803 -20.156 1 98.88 111 GLU B O 1
ATOM 2821 N N . HIS B 1 112 ? -0.729 -3.904 -18.625 1 98.75 112 HIS B N 1
ATOM 2822 C CA . HIS B 1 112 ? -0.764 -2.461 -18.422 1 98.75 112 HIS B CA 1
ATOM 2823 C C . HIS B 1 112 ? 0.599 -1.931 -17.984 1 98.75 112 HIS B C 1
ATOM 2825 O O . HIS B 1 112 ? 0.998 -0.833 -18.375 1 98.75 112 HIS B O 1
ATOM 2831 N N . HIS B 1 113 ? 1.301 -2.684 -17.203 1 98.38 113 HIS B N 1
ATOM 2832 C CA . HIS B 1 113 ? 2.564 -2.219 -16.641 1 98.38 113 HIS B CA 1
ATOM 2833 C C . HIS B 1 113 ? 3.742 -2.631 -17.516 1 98.38 113 HIS B C 1
ATOM 2835 O O . HIS B 1 113 ? 4.898 -2.486 -17.125 1 98.38 113 HIS B O 1
ATOM 2841 N N . GLY B 1 114 ? 3.477 -3.193 -18.734 1 98.19 114 GLY B N 1
ATOM 2842 C CA . GLY B 1 114 ? 4.531 -3.572 -19.656 1 98.19 114 GLY B CA 1
ATOM 2843 C C . GLY B 1 114 ? 5.312 -4.793 -19.203 1 98.19 114 GLY B C 1
ATOM 2844 O O . GLY B 1 114 ? 6.508 -4.91 -19.484 1 98.19 114 GLY B O 1
ATOM 2845 N N . LEU B 1 115 ? 4.641 -5.68 -18.453 1 98.56 115 LEU B N 1
ATOM 2846 C CA . LEU B 1 115 ? 5.32 -6.836 -17.875 1 98.56 115 LEU B CA 1
ATOM 2847 C C . LEU B 1 115 ? 4.703 -8.133 -18.375 1 98.56 115 LEU B C 1
ATOM 2849 O O . LEU B 1 115 ? 4.758 -9.156 -17.688 1 98.56 115 LEU B O 1
ATOM 2853 N N . THR B 1 116 ? 4.113 -8.117 -19.531 1 98 116 THR B N 1
ATOM 2854 C CA . THR B 1 116 ? 3.393 -9.25 -20.109 1 98 116 THR B CA 1
ATOM 2855 C C . THR B 1 116 ? 4.289 -10.484 -20.188 1 98 116 THR B C 1
ATOM 2857 O O . THR B 1 116 ? 3.832 -11.602 -19.969 1 98 116 THR B O 1
ATOM 2860 N N . HIS B 1 117 ? 5.566 -10.273 -20.453 1 96.75 117 HIS B N 1
ATOM 2861 C CA . HIS B 1 117 ? 6.457 -11.398 -20.719 1 96.75 117 HIS B CA 1
ATOM 2862 C C . HIS B 1 117 ? 7.395 -11.656 -19.547 1 96.75 117 HIS B C 1
ATOM 2864 O O . HIS B 1 117 ? 8.414 -12.336 -19.703 1 96.75 117 HIS B O 1
ATOM 2870 N N . LEU B 1 118 ? 7.094 -11.102 -18.453 1 98.19 118 LEU B N 1
ATOM 2871 C CA . LEU B 1 118 ? 7.953 -11.266 -17.281 1 98.19 118 LEU B CA 1
ATOM 2872 C C . LEU B 1 118 ? 7.953 -12.719 -16.812 1 98.19 118 LEU B C 1
ATOM 2874 O O . LEU B 1 118 ? 9.016 -13.312 -16.625 1 98.19 118 LEU B O 1
ATOM 2878 N N . PHE B 1 119 ? 6.75 -13.25 -16.656 1 98.62 119 PHE B N 1
ATOM 2879 C CA . PHE B 1 119 ? 6.617 -14.609 -16.141 1 98.62 119 PHE B CA 1
ATOM 2880 C C . PHE B 1 119 ? 6.664 -15.625 -17.266 1 98.62 119 PHE B C 1
ATOM 2882 O O . PHE B 1 119 ? 5.965 -15.477 -18.266 1 98.62 119 PHE B O 1
ATOM 2889 N N . ASP B 1 120 ? 7.453 -16.609 -17.062 1 97.62 120 ASP B N 1
ATOM 2890 C CA . ASP B 1 120 ? 7.484 -17.703 -18.016 1 97.62 120 ASP B CA 1
ATOM 2891 C C . ASP B 1 120 ? 6.172 -18.484 -18 1 97.62 120 ASP B C 1
ATOM 2893 O O . ASP B 1 120 ? 5.754 -19.031 -19.016 1 97.62 120 ASP B O 1
ATOM 2897 N N . LYS B 1 121 ? 5.617 -18.547 -16.859 1 98.56 121 LYS B N 1
ATOM 2898 C CA . LYS B 1 121 ? 4.312 -19.172 -16.656 1 98.56 121 LYS B CA 1
ATOM 2899 C C . LYS B 1 121 ? 3.553 -18.516 -15.508 1 98.56 121 LYS B C 1
ATOM 2901 O O . LYS B 1 121 ? 4.145 -18.172 -14.484 1 98.56 121 LYS B O 1
ATOM 2906 N N . VAL B 1 122 ? 2.303 -18.281 -15.75 1 98.88 122 VAL B N 1
ATOM 2907 C CA . VAL B 1 122 ? 1.38 -17.875 -14.695 1 98.88 122 VAL B CA 1
ATOM 2908 C C . VAL B 1 122 ? 0.412 -19.016 -14.391 1 98.88 122 VAL B C 1
ATOM 2910 O O . VAL B 1 122 ? -0.355 -19.438 -15.258 1 98.88 122 VAL B O 1
ATOM 2913 N N . ILE B 1 123 ? 0.51 -19.578 -13.195 1 98.88 123 ILE B N 1
ATOM 2914 C CA . ILE B 1 123 ? -0.408 -20.609 -12.719 1 98.88 123 ILE B CA 1
ATOM 2915 C C . ILE B 1 123 ? -1.429 -19.984 -11.766 1 98.88 123 ILE B C 1
ATOM 2917 O O . ILE B 1 123 ? -1.077 -19.547 -10.672 1 98.88 123 ILE B O 1
ATOM 2921 N N . THR B 1 124 ? -2.65 -19.875 -12.18 1 98.75 124 THR B N 1
ATOM 2922 C CA . THR B 1 124 ? -3.688 -19.172 -11.422 1 98.75 124 THR B CA 1
ATOM 2923 C C . THR B 1 124 ? -5.07 -19.703 -11.789 1 98.75 124 THR B C 1
ATOM 2925 O O . THR B 1 124 ? -5.191 -20.656 -12.562 1 98.75 124 THR B O 1
ATOM 2928 N N . ASN B 1 125 ? -6.164 -19.188 -11.133 1 98.69 125 ASN B N 1
ATOM 2929 C CA . ASN B 1 125 ? -7.535 -19.594 -11.438 1 98.69 125 ASN B CA 1
ATOM 2930 C C . ASN B 1 125 ? -7.965 -19.094 -12.82 1 98.69 125 ASN B C 1
ATOM 2932 O O . ASN B 1 125 ? -7.594 -18 -13.234 1 98.69 125 ASN B O 1
ATOM 2936 N N . PRO B 1 126 ? -8.75 -19.906 -13.5 1 98.62 126 PRO B N 1
ATOM 2937 C CA . PRO B 1 126 ? -9.281 -19.438 -14.789 1 98.62 126 PRO B CA 1
ATOM 2938 C C . PRO B 1 126 ? -10.344 -18.359 -14.633 1 98.62 126 PRO B C 1
ATOM 2940 O O . PRO B 1 126 ? -10.984 -18.266 -13.578 1 98.62 126 PRO B O 1
ATOM 2943 N N . ALA B 1 127 ? -10.492 -17.5 -15.625 1 98.81 127 ALA B N 1
ATOM 2944 C CA . ALA B 1 127 ? -11.547 -16.484 -15.695 1 98.81 127 ALA B CA 1
ATOM 2945 C C . ALA B 1 127 ? -11.922 -16.188 -17.141 1 98.81 127 ALA B C 1
ATOM 2947 O O . ALA B 1 127 ? -11.062 -16.203 -18.031 1 98.81 127 ALA B O 1
ATOM 2948 N N . ARG B 1 128 ? -13.227 -15.883 -17.359 1 98.5 128 ARG B N 1
ATOM 2949 C CA . ARG B 1 128 ? -13.672 -15.609 -18.719 1 98.5 128 ARG B CA 1
ATOM 2950 C C . ARG B 1 128 ? -14.828 -14.609 -18.719 1 98.5 128 ARG B C 1
ATOM 2952 O O . ARG B 1 128 ? -15.656 -14.609 -17.812 1 98.5 128 ARG B O 1
ATOM 2959 N N . TRP B 1 129 ? -14.914 -13.898 -19.812 1 98.75 129 TRP B N 1
ATOM 2960 C CA . TRP B 1 129 ? -15.984 -12.922 -19.984 1 98.75 129 TRP B CA 1
ATOM 2961 C C . TRP B 1 129 ? -17.172 -13.547 -20.703 1 98.75 129 TRP B C 1
ATOM 2963 O O . TRP B 1 129 ? -17 -14.312 -21.656 1 98.75 129 TRP B O 1
ATOM 2973 N N . ASP B 1 130 ? -18.312 -13.398 -20.281 1 98.62 130 ASP B N 1
ATOM 2974 C CA . ASP B 1 130 ? -19.578 -13.523 -20.984 1 98.62 130 ASP B CA 1
ATOM 2975 C C . ASP B 1 130 ? -20.281 -12.172 -21.109 1 98.62 130 ASP B C 1
ATOM 2977 O O . ASP B 1 130 ? -21.031 -11.766 -20.234 1 98.62 130 ASP B O 1
ATOM 2981 N N . GLY B 1 131 ? -20 -11.5 -22.281 1 98.19 131 GLY B N 1
ATOM 2982 C CA . GLY B 1 131 ? -20.359 -10.094 -22.344 1 98.19 131 GLY B CA 1
ATOM 2983 C C . GLY B 1 131 ? -19.656 -9.25 -21.312 1 98.19 131 GLY B C 1
ATOM 2984 O O . GLY B 1 131 ? -18.422 -9.266 -21.219 1 98.19 131 GLY B O 1
ATOM 2985 N N . ASP B 1 132 ? -20.484 -8.547 -20.438 1 98.56 132 ASP B N 1
ATOM 2986 C CA . ASP B 1 132 ? -19.906 -7.68 -19.406 1 98.56 132 ASP B CA 1
ATOM 2987 C C . ASP B 1 132 ? -19.734 -8.43 -18.094 1 98.56 132 ASP B C 1
ATOM 2989 O O . ASP B 1 132 ? -19.219 -7.879 -17.125 1 98.56 132 ASP B O 1
ATOM 2993 N N . ARG B 1 133 ? -20.125 -9.68 -18.094 1 98.69 133 ARG B N 1
ATOM 2994 C CA . ARG B 1 133 ? -20.047 -10.492 -16.875 1 98.69 133 ARG B CA 1
ATOM 2995 C C . ARG B 1 133 ? -18.766 -11.297 -16.844 1 98.69 133 ARG B C 1
ATOM 2997 O O . ARG B 1 133 ? -18.484 -12.094 -17.75 1 98.69 133 ARG B O 1
ATOM 3004 N N . LEU B 1 134 ? -17.938 -11.094 -15.797 1 98.88 134 LEU B N 1
ATOM 3005 C CA . LEU B 1 134 ? -16.734 -11.906 -15.602 1 98.88 134 LEU B CA 1
ATOM 3006 C C . LEU B 1 134 ? -17.047 -13.133 -14.75 1 98.88 134 LEU B C 1
ATOM 3008 O O . LEU B 1 134 ? -17.578 -13.016 -13.648 1 98.88 134 LEU B O 1
ATOM 3012 N N . HIS B 1 135 ? -16.703 -14.32 -15.273 1 98.81 135 HIS B N 1
ATOM 3013 C CA . HIS B 1 135 ? -16.797 -15.578 -14.539 1 98.81 135 HIS B CA 1
ATOM 3014 C C . HIS B 1 135 ? -15.43 -16.031 -14.039 1 98.81 135 HIS B C 1
ATOM 3016 O O . HIS B 1 135 ? -14.477 -16.125 -14.82 1 98.81 135 HIS B O 1
ATOM 3022 N N . ILE B 1 136 ? -15.328 -16.25 -12.781 1 98.5 136 ILE B N 1
ATOM 3023 C CA . ILE B 1 136 ? -14.102 -16.734 -12.156 1 98.5 136 ILE B CA 1
ATOM 3024 C C . ILE B 1 136 ? -14.289 -18.172 -11.672 1 98.5 136 ILE B C 1
ATOM 3026 O O . ILE B 1 136 ? -15.266 -18.469 -10.984 1 98.5 136 ILE B O 1
ATOM 3030 N N . GLY B 1 137 ? -13.398 -19.047 -12.094 1 97.5 137 GLY B N 1
ATOM 3031 C CA . GLY B 1 137 ? -13.461 -20.438 -11.711 1 97.5 137 GLY B CA 1
ATOM 3032 C C . GLY B 1 137 ? -12.328 -20.859 -10.789 1 97.5 137 GLY B C 1
ATOM 3033 O O . GLY B 1 137 ? -11.461 -20.047 -10.461 1 97.5 137 GLY B O 1
ATOM 3034 N N . ARG B 1 138 ? -12.375 -22.141 -10.398 1 97.06 138 ARG B N 1
ATOM 3035 C CA . ARG B 1 138 ? -11.312 -22.766 -9.609 1 97.06 138 ARG B CA 1
ATOM 3036 C C . ARG B 1 138 ? -10.273 -23.422 -10.508 1 97.06 138 ARG B C 1
ATOM 3038 O O . ARG B 1 138 ? -10.617 -24.016 -11.531 1 97.06 138 ARG B O 1
ATOM 3045 N N . ARG B 1 139 ? -9.047 -23.281 -10.094 1 97.75 139 ARG B N 1
ATOM 3046 C CA . ARG B 1 139 ? -8.023 -24.047 -10.797 1 97.75 139 ARG B CA 1
ATOM 3047 C C . ARG B 1 139 ? -8.336 -25.531 -10.781 1 97.75 139 ARG B C 1
ATOM 3049 O O . ARG B 1 139 ? -8.203 -26.203 -11.805 1 97.75 139 ARG B O 1
ATOM 3056 N N . LEU B 1 140 ? -8.711 -26.016 -9.633 1 97.19 140 LEU B N 1
ATOM 3057 C CA . LEU B 1 140 ? -9.289 -27.344 -9.484 1 97.19 140 LEU B CA 1
ATOM 3058 C C . LEU B 1 140 ? -10.805 -27.266 -9.328 1 97.19 140 LEU B C 1
ATOM 3060 O O . LEU B 1 140 ? -11.305 -26.922 -8.258 1 97.19 140 LEU B O 1
ATOM 3064 N N . PRO B 1 141 ? -11.477 -27.625 -10.398 1 95.94 141 PRO B N 1
ATOM 3065 C CA . PRO B 1 141 ? -12.938 -27.5 -10.336 1 95.94 141 PRO B CA 1
ATOM 3066 C C . PRO B 1 141 ? -13.539 -28.312 -9.188 1 95.94 141 PRO B C 1
ATOM 3068 O O . PRO B 1 141 ? -13.047 -29.391 -8.859 1 95.94 141 PRO B O 1
ATOM 3071 N N . ALA B 1 142 ? -14.641 -27.766 -8.672 1 91.94 142 ALA B N 1
ATOM 3072 C CA . ALA B 1 142 ? -15.281 -28.391 -7.516 1 91.94 142 ALA B CA 1
ATOM 3073 C C . ALA B 1 142 ? -15.781 -29.797 -7.848 1 91.94 142 ALA B C 1
ATOM 3075 O O . ALA B 1 142 ? -15.844 -30.656 -6.969 1 91.94 142 ALA B O 1
ATOM 3076 N N . ASP B 1 143 ? -16.141 -30.016 -9.102 1 94.12 143 ASP B N 1
ATOM 3077 C CA . ASP B 1 143 ? -16.719 -31.297 -9.508 1 94.12 143 ASP B CA 1
ATOM 3078 C C . ASP B 1 143 ? -15.633 -32.219 -10.062 1 94.12 143 ASP B C 1
ATOM 3080 O O . ASP B 1 143 ? -15.938 -33.281 -10.586 1 94.12 143 ASP B O 1
ATOM 3084 N N . GLY B 1 144 ? -14.383 -31.812 -10.031 1 94.75 144 GLY B N 1
ATOM 3085 C CA . GLY B 1 144 ? -13.266 -32.625 -10.477 1 94.75 144 GLY B CA 1
ATOM 3086 C C . GLY B 1 144 ? -12.477 -33.25 -9.328 1 94.75 144 GLY B C 1
ATOM 3087 O O . GLY B 1 144 ? -12.867 -33.094 -8.164 1 94.75 144 GLY B O 1
ATOM 3088 N N . PRO B 1 145 ? -11.438 -33.969 -9.672 1 95 145 PRO B N 1
ATOM 3089 C CA . PRO B 1 145 ? -10.57 -34.5 -8.617 1 95 145 PRO B CA 1
ATOM 3090 C C . PRO B 1 145 ? -10 -33.406 -7.711 1 95 145 PRO B C 1
ATOM 3092 O O . PRO B 1 145 ? -9.555 -32.344 -8.203 1 95 145 PRO B O 1
ATOM 3095 N N . GLN B 1 146 ? -10.078 -33.562 -6.438 1 94.81 146 GLN B N 1
ATOM 3096 C CA . GLN B 1 146 ? -9.594 -32.625 -5.449 1 94.81 146 GLN B CA 1
ATOM 3097 C C . GLN B 1 146 ? -8.156 -32.938 -5.039 1 94.81 146 GLN B C 1
ATOM 3099 O O . GLN B 1 146 ? -7.707 -34.062 -5.176 1 94.81 146 GLN B O 1
ATOM 3104 N N . HIS B 1 147 ? -7.504 -31.859 -4.629 1 94.69 147 HIS B N 1
ATOM 3105 C CA . HIS B 1 147 ? -6.18 -32.156 -4.094 1 94.69 147 HIS B CA 1
ATOM 3106 C C . HIS B 1 147 ? -6.258 -32.656 -2.658 1 94.69 147 HIS B C 1
ATOM 3108 O O . HIS B 1 147 ? -7.293 -32.5 -2.004 1 94.69 147 HIS B O 1
ATOM 3114 N N . GLY B 1 148 ? -5.344 -33.438 -2.141 1 93.69 148 GLY B N 1
ATOM 3115 C CA . GLY B 1 148 ? -5.336 -34.062 -0.82 1 93.69 148 GLY B CA 1
ATOM 3116 C C . GLY B 1 148 ? -4.453 -33.312 0.17 1 93.69 148 GLY B C 1
ATOM 3117 O O . GLY B 1 148 ? -4.059 -33.875 1.195 1 93.69 148 GLY B O 1
ATOM 3118 N N . CYS B 1 149 ? -4.273 -32 -0.101 1 95.56 149 CYS B N 1
ATOM 3119 C CA . CYS B 1 149 ? -3.375 -31.234 0.748 1 95.56 149 CYS B CA 1
ATOM 3120 C C . CYS B 1 149 ? -3.93 -31.109 2.162 1 95.56 149 CYS B C 1
ATOM 3122 O O . CYS B 1 149 ? -5.109 -30.812 2.348 1 95.56 149 CYS B O 1
ATOM 3124 N N . THR B 1 150 ? -3.039 -31.344 3.148 1 93.56 150 THR B N 1
ATOM 3125 C CA . THR B 1 150 ? -3.43 -31.219 4.551 1 93.56 150 THR B CA 1
ATOM 3126 C C . THR B 1 150 ? -2.68 -30.062 5.219 1 93.56 150 THR B C 1
ATOM 3128 O O . THR B 1 150 ? -2.744 -29.906 6.438 1 93.56 150 THR B O 1
ATOM 3131 N N . VAL B 1 151 ? -1.958 -29.344 4.426 1 93.94 151 VAL B N 1
ATOM 3132 C CA . VAL B 1 151 ? -1.086 -28.297 4.957 1 93.94 151 VAL B CA 1
ATOM 3133 C C . VAL B 1 151 ? -1.885 -27.016 5.168 1 93.94 151 VAL B C 1
ATOM 3135 O O . VAL B 1 151 ? -1.67 -26.297 6.145 1 93.94 151 VAL B O 1
ATOM 3138 N N . GLY B 1 152 ? -2.857 -26.672 4.277 1 87.69 152 GLY B N 1
ATOM 3139 C CA . GLY B 1 152 ? -3.645 -25.469 4.5 1 87.69 152 GLY B CA 1
ATOM 3140 C C . GLY B 1 152 ? -4.023 -24.75 3.219 1 87.69 152 GLY B C 1
ATOM 3141 O O . GLY B 1 152 ? -4.48 -23.609 3.25 1 87.69 152 GLY B O 1
ATOM 3142 N N . CYS B 1 153 ? -3.871 -25.406 2.111 1 92.69 153 CYS B N 1
ATOM 3143 C CA . CYS B 1 153 ? -4.297 -24.812 0.852 1 92.69 153 CYS B CA 1
ATOM 3144 C C . CYS B 1 153 ? -5.812 -24.875 0.704 1 92.69 153 CYS B C 1
ATOM 3146 O O . CYS B 1 153 ? -6.465 -25.734 1.289 1 92.69 153 CYS B O 1
ATOM 3148 N N . LEU B 1 154 ? -6.316 -23.922 -0.047 1 89.25 154 LEU B N 1
ATOM 3149 C CA . LEU B 1 154 ? -7.742 -23.906 -0.351 1 89.25 154 LEU B CA 1
ATOM 3150 C C . LEU B 1 154 ? -8.086 -24.938 -1.416 1 89.25 154 LEU B C 1
ATOM 3152 O O . LEU B 1 154 ? -7.207 -25.375 -2.16 1 89.25 154 LEU B O 1
ATOM 3156 N N . PRO B 1 155 ? -9.383 -25.328 -1.469 1 93.31 155 PRO B N 1
ATOM 3157 C CA . PRO B 1 155 ? -9.773 -26.406 -2.385 1 93.31 155 PRO B CA 1
ATOM 3158 C C . PRO B 1 155 ? -9.492 -26.062 -3.846 1 93.31 155 PRO B C 1
ATOM 3160 O O . PRO B 1 155 ? -9.25 -26.969 -4.656 1 93.31 155 PRO B O 1
ATOM 3163 N N . ASN B 1 156 ? -9.461 -24.828 -4.129 1 95.94 156 ASN B N 1
ATOM 3164 C CA . ASN B 1 156 ? -9.359 -24.422 -5.527 1 95.94 156 ASN B CA 1
ATOM 3165 C C . ASN B 1 156 ? -7.969 -24.703 -6.09 1 95.94 156 ASN B C 1
ATOM 3167 O O . ASN B 1 156 ? -7.781 -24.766 -7.309 1 95.94 156 ASN B O 1
ATOM 3171 N N . MET B 1 157 ? -6.984 -24.859 -5.227 1 97.19 157 MET B N 1
ATOM 3172 C CA . MET B 1 157 ? -5.613 -25.031 -5.703 1 97.19 157 MET B CA 1
ATOM 3173 C C . MET B 1 157 ? -4.676 -25.375 -4.555 1 97.19 157 MET B C 1
ATOM 3175 O O . MET B 1 157 ? -4.734 -24.766 -3.488 1 97.19 157 MET B O 1
ATOM 3179 N N . CYS B 1 158 ? -3.904 -26.344 -4.699 1 97.56 158 CYS B N 1
ATOM 3180 C CA . CYS B 1 158 ? -2.748 -26.578 -3.84 1 97.56 158 CYS B CA 1
ATOM 3181 C C . CYS B 1 158 ? -1.479 -26.016 -4.473 1 97.56 158 CYS B C 1
ATOM 3183 O O . CYS B 1 158 ? -0.924 -26.625 -5.395 1 97.56 158 CYS B O 1
ATOM 3185 N N . LYS B 1 159 ? -0.973 -24.859 -4.008 1 98.12 159 LYS B N 1
ATOM 3186 C CA . LYS B 1 159 ? 0.185 -24.203 -4.613 1 98.12 159 LYS B CA 1
ATOM 3187 C C . LYS B 1 159 ? 1.419 -25.109 -4.539 1 98.12 159 LYS B C 1
ATOM 3189 O O . LYS B 1 159 ? 2.283 -25.047 -5.418 1 98.12 159 LYS B O 1
ATOM 3194 N N . GLY B 1 160 ? 1.474 -25.953 -3.492 1 98.25 160 GLY B N 1
ATOM 3195 C CA . GLY B 1 160 ? 2.553 -26.922 -3.424 1 98.25 160 GLY B CA 1
ATOM 3196 C C . GLY B 1 160 ? 2.512 -27.938 -4.551 1 98.25 160 GLY B C 1
ATOM 3197 O O . GLY B 1 160 ? 3.531 -28.203 -5.191 1 98.25 160 GLY B O 1
ATOM 3198 N N . ASP B 1 161 ? 1.349 -28.484 -4.82 1 98.38 161 ASP B N 1
ATOM 3199 C CA . ASP B 1 161 ? 1.185 -29.438 -5.918 1 98.38 161 ASP B CA 1
ATOM 3200 C C . ASP B 1 161 ? 1.552 -28.797 -7.254 1 98.38 161 ASP B C 1
ATOM 3202 O O . ASP B 1 161 ? 2.195 -29.422 -8.094 1 98.38 161 ASP B O 1
ATOM 3206 N N . GLU B 1 162 ? 1.107 -27.578 -7.418 1 98.5 162 GLU B N 1
ATOM 3207 C CA . GLU B 1 162 ? 1.395 -26.859 -8.656 1 98.5 162 GLU B CA 1
ATOM 3208 C C . GLU B 1 162 ? 2.895 -26.641 -8.836 1 98.5 162 GLU B C 1
ATOM 3210 O O . GLU B 1 162 ? 3.424 -26.828 -9.938 1 98.5 162 GLU B O 1
ATOM 3215 N N . LEU B 1 163 ? 3.574 -26.25 -7.766 1 98.69 163 LEU B N 1
ATOM 3216 C CA . LEU B 1 163 ? 5.016 -26.031 -7.84 1 98.69 163 LEU B CA 1
ATOM 3217 C C . LEU B 1 163 ? 5.738 -27.344 -8.156 1 98.69 163 LEU B C 1
ATOM 3219 O O . LEU B 1 163 ? 6.602 -27.391 -9.039 1 98.69 163 LEU B O 1
ATOM 3223 N N . ASP B 1 164 ? 5.344 -28.438 -7.473 1 98.25 164 ASP B N 1
ATOM 3224 C CA . ASP B 1 164 ? 5.949 -29.734 -7.719 1 98.25 164 ASP B CA 1
ATOM 3225 C C . ASP B 1 164 ? 5.793 -30.141 -9.18 1 98.25 164 ASP B C 1
ATOM 3227 O O . ASP B 1 164 ? 6.762 -30.562 -9.82 1 98.25 164 ASP B O 1
ATOM 3231 N N . ALA B 1 165 ? 4.574 -30.031 -9.648 1 98.25 165 ALA B N 1
ATOM 3232 C CA . ALA B 1 165 ? 4.289 -30.422 -11.023 1 98.25 165 ALA B CA 1
ATOM 3233 C C . ALA B 1 165 ? 5.121 -29.609 -12.008 1 98.25 165 ALA B C 1
ATOM 3235 O O . ALA B 1 165 ? 5.656 -30.156 -12.977 1 98.25 165 ALA B O 1
ATOM 3236 N N . TRP B 1 166 ? 5.215 -28.328 -11.789 1 98.31 166 TRP B N 1
ATOM 3237 C CA . TRP B 1 166 ? 5.988 -27.453 -12.672 1 98.31 166 TRP B CA 1
ATOM 3238 C C . TRP B 1 166 ? 7.469 -27.828 -12.633 1 98.31 166 TRP B C 1
ATOM 3240 O O . TRP B 1 166 ? 8.125 -27.891 -13.672 1 98.31 166 TRP B O 1
ATOM 3250 N N . LEU B 1 167 ? 8 -28.062 -11.461 1 98.06 167 LEU B N 1
ATOM 3251 C CA . LEU B 1 167 ? 9.414 -28.422 -11.312 1 98.06 167 LEU B CA 1
ATOM 3252 C C . LEU B 1 167 ? 9.719 -29.734 -12.008 1 98.06 167 LEU B C 1
ATOM 3254 O O . LEU B 1 167 ? 10.727 -29.844 -12.711 1 98.06 167 LEU B O 1
ATOM 3258 N N . VAL B 1 168 ? 8.828 -30.719 -11.812 1 98 168 VAL B N 1
ATOM 3259 C CA . VAL B 1 168 ? 9.008 -32 -12.453 1 98 168 VAL B CA 1
ATOM 3260 C C . VAL B 1 168 ? 9.055 -31.828 -13.969 1 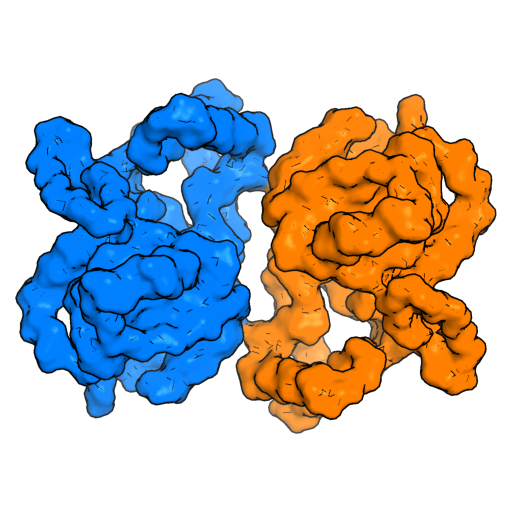98 168 VAL B C 1
ATOM 3262 O O . VAL B 1 168 ? 9.93 -32.406 -14.641 1 98 168 VAL B O 1
ATOM 3265 N N . ALA B 1 169 ? 8.18 -31.016 -14.492 1 98 169 ALA B N 1
ATOM 3266 C CA . ALA B 1 169 ? 8.078 -30.797 -15.93 1 98 169 ALA B CA 1
ATOM 3267 C C . ALA B 1 169 ? 9.281 -30.016 -16.453 1 98 169 ALA B C 1
ATOM 3269 O O . ALA B 1 169 ? 9.516 -29.969 -17.656 1 98 169 ALA B O 1
ATOM 3270 N N . HIS B 1 170 ? 10.047 -29.422 -15.594 1 97.31 170 HIS B N 1
ATOM 3271 C CA . HIS B 1 170 ? 11.156 -28.562 -16.016 1 97.31 170 HIS B CA 1
ATOM 3272 C C . HIS B 1 170 ? 12.484 -29.062 -15.453 1 97.31 170 HIS B C 1
ATOM 3274 O O . HIS B 1 170 ? 13.344 -28.266 -15.086 1 97.31 170 HIS B O 1
ATOM 3280 N N . GLY B 1 171 ? 12.641 -30.359 -15.258 1 96.25 171 GLY B N 1
ATOM 3281 C CA . GLY B 1 171 ? 13.922 -30.969 -14.953 1 96.25 171 GLY B CA 1
ATOM 3282 C C . GLY B 1 171 ? 14.133 -31.219 -13.477 1 96.25 171 GLY B C 1
ATOM 3283 O O . GLY B 1 171 ? 15.211 -31.641 -13.062 1 96.25 171 GLY B O 1
ATOM 3284 N N . GLY B 1 172 ? 13.109 -30.922 -12.688 1 96.5 172 GLY B N 1
ATOM 3285 C CA . GLY B 1 172 ? 13.227 -31.156 -11.258 1 96.5 172 GLY B CA 1
ATOM 3286 C C . GLY B 1 172 ? 13.922 -30.031 -10.516 1 96.5 172 GLY B C 1
ATOM 3287 O O . GLY B 1 172 ? 14.406 -29.078 -11.133 1 96.5 172 GLY B O 1
ATOM 3288 N N . LYS B 1 173 ? 13.938 -30.109 -9.188 1 95.75 173 LYS B N 1
ATOM 3289 C CA . LYS B 1 173 ? 14.539 -29.094 -8.336 1 95.75 173 LYS B CA 1
ATOM 3290 C C . LYS B 1 173 ? 16.031 -28.953 -8.609 1 95.75 173 LYS B C 1
ATOM 3292 O O . LYS B 1 173 ? 16.594 -27.859 -8.516 1 95.75 173 LYS B O 1
ATOM 3297 N N . GLU B 1 174 ? 16.594 -30.016 -8.984 1 94.44 174 GLU B N 1
ATOM 3298 C CA . GLU B 1 174 ? 18.047 -30.078 -9.164 1 94.44 174 GLU B CA 1
ATOM 3299 C C . GLU B 1 174 ? 18.484 -29.281 -10.406 1 94.44 174 GLU B C 1
ATOM 3301 O O . GLU B 1 174 ? 19.656 -29 -10.578 1 94.44 174 GLU B O 1
ATOM 3306 N N . SER B 1 175 ? 17.516 -28.953 -11.156 1 95.31 175 SER B N 1
ATOM 3307 C CA . SER B 1 175 ? 17.828 -28.188 -12.367 1 95.31 175 SER B CA 1
ATOM 3308 C C . SER B 1 175 ? 18.094 -26.719 -12.055 1 95.31 175 SER B C 1
ATOM 3310 O O . SER B 1 175 ? 18.531 -25.969 -12.914 1 95.31 175 SER B O 1
ATOM 3312 N N . TRP B 1 176 ? 17.906 -26.281 -10.883 1 96.12 176 TRP B N 1
ATOM 3313 C CA . TRP B 1 176 ? 18.047 -24.906 -10.453 1 96.12 176 TRP B CA 1
ATOM 3314 C C . TRP B 1 176 ? 19.125 -24.766 -9.383 1 96.12 176 TRP B C 1
ATOM 3316 O O . TRP B 1 176 ? 19.203 -25.594 -8.469 1 96.12 176 TRP B O 1
ATOM 3326 N N . ASP B 1 177 ? 19.938 -23.797 -9.547 1 95.5 177 ASP B N 1
ATOM 3327 C CA . ASP B 1 177 ? 20.938 -23.516 -8.508 1 95.5 177 ASP B CA 1
ATOM 3328 C C . ASP B 1 177 ? 20.266 -22.969 -7.246 1 95.5 177 ASP B C 1
ATOM 3330 O O . ASP B 1 177 ? 20.672 -23.297 -6.129 1 95.5 177 ASP B O 1
ATOM 3334 N N . LYS B 1 178 ? 19.266 -22.156 -7.48 1 95.94 178 LYS B N 1
ATOM 3335 C CA . LYS B 1 178 ? 18.531 -21.547 -6.379 1 95.94 178 LYS B CA 1
ATOM 3336 C C . LYS B 1 178 ? 17.062 -21.344 -6.738 1 95.94 178 LYS B C 1
ATOM 3338 O O . LYS B 1 178 ? 16.734 -20.953 -7.863 1 95.94 178 LYS B O 1
ATOM 3343 N N . ILE B 1 179 ? 16.203 -21.609 -5.816 1 98 179 ILE B N 1
ATOM 3344 C CA . ILE B 1 179 ? 14.781 -21.297 -5.918 1 98 179 ILE B CA 1
ATOM 3345 C C . ILE B 1 179 ? 14.414 -20.266 -4.855 1 98 179 ILE B C 1
ATOM 3347 O O . ILE B 1 179 ? 14.727 -20.438 -3.676 1 98 179 ILE B O 1
ATOM 3351 N N . VAL B 1 180 ? 13.844 -19.156 -5.293 1 98.62 180 VAL B N 1
ATOM 3352 C CA . VAL B 1 180 ? 13.367 -18.094 -4.414 1 98.62 180 VAL B CA 1
ATOM 3353 C C . VAL B 1 180 ? 11.852 -18 -4.496 1 98.62 180 VAL B C 1
ATOM 3355 O O . VAL B 1 180 ? 11.281 -17.953 -5.59 1 98.62 180 VAL B O 1
ATOM 3358 N N . TYR B 1 181 ? 11.195 -18.062 -3.35 1 98.88 181 TYR B N 1
ATOM 3359 C CA . TYR B 1 181 ? 9.75 -17.922 -3.283 1 98.88 181 TYR B CA 1
ATOM 3360 C C . TYR B 1 181 ? 9.359 -16.625 -2.566 1 98.88 181 TYR B C 1
ATOM 3362 O O . TYR B 1 181 ? 9.82 -16.359 -1.453 1 98.88 181 TYR B O 1
ATOM 3370 N N . VAL B 1 182 ? 8.555 -15.773 -3.26 1 98.94 182 VAL B N 1
ATOM 3371 C CA . VAL B 1 182 ? 8.047 -14.539 -2.664 1 98.94 182 VAL B CA 1
ATOM 3372 C C . VAL B 1 182 ? 6.559 -14.688 -2.354 1 98.94 182 VAL B C 1
ATOM 3374 O O . VAL B 1 182 ? 5.738 -14.805 -3.266 1 98.94 182 VAL B O 1
ATOM 3377 N N . GLY B 1 183 ? 6.211 -14.703 -1.053 1 98.75 183 GLY B N 1
ATOM 3378 C CA . GLY B 1 183 ? 4.828 -14.945 -0.674 1 98.75 183 GLY B CA 1
ATOM 3379 C C . GLY B 1 183 ? 4.41 -14.18 0.571 1 98.75 183 GLY B C 1
ATOM 3380 O O . GLY B 1 183 ? 5.25 -13.617 1.27 1 98.75 183 GLY B O 1
ATOM 3381 N N . ASP B 1 184 ? 3.055 -14.172 0.863 1 98.31 184 ASP B N 1
ATOM 3382 C CA . ASP B 1 184 ? 2.531 -13.414 1.996 1 98.31 184 ASP B CA 1
ATOM 3383 C C . ASP B 1 184 ? 1.511 -14.234 2.781 1 98.31 184 ASP B C 1
ATOM 3385 O O . ASP B 1 184 ? 1.457 -14.164 4.012 1 98.31 184 ASP B O 1
ATOM 3389 N N . GLY B 1 185 ? 0.727 -14.945 2.113 1 96.38 185 GLY B N 1
ATOM 3390 C CA . GLY B 1 185 ? -0.454 -15.547 2.715 1 96.38 185 GLY B CA 1
ATOM 3391 C C . GLY B 1 185 ? -0.223 -16.969 3.199 1 96.38 185 GLY B C 1
ATOM 3392 O O . GLY B 1 185 ? 0.779 -17.594 2.848 1 96.38 185 GLY B O 1
ATOM 3393 N N . GLY B 1 186 ? -1.231 -17.453 3.957 1 95.38 186 GLY B N 1
ATOM 3394 C CA . GLY B 1 186 ? -1.146 -18.812 4.48 1 95.38 186 GLY B CA 1
ATOM 3395 C C . GLY B 1 186 ? -1.045 -19.875 3.396 1 95.38 186 GLY B C 1
ATOM 3396 O O . GLY B 1 186 ? -0.388 -20.891 3.582 1 95.38 186 GLY B O 1
ATOM 3397 N N . ASN B 1 187 ? -1.654 -19.656 2.281 1 94.81 187 ASN B N 1
ATOM 3398 C CA . ASN B 1 187 ? -1.651 -20.625 1.188 1 94.81 187 ASN B CA 1
ATOM 3399 C C . ASN B 1 187 ? -0.292 -20.688 0.497 1 94.81 187 ASN B C 1
ATOM 3401 O O . ASN B 1 187 ? -0.08 -21.516 -0.39 1 94.81 187 ASN B O 1
ATOM 3405 N N . ASP B 1 188 ? 0.652 -19.828 0.883 1 98 188 ASP B N 1
ATOM 3406 C CA . ASP B 1 188 ? 2.014 -19.859 0.356 1 98 188 ASP B CA 1
ATOM 3407 C C . ASP B 1 188 ? 2.904 -20.766 1.207 1 98 188 ASP B C 1
ATOM 3409 O O . ASP B 1 188 ? 4.051 -21.047 0.843 1 98 188 ASP B O 1
ATOM 3413 N N . TYR B 1 189 ? 2.369 -21.234 2.311 1 98.5 189 TYR B N 1
ATOM 3414 C CA . TYR B 1 189 ? 3.143 -22.078 3.227 1 98.5 189 TYR B CA 1
ATOM 3415 C C . TYR B 1 189 ? 3.432 -23.438 2.613 1 98.5 189 TYR B C 1
ATOM 3417 O O . TYR B 1 189 ? 4.551 -23.938 2.707 1 98.5 189 TYR B O 1
ATOM 3425 N N . CYS B 1 190 ? 2.486 -23.984 1.945 1 97.94 190 CYS B N 1
ATOM 3426 C CA . CYS B 1 190 ? 2.559 -25.328 1.383 1 97.94 190 CYS B CA 1
ATOM 3427 C C . CYS B 1 190 ? 3.688 -25.438 0.364 1 97.94 190 CYS B C 1
ATOM 3429 O O . CYS B 1 190 ? 4.52 -26.344 0.442 1 97.94 190 CYS B O 1
ATOM 3431 N N . PRO B 1 191 ? 3.828 -24.531 -0.574 1 98.25 191 PRO B N 1
ATOM 3432 C CA . PRO B 1 191 ? 4.938 -24.641 -1.524 1 98.25 191 PRO B CA 1
ATOM 3433 C C . PRO B 1 191 ? 6.301 -24.469 -0.862 1 98.25 191 PRO B C 1
ATOM 3435 O O . PRO B 1 191 ? 7.293 -25.031 -1.318 1 98.25 191 PRO B O 1
ATOM 3438 N N . LEU B 1 192 ? 6.383 -23.672 0.136 1 98.44 192 LEU B N 1
ATOM 3439 C CA . LEU B 1 192 ? 7.656 -23.531 0.834 1 98.44 192 LEU B CA 1
ATOM 3440 C C . LEU B 1 192 ? 8.133 -24.859 1.387 1 98.44 192 LEU B C 1
ATOM 3442 O O . LEU B 1 192 ? 9.328 -25.156 1.356 1 98.44 192 LEU B O 1
ATOM 3446 N N . LEU B 1 193 ? 7.188 -25.703 1.834 1 97.44 193 LEU B N 1
ATOM 3447 C CA . LEU B 1 193 ? 7.523 -27 2.391 1 97.44 193 LEU B CA 1
ATOM 3448 C C . LEU B 1 193 ? 8.023 -27.938 1.303 1 97.44 193 LEU B C 1
ATOM 3450 O O . LEU B 1 193 ? 8.609 -28.984 1.602 1 97.44 193 LEU B O 1
ATOM 3454 N N . ARG B 1 194 ? 7.766 -27.547 0.027 1 96.38 194 ARG B N 1
ATOM 3455 C CA . ARG B 1 194 ? 8.156 -28.391 -1.104 1 96.38 194 ARG B CA 1
ATOM 3456 C C . ARG B 1 194 ? 9.555 -28.016 -1.595 1 96.38 194 ARG B C 1
ATOM 3458 O O . ARG B 1 194 ? 10.102 -28.672 -2.488 1 96.38 194 ARG B O 1
ATOM 3465 N N . MET B 1 195 ? 10.172 -27 -1.086 1 97.19 195 MET B N 1
ATOM 3466 C CA . MET B 1 195 ? 11.477 -26.5 -1.508 1 97.19 195 MET B CA 1
ATOM 3467 C C . MET B 1 195 ? 12.594 -27.156 -0.698 1 97.19 195 MET B C 1
ATOM 3469 O O . MET B 1 195 ? 12.352 -28.109 0.046 1 97.19 195 MET B O 1
ATOM 3473 N N . ARG B 1 196 ? 13.859 -26.844 -0.988 1 94.44 196 ARG B N 1
ATOM 3474 C CA . ARG B 1 196 ? 14.984 -27.547 -0.399 1 94.44 196 ARG B CA 1
ATOM 3475 C C . ARG B 1 196 ? 15.812 -26.625 0.492 1 94.44 196 ARG B C 1
ATOM 3477 O O . ARG B 1 196 ? 15.727 -25.406 0.375 1 94.44 196 ARG B O 1
ATOM 3484 N N . LYS B 1 197 ? 16.547 -27.312 1.319 1 94.94 197 LYS B N 1
ATOM 3485 C CA . LYS B 1 197 ? 17.562 -26.562 2.062 1 94.94 197 LYS B CA 1
ATOM 3486 C C . LYS B 1 197 ? 18.469 -25.781 1.118 1 94.94 197 LYS B C 1
ATOM 3488 O O . LYS B 1 197 ? 18.891 -26.297 0.078 1 94.94 197 LYS B O 1
ATOM 3493 N N . GLY B 1 198 ? 18.75 -24.531 1.438 1 95.38 198 GLY B N 1
ATOM 3494 C CA . GLY B 1 198 ? 19.562 -23.688 0.575 1 95.38 198 GLY B CA 1
ATOM 3495 C C . GLY B 1 198 ? 18.734 -22.734 -0.271 1 95.38 198 GLY B C 1
ATOM 3496 O O . GLY B 1 198 ? 19.25 -21.75 -0.785 1 95.38 198 GLY B O 1
ATOM 3497 N N . ASP B 1 199 ? 17.453 -23.047 -0.466 1 97.75 199 ASP B N 1
ATOM 3498 C CA . ASP B 1 199 ? 16.547 -22.141 -1.144 1 97.75 199 ASP B CA 1
ATOM 3499 C C . ASP B 1 199 ? 16.125 -20.984 -0.225 1 97.75 199 ASP B C 1
ATOM 3501 O O . ASP B 1 199 ? 16.5 -20.969 0.948 1 97.75 199 ASP B O 1
ATOM 3505 N N . LEU B 1 200 ? 15.438 -19.984 -0.851 1 98.62 200 LEU B N 1
ATOM 3506 C CA . LEU B 1 200 ? 15.148 -18.766 -0.108 1 98.62 200 LEU B CA 1
ATOM 3507 C C . LEU B 1 200 ? 13.656 -18.438 -0.152 1 98.62 200 LEU B C 1
ATOM 3509 O O . LEU B 1 200 ? 13.047 -18.453 -1.225 1 98.62 200 LEU B O 1
ATOM 3513 N N . ALA B 1 201 ? 13.094 -18.234 1.012 1 98.81 201 ALA B N 1
ATOM 3514 C CA . ALA B 1 201 ? 11.734 -17.703 1.123 1 98.81 201 ALA B CA 1
ATOM 3515 C C . ALA B 1 201 ? 11.758 -16.203 1.46 1 98.81 201 ALA B C 1
ATOM 3517 O O . ALA B 1 201 ? 12.297 -15.812 2.496 1 98.81 201 ALA B O 1
ATOM 3518 N N . CYS B 1 202 ? 11.242 -15.359 0.597 1 98.94 202 CYS B N 1
ATOM 3519 C CA . CYS B 1 202 ? 10.969 -13.953 0.89 1 98.94 202 CYS B CA 1
ATOM 3520 C C . CYS B 1 202 ? 9.547 -13.766 1.396 1 98.94 202 CYS B C 1
ATOM 3522 O O . CYS B 1 202 ? 8.594 -13.836 0.618 1 98.94 202 CYS B O 1
ATOM 3524 N N . VAL B 1 203 ? 9.422 -13.461 2.678 1 98.88 203 VAL B N 1
ATOM 3525 C CA . VAL B 1 203 ? 8.133 -13.508 3.367 1 98.88 203 VAL B CA 1
ATOM 3526 C C . VAL B 1 203 ? 7.688 -12.094 3.729 1 98.88 203 VAL B C 1
ATOM 3528 O O . VAL B 1 203 ? 8.398 -11.375 4.434 1 98.88 203 VAL B O 1
ATOM 3531 N N . ARG B 1 204 ? 6.535 -11.703 3.23 1 98.5 204 ARG B N 1
ATOM 3532 C CA . ARG B 1 204 ? 6.008 -10.375 3.529 1 98.5 204 ARG B CA 1
ATOM 3533 C C . ARG B 1 204 ? 5.668 -10.242 5.012 1 98.5 204 ARG B C 1
ATOM 3535 O O . ARG B 1 204 ? 4.91 -11.047 5.555 1 98.5 204 ARG B O 1
ATOM 3542 N N . LYS B 1 205 ? 6.176 -9.203 5.605 1 97.31 205 LYS B N 1
ATOM 3543 C CA . LYS B 1 205 ? 5.941 -8.961 7.027 1 97.31 205 LYS B CA 1
ATOM 3544 C C . LYS B 1 205 ? 4.492 -8.562 7.285 1 97.31 205 LYS B C 1
ATOM 3546 O O . LYS B 1 205 ? 3.908 -7.797 6.512 1 97.31 205 LYS B O 1
ATOM 3551 N N . GLY B 1 206 ? 3.988 -9.062 8.359 1 95.19 206 GLY B N 1
ATOM 3552 C CA . GLY B 1 206 ? 2.68 -8.617 8.805 1 95.19 206 GLY B CA 1
ATOM 3553 C C . GLY B 1 206 ? 1.539 -9.43 8.219 1 95.19 206 GLY B C 1
ATOM 3554 O O . GLY B 1 206 ? 0.368 -9.141 8.477 1 95.19 206 GLY B O 1
ATOM 3555 N N . TYR B 1 207 ? 1.794 -10.43 7.43 1 97 207 TYR B N 1
ATOM 3556 C CA . TYR B 1 207 ? 0.778 -11.305 6.852 1 97 207 TYR B CA 1
ATOM 3557 C C . TYR B 1 207 ? 0.884 -12.711 7.422 1 97 207 TYR B C 1
ATOM 3559 O O . TYR B 1 207 ? 1.744 -12.984 8.266 1 97 207 TYR B O 1
ATOM 3567 N N . GLU B 1 208 ? 0.033 -13.523 7.012 1 96.81 208 GLU B N 1
ATOM 3568 C CA . GLU B 1 208 ? -0.191 -14.789 7.703 1 96.81 208 GLU B CA 1
ATOM 3569 C C . GLU B 1 208 ? 1.001 -15.727 7.539 1 96.81 208 GLU B C 1
ATOM 3571 O O . GLU B 1 208 ? 1.302 -16.516 8.438 1 96.81 208 GLU B O 1
ATOM 3576 N N . LEU B 1 209 ? 1.685 -15.656 6.445 1 98.25 209 LEU B N 1
ATOM 3577 C CA . LEU B 1 209 ? 2.73 -16.625 6.117 1 98.25 209 LEU B CA 1
ATOM 3578 C C . LEU B 1 209 ? 3.828 -16.609 7.176 1 98.25 209 LEU B C 1
ATOM 3580 O O . LEU B 1 209 ? 4.262 -17.672 7.633 1 98.25 209 LEU B O 1
ATOM 3584 N N . GLY B 1 210 ? 4.277 -15.414 7.555 1 98.12 210 GLY B N 1
ATOM 3585 C CA . GLY B 1 210 ? 5.301 -15.32 8.586 1 98.12 210 GLY B CA 1
ATOM 3586 C C . GLY B 1 210 ? 4.91 -15.992 9.883 1 98.12 210 GLY B C 1
ATOM 3587 O O . GLY B 1 210 ? 5.703 -16.734 10.469 1 98.12 210 GLY B O 1
ATOM 3588 N N . GLY B 1 211 ? 3.68 -15.734 10.328 1 97.69 211 GLY B N 1
ATOM 3589 C CA . GLY B 1 211 ? 3.18 -16.359 11.539 1 97.69 211 GLY B CA 1
ATOM 3590 C C . GLY B 1 211 ? 3.125 -17.875 11.461 1 97.69 211 GLY B C 1
ATOM 3591 O O . GLY B 1 211 ? 3.447 -18.562 12.43 1 97.69 211 GLY B O 1
ATOM 3592 N N . ARG B 1 212 ? 2.754 -18.375 10.32 1 97.5 212 ARG B N 1
ATOM 3593 C CA . ARG B 1 212 ? 2.678 -19.828 10.141 1 97.5 212 ARG B CA 1
ATOM 3594 C C . ARG B 1 212 ? 4.059 -20.453 10.227 1 97.5 212 ARG B C 1
ATOM 3596 O O . ARG B 1 212 ? 4.23 -21.5 10.859 1 97.5 212 ARG B O 1
ATOM 3603 N N . ILE B 1 213 ? 5.027 -19.859 9.562 1 98.06 213 ILE B N 1
ATOM 3604 C CA . ILE B 1 213 ? 6.391 -20.375 9.594 1 98.06 213 ILE B CA 1
ATOM 3605 C C . ILE B 1 213 ? 6.891 -20.422 11.031 1 98.06 213 ILE B C 1
ATOM 3607 O O . ILE B 1 213 ? 7.496 -21.406 11.453 1 98.06 213 ILE B O 1
ATOM 3611 N N . GLU B 1 214 ? 6.641 -19.359 11.773 1 97.69 214 GLU B N 1
ATOM 3612 C CA . GLU B 1 214 ? 7.07 -19.281 13.164 1 97.69 214 GLU B CA 1
ATOM 3613 C C . GLU B 1 214 ? 6.41 -20.359 14.016 1 97.69 214 GLU B C 1
ATOM 3615 O O . GLU B 1 214 ? 7.07 -21 14.844 1 97.69 214 GLU B O 1
ATOM 3620 N N . ARG B 1 215 ? 5.172 -20.578 13.812 1 97.62 215 ARG B N 1
ATOM 3621 C CA . ARG B 1 215 ? 4.391 -21.469 14.672 1 97.62 215 ARG B CA 1
ATOM 3622 C C . ARG B 1 215 ? 4.578 -22.922 14.273 1 97.62 215 ARG B C 1
ATOM 3624 O O . ARG B 1 215 ? 4.617 -23.812 15.125 1 97.62 215 ARG B O 1
ATOM 3631 N N . GLU B 1 216 ? 4.672 -23.125 12.93 1 97.69 216 GLU B N 1
ATOM 3632 C CA . GLU B 1 216 ? 4.535 -24.5 12.445 1 97.69 216 GLU B CA 1
ATOM 3633 C C . GLU B 1 216 ? 5.828 -24.984 11.789 1 97.69 216 GLU B C 1
ATOM 3635 O O . GLU B 1 216 ? 6.008 -26.188 11.586 1 97.69 216 GLU B O 1
ATOM 3640 N N . GLY B 1 217 ? 6.691 -24.172 11.453 1 96.94 217 GLY B N 1
ATOM 3641 C CA . GLY B 1 217 ? 7.848 -24.469 10.633 1 96.94 217 GLY B CA 1
ATOM 3642 C C . GLY B 1 217 ? 8.695 -25.594 11.188 1 96.94 217 GLY B C 1
ATOM 3643 O O . GLY B 1 217 ? 9.047 -26.531 10.461 1 96.94 217 GLY B O 1
ATOM 3644 N N . GLU B 1 218 ? 9.07 -25.5 12.445 1 95.5 218 GLU B N 1
ATOM 3645 C CA . GLU B 1 218 ? 9.93 -26.5 13.07 1 95.5 218 GLU B CA 1
ATOM 3646 C C . GLU B 1 218 ? 9.297 -27.891 13.008 1 95.5 218 GLU B C 1
ATOM 3648 O O . GLU B 1 218 ? 9.93 -28.844 12.57 1 95.5 218 GLU B O 1
ATOM 3653 N N . LYS B 1 219 ? 8.078 -27.938 13.406 1 96.44 219 LYS B N 1
ATOM 3654 C CA . LYS B 1 219 ? 7.363 -29.203 13.43 1 96.44 219 LYS B CA 1
ATOM 3655 C C . LYS B 1 219 ? 7.242 -29.797 12.023 1 96.44 219 LYS B C 1
ATOM 3657 O O . LYS B 1 219 ? 7.305 -31.016 11.852 1 96.44 219 LYS B O 1
ATOM 3662 N N . ASP B 1 220 ? 7.156 -28.906 11 1 96.5 220 ASP B N 1
ATOM 3663 C CA . ASP B 1 220 ? 6.898 -29.359 9.633 1 96.5 220 ASP B CA 1
ATOM 3664 C C . ASP B 1 220 ? 8.203 -29.562 8.867 1 96.5 220 ASP B C 1
ATOM 3666 O O . ASP B 1 220 ? 8.188 -29.859 7.676 1 96.5 220 ASP B O 1
ATOM 3670 N N . GLY B 1 221 ? 9.32 -29.375 9.508 1 94.12 221 GLY B N 1
ATOM 3671 C CA . GLY B 1 221 ? 10.609 -29.578 8.875 1 94.12 221 GLY B CA 1
ATOM 3672 C C . GLY B 1 221 ? 10.992 -28.484 7.906 1 94.12 221 GLY B C 1
ATOM 3673 O O . GLY B 1 221 ? 11.664 -28.734 6.906 1 94.12 221 GLY B O 1
ATOM 3674 N N . PHE B 1 222 ? 10.438 -27.297 8.148 1 94.75 222 PHE B N 1
ATOM 3675 C CA . PHE B 1 222 ? 10.781 -26.125 7.355 1 94.75 222 PHE B CA 1
ATOM 3676 C C . PHE B 1 222 ? 12.273 -25.844 7.426 1 94.75 222 PHE B C 1
ATOM 3678 O O . PHE B 1 222 ? 12.836 -25.719 8.516 1 94.75 222 PHE B O 1
ATOM 3685 N N . ALA B 1 223 ? 12.992 -25.766 6.227 1 91.06 223 ALA B N 1
ATOM 3686 C CA . ALA B 1 223 ? 14.453 -25.719 6.266 1 91.06 223 ALA B CA 1
ATOM 3687 C C . ALA B 1 223 ? 14.984 -24.594 5.383 1 91.06 223 ALA B C 1
ATOM 3689 O O . ALA B 1 223 ? 16.188 -24.5 5.152 1 91.06 223 ALA B O 1
ATOM 3690 N N . LEU B 1 224 ? 14.125 -23.75 4.934 1 96.88 224 LEU B N 1
ATOM 3691 C CA . LEU B 1 224 ? 14.547 -22.688 4.016 1 96.88 224 LEU B CA 1
ATOM 3692 C C . LEU B 1 224 ? 15.156 -21.516 4.777 1 96.88 224 LEU B C 1
ATOM 3694 O O . LEU B 1 224 ? 14.805 -21.266 5.934 1 96.88 224 LEU B O 1
ATOM 3698 N N . ASP B 1 225 ? 16.094 -20.844 4.078 1 97.06 225 ASP B N 1
ATOM 3699 C CA . ASP B 1 225 ? 16.422 -19.484 4.527 1 97.06 225 ASP B CA 1
ATOM 3700 C C . ASP B 1 225 ? 15.219 -18.562 4.359 1 97.06 225 ASP B C 1
ATOM 3702 O O . ASP B 1 225 ? 14.492 -18.641 3.373 1 97.06 225 ASP B O 1
ATOM 3706 N N . VAL B 1 226 ? 15.031 -17.719 5.379 1 98.38 226 VAL B N 1
ATOM 3707 C CA . VAL B 1 226 ? 13.898 -16.797 5.328 1 98.38 226 VAL B CA 1
ATOM 3708 C C . VAL B 1 226 ? 14.398 -15.352 5.375 1 98.38 226 VAL B C 1
ATOM 3710 O O . VAL B 1 226 ? 15.227 -15.008 6.219 1 98.38 226 VAL B O 1
ATOM 3713 N N . GLU B 1 227 ? 13.992 -14.539 4.453 1 98.5 227 GLU B N 1
ATOM 3714 C CA . GLU B 1 227 ? 14.141 -13.086 4.508 1 98.5 227 GLU B CA 1
ATOM 3715 C C . GLU B 1 227 ? 12.789 -12.398 4.605 1 98.5 227 GLU B C 1
ATOM 3717 O O . GLU B 1 227 ? 11.961 -12.5 3.695 1 98.5 227 GLU B O 1
ATOM 3722 N N . MET B 1 228 ? 12.594 -11.75 5.691 1 98.25 228 MET B N 1
ATOM 3723 C CA . MET B 1 228 ? 11.367 -10.977 5.879 1 98.25 228 MET B CA 1
ATOM 3724 C C . MET B 1 228 ? 11.469 -9.625 5.184 1 98.25 228 MET B C 1
ATOM 3726 O O . MET B 1 228 ? 12.523 -8.984 5.203 1 98.25 228 MET B O 1
ATOM 3730 N N . TRP B 1 229 ? 10.367 -9.211 4.566 1 98.44 229 TRP B N 1
ATOM 3731 C CA . TRP B 1 229 ? 10.375 -7.906 3.91 1 98.44 229 TRP B CA 1
ATOM 3732 C C . TRP B 1 229 ? 9.023 -7.219 4.059 1 98.44 229 TRP B C 1
ATOM 3734 O O . TRP B 1 229 ? 8.008 -7.875 4.305 1 98.44 229 TRP B O 1
ATOM 3744 N N . ASP B 1 230 ? 8.977 -5.871 3.971 1 96.75 230 ASP B N 1
ATOM 3745 C CA . ASP B 1 230 ? 7.727 -5.129 4.086 1 96.75 230 ASP B CA 1
ATOM 3746 C C . ASP B 1 230 ? 7.574 -4.133 2.939 1 96.75 230 ASP B C 1
ATOM 3748 O O . ASP B 1 230 ? 6.48 -3.617 2.699 1 96.75 230 ASP B O 1
ATOM 3752 N N . GLN B 1 231 ? 8.688 -3.832 2.299 1 97.44 231 GLN B N 1
ATOM 3753 C CA . GLN B 1 231 ? 8.656 -2.873 1.199 1 97.44 231 GLN B CA 1
ATOM 3754 C C . GLN B 1 231 ? 9.445 -3.387 -0.002 1 97.44 231 GLN B C 1
ATOM 3756 O O . GLN B 1 231 ? 10.484 -4.035 0.16 1 97.44 231 GLN B O 1
ATOM 3761 N N . ALA B 1 232 ? 9.062 -2.975 -1.192 1 98.5 232 ALA B N 1
ATOM 3762 C CA . ALA B 1 232 ? 9.539 -3.555 -2.447 1 98.5 232 ALA B CA 1
ATOM 3763 C C . ALA B 1 232 ? 11.031 -3.318 -2.631 1 98.5 232 ALA B C 1
ATOM 3765 O O . ALA B 1 232 ? 11.719 -4.109 -3.281 1 98.5 232 ALA B O 1
ATOM 3766 N N . TRP B 1 233 ? 11.547 -2.244 -2.041 1 98.62 233 TRP B N 1
ATOM 3767 C CA . TRP B 1 233 ? 12.961 -1.948 -2.232 1 98.62 233 TRP B CA 1
ATOM 3768 C C . TRP B 1 233 ? 13.836 -3.02 -1.585 1 98.62 233 TRP B C 1
ATOM 3770 O O . TRP B 1 233 ? 14.961 -3.252 -2.018 1 98.62 233 TRP B O 1
ATOM 3780 N N . ILE B 1 234 ? 13.32 -3.709 -0.584 1 98.75 234 ILE B N 1
ATOM 3781 C CA . ILE B 1 234 ? 14.047 -4.797 0.059 1 98.75 234 ILE B CA 1
ATOM 3782 C C . ILE B 1 234 ? 14.156 -5.98 -0.901 1 98.75 234 ILE B C 1
ATOM 3784 O O . ILE B 1 234 ? 15.203 -6.629 -0.979 1 98.75 234 ILE B O 1
ATOM 3788 N N . ILE B 1 235 ? 13.102 -6.277 -1.662 1 98.81 235 ILE B N 1
ATOM 3789 C CA . ILE B 1 235 ? 13.148 -7.312 -2.691 1 98.81 235 ILE B CA 1
ATOM 3790 C C . ILE B 1 235 ? 14.18 -6.941 -3.75 1 98.81 235 ILE B C 1
ATOM 3792 O O . ILE B 1 235 ? 14.922 -7.805 -4.23 1 98.81 235 ILE B O 1
ATOM 3796 N N . ASP B 1 236 ? 14.18 -5.641 -4.113 1 98.75 236 ASP B N 1
ATOM 3797 C CA . ASP B 1 236 ? 15.172 -5.16 -5.066 1 98.75 236 ASP B CA 1
ATOM 3798 C C . ASP B 1 236 ? 16.594 -5.441 -4.57 1 98.75 236 ASP B C 1
ATOM 3800 O O . ASP B 1 236 ? 17.453 -5.875 -5.34 1 98.75 236 ASP B O 1
ATOM 3804 N N . GLU B 1 237 ? 16.812 -5.254 -3.264 1 98.44 237 GLU B N 1
ATOM 3805 C CA . GLU B 1 237 ? 18.109 -5.562 -2.67 1 98.44 237 GLU B CA 1
ATOM 3806 C C . GLU B 1 237 ? 18.406 -7.062 -2.721 1 98.44 237 GLU B C 1
ATOM 3808 O O . GLU B 1 237 ? 19.516 -7.477 -3.074 1 98.44 237 GLU B O 1
ATOM 3813 N N . ILE B 1 238 ? 17.438 -7.852 -2.354 1 98.06 238 ILE B N 1
ATOM 3814 C CA . ILE B 1 238 ? 17.594 -9.305 -2.332 1 98.06 238 ILE B CA 1
ATOM 3815 C C . ILE B 1 238 ? 17.938 -9.805 -3.734 1 98.06 238 ILE B C 1
ATOM 3817 O O . ILE B 1 238 ? 18.859 -10.594 -3.914 1 98.06 238 ILE B O 1
ATOM 3821 N N . PHE B 1 239 ? 17.188 -9.328 -4.77 1 97.81 239 PHE B N 1
ATOM 3822 C CA . PHE B 1 239 ? 17.359 -9.797 -6.141 1 97.81 239 PHE B CA 1
ATOM 3823 C C . PHE B 1 239 ? 18.703 -9.344 -6.703 1 97.81 239 PHE B C 1
ATOM 3825 O O . PHE B 1 239 ? 19.281 -10.023 -7.551 1 97.81 239 PHE B O 1
ATOM 3832 N N . SER B 1 240 ? 19.25 -8.203 -6.18 1 95.69 240 SER B N 1
ATOM 3833 C CA . SER B 1 240 ? 20.531 -7.707 -6.652 1 95.69 240 SER B CA 1
ATOM 3834 C C . SER B 1 240 ? 21.672 -8.648 -6.254 1 95.69 240 SER B C 1
ATOM 3836 O O . SER B 1 240 ? 22.75 -8.602 -6.844 1 95.69 240 SER B O 1
ATOM 3838 N N . LYS B 1 241 ? 21.438 -9.562 -5.297 1 93.56 241 LYS B N 1
ATOM 3839 C CA . LYS B 1 241 ? 22.453 -10.461 -4.781 1 93.56 241 LYS B CA 1
ATOM 3840 C C . LYS B 1 241 ? 22.328 -11.859 -5.387 1 93.56 241 LYS B C 1
ATOM 3842 O O . LYS B 1 241 ? 23.125 -12.742 -5.098 1 93.56 241 LYS B O 1
ATOM 3847 N N . LEU B 1 242 ? 21.281 -12.055 -6.098 1 92.44 242 LEU B N 1
ATOM 3848 C CA . LEU B 1 242 ? 21.094 -13.359 -6.719 1 92.44 242 LEU B CA 1
ATOM 3849 C C . LEU B 1 242 ? 21.984 -13.516 -7.945 1 92.44 242 LEU B C 1
ATOM 3851 O O . LEU B 1 242 ? 22.25 -12.547 -8.656 1 92.44 242 LEU B O 1
#

Sequence (484 aa):
MPKNLVVFDFDWSFVDQDTDRWVFEVLSTKLRRTLQDRKSAGSQCMPDVVDQTMEDLFNAGYKKEQVLDALRQLPVHPAMKRAVTGLKNRGDTTFLCLSNSNEVYIGTILEHHGLTHLFDKVITNPARWDGDRLHIGRRLPADGPQHGCTVGCLPNMCKGDELDAWLVAHGGKESWDKIVYVGDGGNDYCPLLRMRKGDLACVRKGYELGGRIEREGEKDGFALDVEMWDQAWIIDEIFSKLMPKNLVVFDFDWSFVDQDTDRWVFEVLSTKLRRTLQDRKSAGSQCMPDVVDQTMEDLFNAGYKKEQVLDALRQLPVHPAMKRAVTGLKNRGDTTFLCLSNSNEVYIGTILEHHGLTHLFDKVITNPARWDGDRLHIGRRLPADGPQHGCTVGCLPNMCKGDELDAWLVAHGGKESWDKIVYVGDGGNDYCPLLRMRKGDLACVRKGYELGGRIEREGEKDGFALDVEMWDQAWIIDEIFSKL

Organism: NCBI:txid879819

Foldseek 3Di:
DFQEEEEEEVACWQANHDLLLQLCVVPHPVLSVVLVVQVPVPDDDSLVSSLVSLVVVVVVPDFQVSSLVSLLPRDGDVLSVLQLVVLVVVPRYAYEYQYQPEDSSVCSNCVSVVNNVSHPYYDYWYWDDDGRGIGTAACAHPPHDFDPDPQDADRSDQSLVVVQVVQVVVPHLVVGPEYEYTDEESSSQNNQLNHDAPYEYEYEPPGDNVVCCVVCVVVSVRHHHYDYDHDSNVSSVVSVVD/DFQEEEEFEVACWQANHDLLLQLCVVPHPVLSVVLVVCVVVPHADSLVSSLVSLVVVVVVPDFQVSSLVSLLPRDGDVLSVLQLVVLVVVDNYAYEYQYQPEDSSVCSNCVSVVNNVSHPYYDYWYWDDDGRGIGTAACAHPPHDFDPDPQDAGRSDQSLVVVQVVQVVVPHLVVGPEYEYTDEESSSQNNQLNHDAPYEYEYEPPGDNVVCCVVCVVVSVRHHHYDYDHDSNVSSVVSVVD

pLDDT: mean 96.58, std 4.91, range [56.47, 98.94]

Solvent-accessible surface area (backbone atoms only — not comparable to full-atom values): 25694 Å² total; per-residue (Å²): 125,70,38,32,36,40,36,29,25,41,56,52,42,60,24,85,47,50,69,84,52,45,47,28,34,58,75,30,54,70,55,35,49,49,48,52,53,51,62,68,74,65,64,64,55,63,45,55,49,50,25,54,47,37,47,53,43,33,74,73,65,49,47,46,65,58,54,54,51,41,41,54,64,56,67,63,53,59,24,38,53,49,25,54,53,54,43,46,70,71,69,35,52,48,32,35,34,52,31,86,59,32,47,56,61,52,50,48,34,28,46,68,70,74,40,66,75,61,47,77,41,77,48,47,13,47,50,49,70,60,83,47,34,56,44,46,43,45,61,34,43,88,91,48,81,70,76,86,72,85,80,62,45,56,73,34,47,48,52,28,59,51,50,51,52,51,32,56,74,60,66,29,72,82,62,37,76,35,45,36,38,34,28,20,42,55,51,47,47,46,34,59,67,69,56,49,74,81,22,39,34,38,33,25,59,93,38,50,25,50,56,46,46,72,74,42,20,74,86,69,63,55,57,54,44,75,46,76,37,82,51,48,40,53,54,26,54,55,47,71,72,105,128,72,35,33,36,40,36,29,26,42,57,52,44,60,25,84,47,50,66,84,53,45,48,28,34,56,76,30,53,70,55,35,49,48,48,52,51,44,59,69,74,66,53,74,51,64,44,55,54,51,25,55,47,36,48,51,43,33,73,74,66,50,47,46,65,59,54,53,51,40,41,54,64,56,66,63,53,58,22,37,52,49,23,54,52,52,42,50,71,71,48,53,50,47,31,35,34,53,31,88,58,31,48,56,61,52,50,48,34,27,47,68,72,74,42,66,76,60,45,78,41,77,49,46,12,47,50,48,70,60,83,48,32,53,44,45,44,46,60,33,43,88,91,46,81,69,78,85,73,86,77,62,47,54,73,34,48,49,53,28,58,51,51,51,53,50,32,56,75,61,67,30,73,82,61,35,76,37,46,37,38,33,28,20,44,56,50,48,48,45,34,59,68,70,58,50,73,82,21,38,35,39,31,26,60,93,38,49,25,49,55,46,45,71,75,42,21,73,87,70,64,56,57,54,45,75,45,78,35,83,51,47,42,52,53,25,54,55,44,71,72,104